Protein AF-A0A2S8HZJ4-F1 (afdb_monomer)

Secondary structure (DSSP, 8-state):
--------GGGS-HHHHGGGTS-GGGS--SSS-B--TTT--TT-EEEPPTTT-TTT-EEETTT--EE-HHHHHHHHH---HHHHHHHHHHT-------GGGGS-S----PPPPPPHHHHHHHHHHHHHT-BPP-TTSHHHHHHHHHSTT--GGGB-TTEEEEEEEEEE-TTS-EEEEEEEEEEEEE-TTS-EEEEEEEEB-TTSPBP--B-TTS-B--EEE---TT-S---EE--B-S--S------TTHHHHHHHHHHHHHHHHHHHHHHHHHHHHHHHHHHHHHHTTHHHHHHHHHHHHHHHHHHHHHHHHHHHHHHHHHHHHHHHHHHHHHHHHHHHHHHHHHHHHHHHHHHHHHHGGGGGSTTTTSGGGTT-GGGHHHHHHHHHHHHHHHHHHHHHHHHHHHHHHHHHHHHHHHHHHHHHHHHHHHHHHHHHHHHHHHHHHHHHTTHHHHHHHHHHHHHHHHHHHHHHHHHHHHHHHHHHHHHHHHHHHHHHHHHHHHHHTS-HHHHHHHHHHHHHHHHHHHHHHHHHHHHHHHHHHHHHHHHHHHHHHHHHHHHHHHHHHHHHHHHHHHHHHHHHTSIIIIIHHHHHHHHHHHHHHHHHHHHHHH-TTEEEEEEEEEE-TTS-EEEEEEEEEEETTTTEEEEGGGS-HHHHHHHHHHHHHHHHHHHHHTSSS---EEEE-STTTT--HHHHHHHHHHHHHHHHHHT-SEEEE----HHHHHT-SS---TTGGG-

Sequence (739 aa):
MGELKKLNLAAIDWPNVFPHYIDSRFLNGKGRWWTCPLCDGEETFRLYPAEKDPRGGWHCARCLKGGTGVQLIHEVTGKPYREIYYELGTGSYNGGIPVAVVRKAKPVPVRTEKSDEQKCREMQAAWDGAAPVTVDSPVWTYLSTRIPGLRLEWIGRDVRCHPGLEYVDAFGKKQGKFPVMLQRARSQTGKPRRVHRTYLTADGQKVPFLTKNGKPRAKLEMSAPAGSFGSSVRLNTTRSRTLALVEGNELRTSLDVLERDGQAEQQRLLQRATAIRNTIASHASVVGQRESILGAAADRDGAQLRLGKAEALIEPLQRAIDELDAKRLRAATVGSTLSSLQSEGTTKADLIKTLTEQSAVIGSVPCAGMDIHVTCPLLAQARSAAQQVDVQTISLNDLRTRYRGHKAELEQLAPAVEALSAKRAELQRVNAEITAARQALQRATELAARKPLLDAAETGMQQGQAELASLDVERGEASKRREIETARLTGLLREVEAEVSRLASVDVAQAIADVDLQLAARRETCTGLDARIEALIRSQATGEMTLVTLERELEGFSATQALAERISDEIAKWKLLGKGLGNDGVIALTIDDAGPALTQTVNDLLLACYGTRFTVEIQTQRTLANGDTREGFEILVHDAESDSSKAVGVMSGGQKVWINECLTRGVALYIAGNAGQPYETLFSDESDGPLDPDRKVQFMRMKREVLRQGGYAREFFISQTPDLIAEADAVIDVAALAR

Organism: Burkholderia cepacia (NCBI:txid292)

Structure (mmCIF, N/CA/C/O backbone):
data_AF-A0A2S8HZJ4-F1
#
_entry.id   AF-A0A2S8HZJ4-F1
#
loop_
_atom_site.group_PDB
_atom_site.id
_atom_site.type_symbol
_atom_site.label_atom_id
_atom_site.label_alt_id
_atom_site.label_comp_id
_atom_site.label_asym_id
_atom_site.label_entity_id
_atom_site.label_seq_id
_atom_site.pdbx_PDB_ins_code
_atom_site.Cartn_x
_atom_site.Cartn_y
_atom_site.Cartn_z
_atom_site.occupancy
_atom_site.B_iso_or_equiv
_atom_site.auth_seq_id
_atom_sit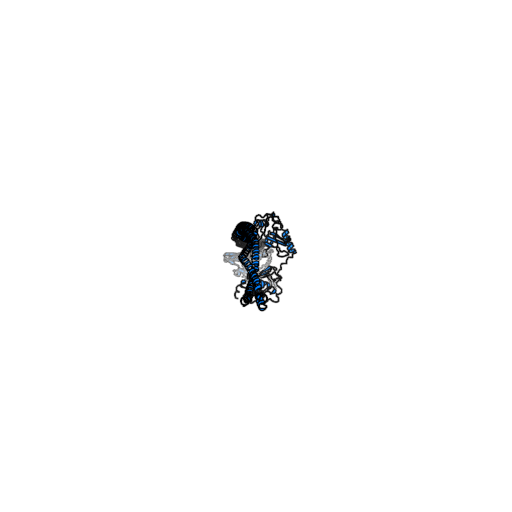e.auth_comp_id
_atom_site.auth_asym_id
_atom_site.auth_atom_id
_atom_site.pdbx_PDB_model_num
ATOM 1 N N . MET A 1 1 ? 54.418 -11.310 -9.698 1.00 37.72 1 MET A N 1
ATOM 2 C CA . MET A 1 1 ? 53.315 -10.386 -9.352 1.00 37.72 1 MET A CA 1
ATOM 3 C C . MET A 1 1 ? 52.087 -11.235 -9.083 1.00 37.72 1 MET A C 1
ATOM 5 O O . MET A 1 1 ? 51.526 -11.762 -10.030 1.00 37.72 1 MET A O 1
ATOM 9 N N . GLY A 1 2 ? 51.774 -11.484 -7.809 1.00 42.09 2 GLY A N 1
ATOM 10 C CA . GLY A 1 2 ? 50.674 -12.372 -7.426 1.00 42.09 2 GLY A CA 1
ATOM 11 C C . GLY A 1 2 ? 49.313 -11.781 -7.786 1.00 42.09 2 GLY A C 1
ATOM 12 O O . GLY A 1 2 ? 49.112 -10.573 -7.661 1.00 42.09 2 GLY A O 1
ATOM 13 N N . GLU A 1 3 ? 48.400 -12.636 -8.242 1.00 39.53 3 GLU A N 1
ATOM 14 C CA . GLU A 1 3 ? 46.991 -12.309 -8.443 1.00 39.53 3 GLU A CA 1
ATOM 15 C C . GLU A 1 3 ? 46.410 -11.700 -7.158 1.00 39.53 3 GLU A C 1
ATOM 17 O O . GLU A 1 3 ? 46.296 -12.365 -6.126 1.00 39.53 3 GLU A O 1
ATOM 22 N N . LEU A 1 4 ? 46.024 -10.423 -7.210 1.00 47.91 4 LEU A N 1
ATOM 23 C CA . LEU A 1 4 ? 45.130 -9.843 -6.213 1.00 47.91 4 LEU A CA 1
ATOM 24 C C . LEU A 1 4 ? 43.810 -10.620 -6.294 1.00 47.91 4 LEU A C 1
ATOM 26 O O . LEU A 1 4 ? 43.004 -10.386 -7.197 1.00 47.91 4 LEU A O 1
ATOM 30 N N . LYS A 1 5 ? 43.598 -11.567 -5.368 1.00 53.88 5 LYS A N 1
ATOM 31 C CA . LYS A 1 5 ? 42.291 -12.201 -5.140 1.00 53.88 5 LYS A CA 1
ATOM 32 C C . LYS A 1 5 ? 41.225 -11.101 -5.132 1.00 53.88 5 LYS A C 1
ATOM 34 O O . LYS A 1 5 ? 41.387 -10.105 -4.429 1.00 53.88 5 LYS A O 1
ATOM 39 N N . LYS A 1 6 ? 40.152 -11.266 -5.917 1.00 61.47 6 LYS A N 1
ATOM 40 C CA . LYS A 1 6 ? 39.009 -10.335 -5.950 1.00 61.47 6 LYS A CA 1
ATOM 41 C C . LYS A 1 6 ? 38.568 -10.023 -4.516 1.00 61.47 6 LYS A C 1
ATOM 43 O O . LYS A 1 6 ? 38.027 -10.891 -3.836 1.00 61.47 6 LYS A O 1
ATOM 48 N N . LEU A 1 7 ? 38.810 -8.793 -4.068 1.00 77.69 7 LEU A N 1
ATOM 49 C CA . LEU A 1 7 ? 38.416 -8.331 -2.743 1.00 77.69 7 LEU A CA 1
ATOM 50 C C . LEU A 1 7 ? 36.888 -8.382 -2.622 1.00 77.69 7 LEU A C 1
ATOM 52 O O . LEU A 1 7 ? 36.175 -7.756 -3.412 1.00 77.69 7 LEU A O 1
ATOM 56 N N . ASN A 1 8 ? 36.375 -9.121 -1.638 1.00 83.94 8 ASN A N 1
ATOM 57 C CA . ASN A 1 8 ? 34.941 -9.183 -1.389 1.00 83.94 8 ASN A CA 1
ATOM 58 C C . ASN A 1 8 ? 34.491 -7.962 -0.577 1.00 83.94 8 ASN A C 1
ATOM 60 O O . ASN A 1 8 ? 34.575 -7.955 0.648 1.00 83.94 8 ASN A O 1
ATOM 64 N N . LEU A 1 9 ? 33.960 -6.950 -1.265 1.00 83.69 9 LEU A N 1
ATOM 65 C CA . LEU A 1 9 ? 33.464 -5.717 -0.641 1.00 83.69 9 LEU A CA 1
ATOM 66 C C . LEU A 1 9 ? 32.339 -5.938 0.381 1.00 83.69 9 LEU A C 1
ATOM 68 O O . LEU A 1 9 ? 32.125 -5.071 1.221 1.00 83.69 9 LEU A O 1
ATOM 72 N N . ALA A 1 10 ? 31.624 -7.066 0.309 1.00 84.62 10 ALA A N 1
ATOM 73 C CA . ALA A 1 10 ? 30.567 -7.409 1.260 1.00 84.62 10 ALA A CA 1
ATOM 74 C C . ALA A 1 10 ? 31.098 -7.915 2.614 1.00 84.62 10 ALA A C 1
ATOM 76 O O . ALA A 1 10 ? 30.338 -7.978 3.572 1.00 84.62 10 ALA A O 1
ATOM 77 N N . ALA A 1 11 ? 32.380 -8.288 2.689 1.00 83.94 11 ALA A N 1
ATOM 78 C CA . ALA A 1 11 ? 33.031 -8.774 3.906 1.00 83.94 11 ALA A CA 1
ATOM 79 C C . ALA A 1 11 ? 33.801 -7.672 4.661 1.00 83.94 11 ALA A C 1
ATOM 81 O O . ALA A 1 11 ? 34.464 -7.957 5.654 1.00 83.94 11 ALA A O 1
ATOM 82 N N . ILE A 1 12 ? 33.752 -6.427 4.173 1.00 85.19 12 ILE A N 1
ATOM 83 C CA . ILE A 1 12 ? 34.465 -5.284 4.750 1.00 85.19 12 ILE A CA 1
ATOM 84 C C . ILE A 1 12 ? 33.598 -4.620 5.821 1.00 85.19 12 ILE A C 1
ATOM 86 O O . ILE A 1 12 ? 32.429 -4.311 5.586 1.00 85.19 12 ILE A O 1
ATOM 90 N N . ASP A 1 13 ? 34.197 -4.337 6.976 1.00 86.88 13 ASP A N 1
ATOM 91 C CA . ASP A 1 13 ? 33.568 -3.586 8.063 1.00 86.88 13 ASP A CA 1
ATOM 92 C C . ASP A 1 13 ? 33.608 -2.074 7.785 1.00 86.88 13 ASP A C 1
ATOM 94 O O . ASP A 1 13 ? 34.456 -1.325 8.274 1.00 86.88 13 ASP A O 1
ATOM 98 N N . TRP A 1 14 ? 32.691 -1.626 6.928 1.00 88.12 14 TRP A N 1
ATOM 99 C CA . TRP A 1 14 ? 32.601 -0.235 6.482 1.00 88.12 14 TRP A CA 1
ATOM 100 C C . TRP A 1 14 ? 32.504 0.805 7.614 1.00 88.12 14 TRP A C 1
ATOM 102 O O . TRP A 1 14 ? 33.182 1.828 7.501 1.00 88.12 14 TRP A O 1
ATOM 112 N N . PRO A 1 15 ? 31.732 0.587 8.701 1.00 84.44 15 PRO A N 1
ATOM 113 C CA . PRO A 1 15 ? 31.740 1.467 9.871 1.00 84.44 15 PRO A CA 1
ATOM 114 C C . PRO A 1 15 ? 33.129 1.731 10.461 1.00 84.44 15 PRO A C 1
ATOM 116 O O . PRO A 1 15 ? 33.414 2.870 10.824 1.00 84.44 15 PRO A O 1
ATOM 119 N N . ASN A 1 16 ? 33.993 0.715 10.513 1.00 84.69 16 ASN A N 1
ATOM 120 C CA . ASN A 1 16 ? 35.361 0.851 11.019 1.00 84.69 16 ASN A CA 1
ATOM 121 C C . ASN A 1 16 ? 36.344 1.363 9.957 1.00 84.69 16 ASN A C 1
ATOM 123 O O . ASN A 1 16 ? 37.337 1.999 10.292 1.00 84.69 16 ASN A O 1
ATOM 127 N N . VAL A 1 17 ? 36.056 1.149 8.672 1.00 86.94 17 VAL A N 1
ATOM 128 C CA . VAL A 1 17 ? 36.912 1.592 7.562 1.00 86.94 17 VAL A CA 1
ATOM 129 C C . VAL A 1 17 ? 36.722 3.072 7.218 1.00 86.94 17 VAL A C 1
ATOM 131 O O . VAL A 1 17 ? 37.705 3.776 6.991 1.00 86.94 17 VAL A O 1
ATOM 134 N N . PHE A 1 18 ? 35.487 3.583 7.173 1.00 87.94 18 PHE A N 1
ATOM 135 C CA . PHE A 1 18 ? 35.224 4.969 6.752 1.00 87.94 18 PHE A CA 1
ATOM 136 C C . PHE A 1 18 ? 35.962 6.051 7.561 1.00 87.94 18 PHE A C 1
ATOM 138 O O . PHE A 1 18 ? 36.444 6.991 6.924 1.00 87.94 18 PHE A O 1
ATOM 145 N N . PRO A 1 19 ? 36.126 5.943 8.895 1.00 87.19 19 PRO A N 1
ATOM 146 C CA . PRO A 1 19 ? 36.882 6.917 9.688 1.00 87.19 19 PRO A CA 1
ATOM 147 C C . PRO A 1 19 ? 38.347 7.101 9.267 1.00 87.19 19 PRO A C 1
ATOM 149 O O . PRO A 1 19 ? 38.934 8.138 9.559 1.00 87.19 19 PRO A O 1
ATOM 152 N N . HIS A 1 20 ? 38.943 6.134 8.559 1.00 84.12 20 HIS A N 1
ATOM 153 C CA . HIS A 1 20 ? 40.308 6.263 8.037 1.00 84.12 20 HIS A CA 1
ATOM 154 C C . HIS A 1 20 ? 40.399 7.150 6.785 1.00 84.12 20 HIS A C 1
ATOM 156 O O . HIS A 1 20 ? 41.473 7.658 6.471 1.00 84.12 20 HIS A O 1
ATOM 162 N N . TYR A 1 21 ? 39.282 7.362 6.083 1.00 83.00 21 TYR A N 1
ATOM 163 C CA . TYR A 1 21 ? 39.233 8.052 4.787 1.00 83.00 21 TYR A CA 1
ATOM 164 C C . TYR A 1 21 ? 38.345 9.298 4.778 1.00 83.00 21 TYR A C 1
ATOM 166 O O . TYR A 1 21 ? 38.451 10.127 3.875 1.00 83.00 21 TYR A O 1
ATOM 174 N N . ILE A 1 22 ? 37.438 9.417 5.747 1.00 84.81 22 ILE A N 1
ATOM 175 C CA . ILE A 1 22 ? 36.416 10.456 5.816 1.00 84.81 22 ILE A CA 1
ATOM 176 C C . ILE A 1 22 ? 36.475 11.084 7.205 1.00 84.81 22 ILE A C 1
ATOM 178 O O . ILE A 1 22 ? 36.452 10.383 8.213 1.00 84.81 22 ILE A O 1
ATOM 182 N N . ASP A 1 23 ? 36.521 12.415 7.245 1.00 79.88 23 ASP A N 1
ATOM 183 C CA . ASP A 1 23 ? 36.513 13.177 8.492 1.00 79.88 23 ASP A CA 1
ATOM 184 C C . ASP A 1 23 ? 35.283 12.818 9.346 1.00 79.88 23 ASP A C 1
ATOM 186 O O . ASP A 1 23 ? 34.149 12.764 8.851 1.00 79.88 23 ASP A O 1
ATOM 190 N N . SER A 1 24 ? 35.508 12.594 10.643 1.00 78.19 24 SER A N 1
ATOM 191 C CA . SER A 1 24 ? 34.481 12.179 11.601 1.00 78.19 24 SER A CA 1
ATOM 192 C C . SER A 1 24 ? 33.309 13.161 11.688 1.00 78.19 24 SER A C 1
ATOM 194 O O . SER A 1 24 ? 32.190 12.747 11.994 1.00 78.19 24 SER A O 1
ATOM 196 N N . ARG A 1 25 ? 33.506 14.437 11.322 1.00 76.75 25 ARG A N 1
ATOM 197 C CA . ARG A 1 25 ? 32.435 15.445 11.234 1.00 76.75 25 ARG A CA 1
ATOM 198 C C . ARG A 1 25 ? 31.347 15.117 10.205 1.00 76.75 25 ARG A C 1
ATOM 200 O O . ARG A 1 25 ? 30.255 15.664 10.291 1.00 76.75 25 ARG A O 1
ATOM 207 N N . PHE A 1 26 ? 31.637 14.257 9.227 1.00 79.81 26 PHE A N 1
ATOM 208 C CA . PHE A 1 26 ? 30.670 13.778 8.232 1.00 79.81 26 PHE A CA 1
ATOM 209 C C . PHE A 1 26 ? 30.086 12.403 8.589 1.00 79.81 26 PHE A C 1
ATOM 211 O O . PHE A 1 26 ? 29.179 11.922 7.910 1.00 79.81 26 PHE A O 1
ATOM 218 N N . LEU A 1 27 ? 30.589 11.781 9.660 1.00 79.56 27 LEU A N 1
ATOM 219 C CA . LEU A 1 27 ? 30.192 10.463 10.161 1.00 79.56 27 LEU A CA 1
ATOM 220 C C . LEU A 1 27 ? 29.435 10.554 11.504 1.00 79.56 27 LEU A C 1
ATOM 222 O O . LEU A 1 27 ? 29.283 9.553 12.197 1.00 79.56 27 LEU A O 1
ATOM 226 N N . ASN A 1 28 ? 28.961 11.745 11.891 1.00 69.31 28 ASN A N 1
ATOM 227 C CA . ASN A 1 28 ? 28.392 12.029 13.218 1.00 69.31 28 ASN A CA 1
ATOM 228 C C . ASN A 1 28 ? 26.869 12.299 13.228 1.00 69.31 28 ASN A C 1
ATOM 230 O O . ASN A 1 28 ? 26.339 12.848 14.197 1.00 69.31 28 ASN A O 1
ATOM 234 N N . GLY A 1 29 ? 26.143 11.937 12.167 1.00 58.56 29 GLY A N 1
ATOM 235 C CA . GLY A 1 29 ? 24.727 12.284 12.040 1.00 58.56 29 GLY A CA 1
ATOM 236 C C . GLY A 1 29 ? 23.811 11.525 13.009 1.00 58.56 29 GLY A C 1
ATOM 237 O O . GLY A 1 29 ? 23.821 10.295 13.075 1.00 58.56 29 GLY A O 1
ATOM 238 N N . LYS A 1 30 ? 22.942 12.256 13.719 1.00 49.66 30 LYS A N 1
ATOM 239 C CA . LYS A 1 30 ? 21.832 11.680 14.496 1.00 49.66 30 LYS A CA 1
ATOM 240 C C . LYS A 1 30 ? 20.703 11.262 13.543 1.00 49.66 30 LYS A C 1
ATOM 242 O O . LYS A 1 30 ? 19.847 12.067 13.200 1.00 49.66 30 LYS A O 1
ATOM 247 N N . GLY A 1 31 ? 20.684 9.999 13.110 1.00 58.16 31 GLY A N 1
ATOM 248 C CA . GLY A 1 31 ? 19.594 9.425 12.304 1.00 58.16 31 GLY A CA 1
ATOM 249 C C . GLY A 1 31 ? 20.022 8.912 10.923 1.00 58.16 31 GLY A C 1
ATOM 250 O O . GLY A 1 31 ? 21.161 8.505 10.721 1.00 58.16 31 GLY A O 1
ATOM 251 N N . ARG A 1 32 ? 19.082 8.874 9.961 1.00 60.84 32 ARG A N 1
ATOM 252 C CA . ARG A 1 32 ? 19.289 8.281 8.615 1.00 60.84 32 ARG A CA 1
ATOM 253 C C . ARG A 1 32 ? 19.969 9.214 7.599 1.00 60.84 32 ARG A C 1
ATOM 255 O O . ARG A 1 32 ? 20.226 8.755 6.485 1.00 60.84 32 ARG A O 1
ATOM 262 N N . TRP A 1 33 ? 20.186 10.484 7.942 1.00 69.62 33 TRP A N 1
ATOM 263 C CA . TRP A 1 33 ? 20.684 11.529 7.044 1.00 69.62 33 TRP A CA 1
ATOM 264 C C . TRP A 1 33 ? 21.789 12.348 7.713 1.00 69.62 33 TRP A C 1
ATOM 266 O O . TRP A 1 33 ? 21.653 12.743 8.867 1.00 69.62 33 TRP A O 1
ATOM 276 N N . TRP A 1 34 ? 22.886 12.557 6.994 1.00 79.00 34 TRP A N 1
ATOM 277 C CA . TRP A 1 34 ? 24.165 13.098 7.453 1.00 79.00 34 TRP A CA 1
ATOM 278 C C . TRP A 1 34 ? 24.604 14.260 6.550 1.00 79.00 34 TRP A C 1
ATOM 280 O O . TRP A 1 34 ? 24.055 14.462 5.459 1.00 79.00 34 TRP A O 1
ATOM 290 N N . THR A 1 35 ? 25.627 14.996 6.983 1.00 81.56 35 THR A N 1
ATOM 291 C CA . THR A 1 35 ? 26.283 16.017 6.158 1.00 81.56 35 THR A CA 1
ATOM 292 C C . THR A 1 35 ? 27.116 15.358 5.064 1.00 81.56 35 THR A C 1
ATOM 294 O O . THR A 1 35 ? 27.902 14.449 5.325 1.00 81.56 35 THR A O 1
ATOM 297 N N . CYS A 1 36 ? 26.941 15.792 3.815 1.00 83.88 36 CYS A N 1
ATOM 298 C CA . CYS A 1 36 ? 27.666 15.206 2.689 1.00 83.88 36 CYS A CA 1
ATOM 299 C C . CYS A 1 36 ? 29.143 15.639 2.663 1.00 83.88 36 CYS A C 1
ATOM 301 O O . CYS A 1 36 ? 29.378 16.837 2.521 1.00 83.88 36 CYS A O 1
ATOM 303 N N . PRO A 1 37 ? 30.123 14.712 2.642 1.00 82.31 37 PRO A N 1
ATOM 304 C CA . PRO A 1 37 ? 31.547 15.061 2.549 1.00 82.31 37 PRO A CA 1
ATOM 305 C C . PRO A 1 37 ? 31.968 15.625 1.179 1.00 82.31 37 PRO A C 1
ATOM 307 O O . PRO A 1 37 ? 33.100 16.067 1.019 1.00 82.31 37 PRO A O 1
ATOM 310 N N . LEU A 1 38 ? 31.078 15.597 0.177 1.00 82.06 38 LEU A N 1
ATOM 311 C CA . LEU A 1 38 ? 31.357 16.061 -1.189 1.00 82.06 38 LEU A CA 1
ATOM 312 C C . LEU A 1 38 ? 30.751 17.433 -1.511 1.00 82.06 38 LEU A C 1
ATOM 314 O O . LEU A 1 38 ? 31.259 18.135 -2.380 1.00 82.06 38 LEU A O 1
ATOM 318 N N . CYS A 1 39 ? 29.620 17.783 -0.892 1.00 76.12 39 CYS A N 1
ATOM 319 C CA . CYS A 1 39 ? 28.868 19.001 -1.222 1.00 76.12 39 CYS A CA 1
ATOM 320 C C . CYS A 1 39 ? 28.382 19.782 0.006 1.00 76.12 39 CYS A C 1
ATOM 322 O O . CYS A 1 39 ? 27.492 20.625 -0.137 1.00 76.12 39 CYS A O 1
ATOM 324 N N . ASP A 1 40 ? 28.867 19.427 1.201 1.00 74.94 40 ASP A N 1
ATOM 325 C CA . ASP A 1 40 ? 28.534 20.045 2.493 1.00 74.94 40 ASP A CA 1
ATOM 326 C C . ASP A 1 40 ? 27.021 20.219 2.729 1.00 74.94 40 ASP A C 1
ATOM 328 O O . ASP A 1 40 ? 26.563 21.157 3.372 1.00 74.94 40 ASP A O 1
ATOM 332 N N . GLY A 1 41 ? 26.200 19.346 2.137 1.00 71.44 41 GLY A N 1
ATOM 333 C CA . GLY A 1 41 ? 24.751 19.393 2.304 1.00 71.44 41 GLY A CA 1
ATOM 334 C C . GLY A 1 41 ? 24.350 18.745 3.618 1.00 71.44 41 GLY A C 1
ATOM 335 O O . GLY A 1 41 ? 24.502 17.529 3.748 1.00 71.44 41 GLY A O 1
ATOM 336 N N . GLU A 1 42 ? 23.816 19.530 4.548 1.00 76.38 42 GLU A N 1
ATOM 337 C CA . GLU A 1 42 ? 23.242 19.041 5.805 1.00 76.38 42 GLU A CA 1
ATOM 338 C C . GLU A 1 42 ? 22.023 18.151 5.526 1.00 76.38 42 GLU A C 1
ATOM 340 O O . GLU A 1 42 ? 21.237 18.434 4.627 1.00 76.38 42 GLU A O 1
ATOM 345 N N . GLU A 1 43 ? 21.908 17.028 6.238 1.00 75.75 43 GLU A N 1
ATOM 346 C CA . GLU A 1 43 ? 20.813 16.047 6.105 1.00 75.75 43 GLU A CA 1
ATOM 347 C C . GLU A 1 43 ? 20.535 15.527 4.675 1.00 75.75 43 GLU A C 1
ATOM 349 O O . GLU A 1 43 ? 19.448 15.036 4.365 1.00 75.75 43 GLU A O 1
ATOM 354 N N . THR A 1 44 ? 21.520 15.579 3.776 1.00 73.31 44 THR A N 1
ATOM 355 C CA . THR A 1 44 ? 21.336 15.167 2.368 1.00 73.31 44 THR A CA 1
ATOM 356 C C . THR A 1 44 ? 22.084 13.895 2.002 1.00 73.31 44 THR A C 1
ATOM 358 O O . THR A 1 44 ? 21.776 13.286 0.977 1.00 73.31 44 THR A O 1
ATOM 361 N N . PHE A 1 45 ? 23.043 13.469 2.819 1.00 83.44 45 PHE A N 1
ATOM 362 C CA . PHE A 1 45 ? 23.875 12.293 2.589 1.00 83.44 45 PHE A CA 1
ATOM 363 C C . PHE A 1 45 ? 23.420 11.122 3.450 1.00 83.44 45 PHE A C 1
ATOM 365 O O . PHE A 1 45 ? 22.970 11.297 4.574 1.00 83.44 45 PHE A O 1
ATOM 372 N N . ARG A 1 46 ? 23.501 9.909 2.918 1.00 84.38 46 ARG A N 1
ATOM 373 C CA . ARG A 1 46 ? 23.100 8.700 3.627 1.00 84.38 46 ARG A CA 1
ATOM 374 C C . ARG A 1 46 ? 24.062 7.572 3.311 1.00 84.38 46 ARG A C 1
ATOM 376 O O . ARG A 1 46 ? 24.223 7.226 2.140 1.00 84.38 46 ARG A O 1
ATOM 383 N N . LEU A 1 47 ? 24.583 6.945 4.359 1.00 84.62 47 LEU A N 1
ATOM 384 C CA . LEU A 1 47 ? 25.146 5.604 4.282 1.00 84.62 47 LEU A CA 1
ATOM 385 C C . LEU A 1 47 ? 24.031 4.566 4.442 1.00 84.62 47 LEU A C 1
ATOM 387 O O . LEU A 1 47 ? 23.098 4.725 5.239 1.00 84.62 47 LEU A O 1
ATOM 391 N N . TYR A 1 48 ? 24.076 3.522 3.626 1.00 82.44 48 TYR A N 1
ATOM 392 C CA . TYR A 1 48 ? 23.191 2.380 3.763 1.00 82.44 48 TYR A CA 1
ATOM 393 C C . TYR A 1 48 ? 23.756 1.417 4.804 1.00 82.44 48 TYR A C 1
ATOM 395 O O . TYR A 1 48 ? 24.961 1.179 4.823 1.00 82.44 48 TYR A O 1
ATOM 403 N N . PRO A 1 49 ? 22.896 0.880 5.684 1.00 78.44 49 PRO A N 1
ATOM 404 C CA . PRO A 1 49 ? 23.330 -0.129 6.631 1.00 78.44 49 PRO A CA 1
ATOM 405 C C . PRO A 1 49 ? 23.607 -1.445 5.885 1.00 78.44 49 PRO A C 1
ATOM 407 O O . PRO A 1 49 ? 23.115 -1.642 4.763 1.00 78.44 49 PRO A O 1
ATOM 410 N N . ALA A 1 50 ? 24.406 -2.326 6.487 1.00 77.88 50 ALA A N 1
ATOM 411 C CA . ALA A 1 50 ? 24.930 -3.521 5.826 1.00 77.88 50 ALA A CA 1
ATOM 412 C C . ALA A 1 50 ? 23.826 -4.468 5.320 1.00 77.88 50 ALA A C 1
ATOM 414 O O . ALA A 1 50 ? 24.003 -5.110 4.287 1.00 77.88 50 ALA A O 1
ATOM 415 N N . GLU A 1 51 ? 22.655 -4.493 5.968 1.00 78.06 51 GLU A N 1
ATOM 416 C CA . GLU A 1 51 ? 21.508 -5.310 5.542 1.00 78.06 51 GLU A CA 1
ATOM 417 C C . GLU A 1 51 ? 20.908 -4.823 4.217 1.00 78.06 51 GLU A C 1
ATOM 419 O O . GLU A 1 51 ? 20.249 -5.580 3.506 1.00 78.06 51 GLU A O 1
ATOM 424 N N . LYS A 1 52 ? 21.103 -3.541 3.885 1.00 75.81 52 LYS A N 1
ATOM 425 C CA . LYS A 1 52 ? 20.581 -2.926 2.662 1.00 75.81 52 LYS A CA 1
ATOM 426 C C . LYS A 1 52 ? 21.604 -2.930 1.529 1.00 75.81 52 LYS A C 1
ATOM 428 O O . LYS A 1 52 ? 21.218 -3.120 0.378 1.00 75.81 52 LYS A O 1
ATOM 433 N N . ASP A 1 53 ? 22.867 -2.654 1.836 1.00 80.69 53 ASP A N 1
ATOM 434 C CA . ASP A 1 53 ? 23.961 -2.753 0.872 1.00 80.69 53 ASP A CA 1
ATOM 435 C C . ASP A 1 53 ? 25.266 -3.117 1.600 1.00 80.69 53 ASP A C 1
ATOM 437 O O . ASP A 1 53 ? 25.916 -2.235 2.172 1.00 80.69 53 ASP A O 1
ATOM 441 N N . PRO A 1 54 ? 25.681 -4.397 1.571 1.00 83.81 54 PRO A N 1
ATOM 442 C CA . PRO A 1 54 ? 26.852 -4.855 2.312 1.00 83.81 54 PRO A CA 1
ATOM 443 C C . PRO A 1 54 ? 28.167 -4.307 1.736 1.00 83.81 54 PRO A C 1
ATOM 445 O O . PRO A 1 54 ? 29.214 -4.445 2.356 1.00 83.81 54 PRO A O 1
ATOM 448 N N . ARG A 1 55 ? 28.145 -3.652 0.565 1.00 85.12 55 ARG A N 1
ATOM 449 C CA . ARG A 1 55 ? 29.332 -3.078 -0.095 1.00 85.12 55 ARG A CA 1
ATOM 450 C C . ARG A 1 55 ? 29.612 -1.630 0.331 1.00 85.12 55 ARG A C 1
ATOM 452 O O . ARG A 1 55 ? 30.344 -0.923 -0.367 1.00 85.12 55 ARG A O 1
ATOM 459 N N . GLY A 1 56 ? 28.995 -1.169 1.421 1.00 84.44 56 GLY A N 1
ATOM 460 C CA . GLY A 1 56 ? 29.161 0.189 1.944 1.00 84.44 56 GLY A CA 1
ATOM 461 C C . GLY A 1 56 ? 28.423 1.231 1.106 1.00 84.44 56 GLY A C 1
ATOM 462 O O . GLY A 1 56 ? 28.968 2.292 0.807 1.00 84.44 56 GLY A O 1
ATOM 463 N N . GLY A 1 57 ? 27.213 0.896 0.654 1.00 87.38 57 GLY A N 1
ATOM 464 C CA . GLY A 1 57 ? 26.441 1.734 -0.258 1.00 87.38 57 GLY A CA 1
ATOM 465 C C . GLY A 1 57 ? 26.135 3.122 0.308 1.00 87.38 57 GLY A C 1
ATOM 466 O O . GLY A 1 57 ? 25.825 3.272 1.489 1.00 87.38 57 GLY A O 1
ATOM 467 N N . TRP A 1 58 ? 26.163 4.150 -0.537 1.00 89.75 58 TRP A N 1
ATOM 468 C CA . TRP A 1 58 ? 25.868 5.525 -0.130 1.00 89.75 58 TRP A CA 1
ATOM 469 C C . TRP A 1 58 ? 25.108 6.305 -1.198 1.00 89.75 58 TRP A C 1
ATOM 471 O O . TRP A 1 58 ? 25.109 5.963 -2.383 1.00 89.75 58 TRP A O 1
ATOM 481 N N . HIS A 1 59 ? 24.451 7.383 -0.775 1.00 86.50 59 HIS A N 1
ATOM 482 C CA . HIS A 1 59 ? 23.747 8.296 -1.667 1.00 86.50 59 HIS A CA 1
ATOM 483 C C . HIS A 1 59 ? 23.643 9.700 -1.072 1.00 86.50 59 HIS A C 1
ATOM 485 O O . HIS A 1 59 ? 23.311 9.854 0.102 1.00 86.50 59 HIS A O 1
ATOM 491 N N . CYS A 1 60 ? 23.815 10.726 -1.904 1.00 81.12 60 CYS A N 1
ATOM 492 C CA . CYS A 1 60 ? 23.501 12.109 -1.566 1.00 81.12 60 CYS A CA 1
ATOM 493 C C . CYS A 1 60 ? 22.342 12.643 -2.416 1.00 81.12 60 CYS A C 1
ATOM 495 O O . CYS A 1 60 ? 22.401 12.653 -3.643 1.00 81.12 60 CYS A O 1
ATOM 497 N N . ALA A 1 61 ? 21.290 13.142 -1.767 1.00 71.81 61 ALA A N 1
ATOM 498 C CA . ALA A 1 61 ? 20.122 13.726 -2.424 1.00 71.81 61 ALA A CA 1
ATOM 499 C C . ALA A 1 61 ? 20.389 15.112 -3.039 1.00 71.81 61 ALA A C 1
ATOM 501 O O . ALA A 1 61 ? 19.645 15.533 -3.926 1.00 71.81 61 ALA A O 1
ATOM 502 N N . ARG A 1 62 ? 21.447 15.804 -2.593 1.00 72.12 62 ARG A N 1
ATOM 503 C CA . ARG A 1 62 ? 21.815 17.151 -3.054 1.00 72.12 62 ARG A CA 1
ATOM 504 C C . ARG A 1 62 ? 22.696 17.128 -4.301 1.00 72.12 62 ARG A C 1
ATOM 506 O O . ARG A 1 62 ? 22.398 17.824 -5.269 1.00 72.12 62 ARG A O 1
ATOM 513 N N . CYS A 1 63 ? 23.750 16.311 -4.299 1.00 74.44 63 CYS A N 1
ATOM 514 C CA . CYS A 1 63 ? 24.657 16.175 -5.443 1.00 74.44 63 CYS A CA 1
ATOM 515 C C . CYS A 1 63 ? 24.329 14.985 -6.363 1.00 74.44 63 CYS A C 1
ATOM 517 O O . CYS A 1 63 ? 25.015 14.779 -7.359 1.00 74.44 63 CYS A O 1
ATOM 519 N N . LEU A 1 64 ? 23.287 14.204 -6.039 1.00 74.81 64 LEU A N 1
ATOM 520 C CA . LEU A 1 64 ? 22.781 13.049 -6.802 1.00 74.81 64 LEU A CA 1
ATOM 521 C C . LEU A 1 64 ? 23.805 11.929 -7.055 1.00 74.81 64 LEU A C 1
ATOM 523 O O . LEU A 1 64 ? 23.528 11.001 -7.817 1.00 74.81 64 LEU A O 1
ATOM 527 N N . LYS A 1 65 ? 24.965 11.979 -6.397 1.00 77.81 65 LYS A N 1
ATOM 528 C CA . LYS A 1 65 ? 25.963 10.913 -6.430 1.00 77.81 65 LYS A CA 1
ATOM 529 C C . LYS A 1 65 ? 25.602 9.799 -5.449 1.00 77.81 65 LYS A C 1
ATOM 531 O O . LYS A 1 65 ? 24.975 10.028 -4.413 1.00 77.81 65 LYS A O 1
ATOM 536 N N . GLY A 1 66 ? 26.017 8.588 -5.785 1.00 85.69 66 GLY A N 1
ATOM 537 C CA . GLY A 1 66 ? 25.899 7.408 -4.942 1.00 85.69 66 GLY A CA 1
ATOM 538 C C . GLY A 1 66 ? 26.696 6.256 -5.535 1.00 85.69 66 GLY A C 1
ATOM 539 O O . GLY A 1 66 ? 27.017 6.276 -6.724 1.00 85.69 66 GLY A O 1
ATOM 540 N N . GLY A 1 67 ? 27.025 5.272 -4.711 1.00 86.38 67 GLY A N 1
ATOM 541 C CA . GLY A 1 67 ? 27.928 4.199 -5.107 1.00 86.38 67 GLY A CA 1
ATOM 542 C C . GLY A 1 67 ? 28.283 3.269 -3.955 1.00 86.38 67 GLY A C 1
ATOM 543 O O . GLY A 1 67 ? 27.620 3.286 -2.920 1.00 86.38 67 GLY A O 1
ATOM 544 N N . THR A 1 68 ? 29.332 2.471 -4.136 1.00 89.62 68 THR A N 1
ATOM 545 C CA . THR A 1 68 ? 29.918 1.604 -3.100 1.00 89.62 68 THR A CA 1
ATOM 546 C C . THR A 1 68 ? 30.851 2.381 -2.170 1.00 89.62 68 THR A C 1
ATOM 548 O O . THR A 1 68 ? 31.240 3.516 -2.468 1.00 89.62 68 THR A O 1
ATOM 551 N N . GLY A 1 69 ? 31.277 1.758 -1.069 1.00 87.62 69 GLY A N 1
ATOM 552 C CA . GLY A 1 69 ? 32.208 2.372 -0.119 1.00 87.62 69 GLY A CA 1
ATOM 553 C C . GLY A 1 69 ? 33.548 2.748 -0.760 1.00 87.62 69 GLY A C 1
ATOM 554 O O . GLY A 1 69 ? 34.064 3.835 -0.521 1.00 87.62 69 GLY A O 1
ATOM 555 N N . VAL A 1 70 ? 34.053 1.924 -1.687 1.00 89.31 70 VAL A N 1
ATOM 556 C CA . VAL A 1 70 ? 35.259 2.231 -2.483 1.00 89.31 70 VAL A CA 1
ATOM 557 C C . VAL A 1 70 ? 35.069 3.498 -3.323 1.00 89.31 70 VAL A C 1
ATOM 559 O O . VAL A 1 70 ? 35.960 4.341 -3.390 1.00 89.31 70 VAL A O 1
ATOM 562 N N . GLN A 1 71 ? 33.903 3.650 -3.959 1.00 88.31 71 GLN A N 1
ATOM 563 C CA . GLN A 1 71 ? 33.590 4.838 -4.758 1.00 88.31 71 GLN A CA 1
ATOM 564 C C . GLN A 1 71 ? 33.470 6.088 -3.883 1.00 88.31 71 GLN A C 1
ATOM 566 O O . GLN A 1 71 ? 33.888 7.158 -4.310 1.00 88.31 71 GLN A O 1
ATOM 571 N N . LEU A 1 72 ? 32.958 5.963 -2.652 1.00 88.62 72 LEU A N 1
ATOM 572 C CA . LEU A 1 72 ? 32.944 7.075 -1.698 1.00 88.62 72 LEU A CA 1
ATOM 573 C C . LEU A 1 72 ? 34.362 7.517 -1.335 1.00 88.62 72 LEU A C 1
ATOM 575 O O . LEU A 1 72 ? 34.657 8.705 -1.391 1.00 88.62 72 LEU A O 1
ATOM 579 N N . ILE A 1 73 ? 35.236 6.563 -0.997 1.00 88.06 73 ILE A N 1
ATOM 580 C CA . ILE A 1 73 ? 36.636 6.842 -0.651 1.00 88.06 73 ILE A CA 1
ATOM 581 C C . ILE A 1 73 ? 37.332 7.534 -1.823 1.00 88.06 73 ILE A C 1
ATOM 583 O O . ILE A 1 73 ? 37.989 8.552 -1.623 1.00 88.06 73 ILE A O 1
ATOM 587 N N . HIS A 1 74 ? 37.145 7.035 -3.047 1.00 85.75 74 HIS A N 1
ATOM 588 C CA . HIS A 1 74 ? 37.689 7.658 -4.253 1.00 85.75 74 HIS A CA 1
ATOM 589 C C . HIS A 1 74 ? 37.201 9.103 -4.431 1.00 85.75 74 HIS A C 1
ATOM 591 O O . HIS A 1 74 ? 38.003 9.996 -4.683 1.00 85.75 74 HIS A O 1
ATOM 597 N N . GLU A 1 75 ? 35.902 9.348 -4.263 1.00 81.94 75 GLU A N 1
ATOM 598 C CA . GLU A 1 75 ? 35.301 10.676 -4.431 1.00 81.94 75 GLU A CA 1
ATOM 599 C C . GLU A 1 75 ? 35.734 11.674 -3.344 1.00 81.94 75 GLU A C 1
ATOM 601 O O . GLU A 1 75 ? 35.897 12.857 -3.634 1.00 81.94 75 GLU A O 1
ATOM 606 N N . VAL A 1 76 ? 35.941 11.212 -2.106 1.00 81.81 76 VAL A N 1
ATOM 607 C CA . VAL A 1 76 ? 36.360 12.059 -0.975 1.00 81.81 76 VAL A CA 1
ATOM 608 C C . VAL A 1 76 ? 37.866 12.332 -0.995 1.00 81.81 76 VAL A C 1
ATOM 610 O O . VAL A 1 76 ? 38.291 13.458 -0.751 1.00 81.81 76 VAL A O 1
ATOM 613 N N . THR A 1 77 ? 38.681 11.315 -1.281 1.00 79.12 77 THR A N 1
ATOM 614 C CA . THR A 1 77 ? 40.148 11.393 -1.146 1.00 79.12 77 THR A CA 1
ATOM 615 C C . THR A 1 77 ? 40.877 11.650 -2.464 1.00 79.12 77 THR A C 1
ATOM 617 O O . THR A 1 77 ? 42.032 12.065 -2.452 1.00 79.12 77 THR A O 1
ATOM 620 N N . GLY A 1 78 ? 40.239 11.372 -3.605 1.00 75.81 78 GLY A N 1
ATOM 621 C CA . GLY A 1 78 ? 40.871 11.388 -4.926 1.00 75.81 78 GLY A CA 1
ATOM 622 C C . GLY A 1 78 ? 41.820 10.213 -5.198 1.00 75.81 78 GLY A C 1
ATOM 623 O O . GLY A 1 78 ? 42.377 10.140 -6.294 1.00 75.81 78 GLY A O 1
ATOM 624 N N . LYS A 1 79 ? 42.008 9.284 -4.246 1.00 80.94 79 LYS A N 1
ATOM 625 C CA . LYS A 1 79 ? 42.920 8.138 -4.394 1.00 80.94 79 LYS A CA 1
ATOM 626 C C . LYS A 1 79 ? 42.517 7.237 -5.568 1.00 80.94 79 LYS A C 1
ATOM 628 O O . LYS A 1 79 ? 41.327 6.959 -5.735 1.00 80.94 79 LYS A O 1
ATOM 633 N N . PRO A 1 80 ? 43.459 6.725 -6.378 1.00 82.06 80 PRO A N 1
ATOM 634 C CA . PRO A 1 80 ? 43.136 5.799 -7.457 1.00 82.06 80 PRO A CA 1
ATOM 635 C C . PRO A 1 80 ? 42.563 4.487 -6.903 1.00 82.06 80 PRO A C 1
ATOM 637 O O . PRO A 1 80 ? 43.037 3.963 -5.897 1.00 82.06 80 PRO A O 1
ATOM 640 N N . TYR A 1 81 ? 41.582 3.901 -7.600 1.00 84.31 81 TYR A N 1
ATOM 641 C CA . TYR A 1 81 ? 40.910 2.668 -7.163 1.00 84.31 81 TYR A CA 1
ATOM 642 C C . TYR A 1 81 ? 41.882 1.545 -6.782 1.00 84.31 81 TYR A C 1
ATOM 644 O O . TYR A 1 81 ? 41.658 0.857 -5.793 1.00 84.31 81 TYR A O 1
ATOM 652 N N . ARG A 1 82 ? 42.975 1.376 -7.535 1.00 81.38 82 ARG A N 1
ATOM 653 C CA . ARG A 1 82 ? 43.996 0.349 -7.276 1.00 81.38 82 ARG A CA 1
ATOM 654 C C . ARG A 1 82 ? 44.620 0.471 -5.883 1.00 81.38 82 ARG A C 1
ATOM 656 O O . ARG A 1 82 ? 44.841 -0.550 -5.243 1.00 81.38 82 ARG A O 1
ATOM 663 N N . GLU A 1 83 ? 44.893 1.691 -5.435 1.00 84.25 83 GLU A N 1
ATOM 664 C CA . GLU A 1 83 ? 45.452 1.964 -4.108 1.00 84.25 83 GLU A CA 1
ATOM 665 C C . GLU A 1 83 ? 44.421 1.651 -3.024 1.00 84.25 83 GLU A C 1
ATOM 667 O O . GLU A 1 83 ? 44.719 0.914 -2.094 1.00 84.25 83 GLU A O 1
ATOM 672 N N . ILE A 1 84 ? 43.169 2.078 -3.217 1.00 86.25 84 ILE A N 1
ATOM 673 C CA . ILE A 1 84 ? 42.071 1.789 -2.283 1.00 86.25 84 ILE A CA 1
ATOM 674 C C . ILE A 1 84 ? 41.857 0.272 -2.144 1.00 86.25 84 ILE A C 1
ATOM 676 O O . ILE A 1 84 ? 41.767 -0.243 -1.034 1.00 86.25 84 ILE A O 1
ATOM 680 N N . TYR A 1 85 ? 41.817 -0.477 -3.252 1.00 87.12 85 TYR A N 1
ATOM 681 C CA . TYR A 1 85 ? 41.685 -1.939 -3.209 1.00 87.12 85 TYR A CA 1
ATOM 682 C C . TYR A 1 85 ? 42.878 -2.624 -2.527 1.00 87.12 85 TYR A C 1
ATOM 684 O O . TYR A 1 85 ? 42.686 -3.633 -1.850 1.00 87.12 85 TYR A O 1
ATOM 692 N N . TYR A 1 86 ? 44.091 -2.091 -2.690 1.00 83.38 86 TYR A N 1
ATOM 693 C CA . TYR A 1 86 ? 45.286 -2.605 -2.025 1.00 83.38 86 TYR A CA 1
ATOM 694 C C . TYR A 1 86 ? 45.247 -2.358 -0.509 1.00 83.38 86 TYR A C 1
ATOM 696 O O . TYR A 1 86 ? 45.474 -3.289 0.261 1.00 83.38 86 TYR A O 1
ATOM 704 N N . GLU A 1 87 ? 44.898 -1.148 -0.070 1.00 86.62 87 GLU A N 1
ATOM 705 C CA . GLU A 1 87 ? 44.786 -0.794 1.354 1.00 86.62 87 GLU A CA 1
ATOM 706 C C . GLU A 1 87 ? 43.693 -1.612 2.053 1.00 86.62 87 GLU A C 1
ATOM 708 O O . GLU A 1 87 ? 43.935 -2.204 3.104 1.00 86.62 87 GLU A O 1
ATOM 713 N N . LEU A 1 88 ? 42.520 -1.744 1.422 1.00 86.06 88 LEU A N 1
ATOM 714 C CA . LEU A 1 88 ? 41.423 -2.564 1.944 1.00 86.06 88 LEU A CA 1
ATOM 715 C C . LEU A 1 88 ? 41.770 -4.061 1.987 1.00 86.06 88 LEU A C 1
ATOM 717 O O . LEU A 1 88 ? 41.315 -4.769 2.880 1.00 86.06 88 LEU A O 1
ATOM 721 N N . GLY A 1 89 ? 42.559 -4.560 1.029 1.00 82.94 89 GLY A N 1
ATOM 722 C CA . GLY A 1 89 ? 42.973 -5.965 0.982 1.00 82.94 89 GLY A CA 1
ATOM 723 C C . GLY A 1 89 ? 44.117 -6.322 1.932 1.00 82.94 89 GLY A C 1
ATOM 724 O O . GLY A 1 89 ? 44.255 -7.485 2.302 1.00 82.94 89 GLY A O 1
ATOM 725 N N . THR A 1 90 ? 44.928 -5.342 2.329 1.00 81.44 90 THR A N 1
ATOM 726 C CA . THR A 1 90 ? 46.083 -5.532 3.224 1.00 81.44 90 THR A CA 1
ATOM 727 C C . THR A 1 90 ? 45.817 -5.079 4.659 1.00 81.44 90 THR A C 1
ATOM 729 O O . THR A 1 90 ? 46.643 -5.331 5.532 1.00 81.44 90 THR A O 1
ATOM 732 N N . GLY A 1 91 ? 44.689 -4.404 4.918 1.00 77.25 91 GLY A N 1
ATOM 733 C CA . GLY A 1 91 ? 44.382 -3.788 6.215 1.00 77.25 91 GLY A CA 1
ATOM 734 C C . GLY A 1 91 ? 45.316 -2.625 6.570 1.00 77.25 91 GLY A C 1
ATOM 735 O O . GLY A 1 91 ? 45.340 -2.168 7.710 1.00 77.25 91 GLY A O 1
ATOM 736 N N . SER A 1 92 ? 46.112 -2.158 5.605 1.00 78.88 92 SER A N 1
ATOM 737 C CA . SER A 1 92 ? 47.107 -1.109 5.782 1.00 78.88 92 SER A CA 1
ATOM 738 C C . SER A 1 92 ? 46.520 0.219 5.318 1.00 78.88 92 SER A C 1
ATOM 740 O O . SER A 1 92 ? 46.699 0.639 4.177 1.00 78.88 92 SER A O 1
ATOM 742 N N . TYR A 1 93 ? 45.794 0.888 6.213 1.00 77.62 93 TYR A N 1
ATOM 743 C CA . TYR A 1 93 ? 45.179 2.197 5.964 1.00 77.62 93 TYR A CA 1
ATOM 744 C C . TYR A 1 93 ? 46.226 3.333 6.058 1.00 77.62 93 TYR A C 1
ATOM 746 O O . TYR A 1 93 ? 46.085 4.272 6.839 1.00 77.62 93 TYR A O 1
ATOM 754 N N . ASN A 1 94 ? 47.317 3.231 5.287 1.00 59.16 94 ASN A N 1
ATOM 755 C CA . ASN A 1 94 ? 48.539 4.054 5.380 1.00 59.16 94 ASN A CA 1
ATOM 756 C C . ASN A 1 94 ? 48.415 5.492 4.834 1.00 59.16 94 ASN A C 1
ATOM 758 O O . ASN A 1 94 ? 49.409 6.122 4.477 1.00 59.16 94 ASN A O 1
ATOM 762 N N . GLY A 1 95 ? 47.214 6.056 4.792 1.00 55.28 95 GLY A N 1
ATOM 763 C CA . GLY A 1 95 ? 47.017 7.436 4.372 1.00 55.28 95 GLY A CA 1
ATOM 764 C C . GLY A 1 95 ? 45.896 8.069 5.160 1.00 55.28 95 GLY A C 1
ATOM 765 O O . GLY A 1 95 ? 44.762 8.080 4.693 1.00 55.28 95 GLY A O 1
ATOM 766 N N . GLY A 1 96 ? 46.227 8.617 6.331 1.00 56.28 96 GLY A N 1
ATOM 767 C CA . GLY A 1 96 ? 45.368 9.611 6.965 1.00 56.28 96 GLY A CA 1
ATOM 768 C C . GLY A 1 96 ? 45.077 10.763 5.998 1.00 56.28 96 GLY A C 1
ATOM 769 O O . GLY A 1 96 ? 45.819 10.985 5.038 1.00 56.28 96 GLY A O 1
ATOM 770 N N . ILE A 1 97 ? 43.980 11.479 6.248 1.00 53.34 97 ILE A N 1
ATOM 771 C CA . ILE A 1 97 ? 43.514 12.613 5.438 1.00 53.34 97 ILE A CA 1
ATOM 772 C C . ILE A 1 97 ? 44.705 13.554 5.170 1.00 53.34 97 ILE A C 1
ATOM 774 O O . ILE A 1 97 ? 45.216 14.155 6.119 1.00 53.34 97 ILE A O 1
ATOM 778 N N . PRO A 1 98 ? 45.184 13.710 3.919 1.00 53.25 98 PRO A N 1
ATOM 779 C CA . PRO A 1 98 ? 46.264 14.646 3.652 1.00 53.25 98 PRO A CA 1
ATOM 780 C C . PRO A 1 98 ? 45.788 16.049 4.038 1.00 53.25 98 PRO A C 1
ATOM 782 O O . PRO A 1 98 ? 44.700 16.461 3.636 1.00 53.25 98 PRO A O 1
ATOM 785 N N . VAL A 1 99 ? 46.595 16.800 4.792 1.00 47.34 99 VAL A N 1
ATOM 786 C CA . VAL A 1 99 ? 46.232 18.124 5.350 1.00 47.34 99 VAL A CA 1
ATOM 787 C C . VAL A 1 99 ? 45.750 19.113 4.265 1.00 47.34 99 VAL A C 1
ATOM 789 O O . VAL A 1 99 ? 44.969 20.020 4.540 1.00 47.34 99 VAL A O 1
ATOM 792 N N . ALA A 1 100 ? 46.133 18.896 3.002 1.00 48.03 100 ALA A N 1
ATOM 793 C CA . ALA A 1 100 ? 45.709 19.686 1.844 1.00 48.03 100 ALA A CA 1
ATOM 794 C C . ALA A 1 100 ? 44.317 19.330 1.258 1.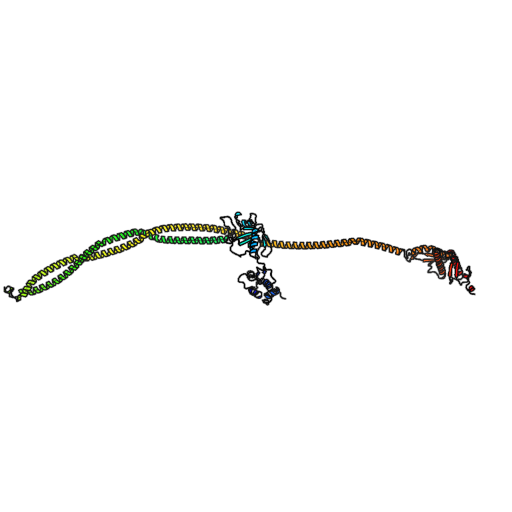00 48.03 100 ALA A C 1
ATOM 796 O O . ALA A 1 100 ? 43.796 20.089 0.441 1.00 48.03 100 ALA A O 1
ATOM 797 N N . VAL A 1 101 ? 43.685 18.215 1.652 1.00 47.94 101 VAL A N 1
ATOM 798 C CA . VAL A 1 101 ? 42.420 17.708 1.064 1.00 47.94 101 VAL A CA 1
ATOM 799 C C . VAL A 1 101 ? 41.169 18.313 1.720 1.00 47.94 101 VAL A C 1
ATOM 801 O O . VAL A 1 101 ? 40.063 18.161 1.210 1.00 47.94 101 VAL A O 1
ATOM 804 N N . VAL A 1 102 ? 41.321 19.128 2.773 1.00 47.66 102 VAL A N 1
ATOM 805 C CA . VAL A 1 102 ? 40.196 19.838 3.420 1.00 47.66 102 VAL A CA 1
ATOM 806 C C . VAL A 1 102 ? 39.456 20.778 2.453 1.00 47.66 102 VAL A C 1
ATOM 808 O O . VAL A 1 102 ? 38.302 21.129 2.694 1.00 47.66 102 VAL A O 1
ATOM 811 N N . ARG A 1 103 ? 40.059 21.164 1.320 1.00 49.38 103 ARG A N 1
ATOM 812 C CA . ARG A 1 103 ? 39.380 21.929 0.266 1.00 49.38 103 ARG A CA 1
ATOM 813 C C . ARG A 1 103 ? 39.941 21.587 -1.109 1.00 49.38 103 ARG A C 1
ATOM 815 O O . ARG A 1 103 ? 40.936 22.188 -1.498 1.00 49.38 103 ARG A O 1
ATOM 822 N N . LYS A 1 104 ? 39.282 20.677 -1.839 1.00 44.69 104 LYS A N 1
ATOM 823 C CA . LYS A 1 104 ? 39.098 20.673 -3.315 1.00 44.69 104 LYS A CA 1
ATOM 824 C C . LYS A 1 104 ? 38.639 19.288 -3.808 1.00 44.69 104 LYS A C 1
ATOM 826 O O . LYS A 1 104 ? 39.320 18.641 -4.597 1.00 44.69 104 LYS A O 1
ATOM 831 N N . ALA A 1 105 ? 37.433 18.860 -3.435 1.00 46.62 105 ALA A N 1
ATOM 832 C CA . ALA A 1 105 ? 36.651 18.098 -4.406 1.00 46.62 105 ALA A CA 1
ATOM 833 C C . ALA A 1 105 ? 36.231 19.104 -5.492 1.00 46.62 105 ALA A C 1
ATOM 835 O O . ALA A 1 105 ? 35.802 20.213 -5.162 1.00 46.62 105 ALA A O 1
ATOM 836 N N . LYS A 1 106 ? 36.421 18.782 -6.780 1.00 48.81 106 LYS A N 1
ATOM 837 C CA . LYS A 1 106 ? 35.904 19.597 -7.900 1.00 48.81 106 LYS A CA 1
ATOM 838 C C . LYS A 1 106 ? 34.465 20.035 -7.579 1.00 48.81 106 LYS A C 1
ATOM 840 O O . LYS A 1 106 ? 33.736 19.189 -7.062 1.00 48.81 106 LYS A O 1
ATOM 845 N N . PRO A 1 107 ? 34.038 21.283 -7.874 1.00 48.59 107 PRO A N 1
ATOM 846 C CA . PRO A 1 107 ? 32.676 21.721 -7.584 1.00 48.59 107 PRO A CA 1
ATOM 847 C C . PRO A 1 107 ? 31.700 20.735 -8.222 1.00 48.59 107 PRO A C 1
ATOM 849 O O . PRO A 1 107 ? 31.569 20.662 -9.444 1.00 48.59 107 PRO A O 1
ATOM 852 N N . VAL A 1 108 ? 31.082 19.903 -7.385 1.00 54.72 108 VAL A N 1
ATOM 853 C CA . VAL A 1 108 ? 30.083 18.949 -7.842 1.00 54.72 108 VAL A CA 1
ATOM 854 C C . VAL A 1 108 ? 28.858 19.786 -8.190 1.00 54.72 108 VAL A C 1
ATOM 856 O O . VAL A 1 108 ? 28.451 20.590 -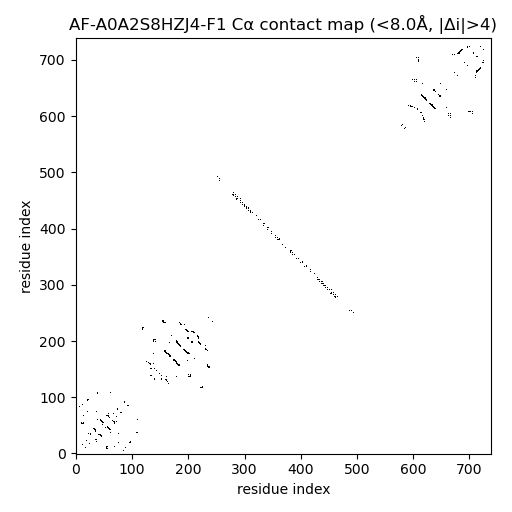7.353 1.00 54.72 108 VAL A O 1
ATOM 859 N N . PRO A 1 109 ? 28.273 19.657 -9.392 1.00 52.03 109 PRO A N 1
ATOM 860 C CA . PRO A 1 109 ? 27.068 20.398 -9.736 1.00 52.03 109 PRO A CA 1
ATOM 861 C C . PRO A 1 109 ? 25.976 20.105 -8.698 1.00 52.03 109 PRO A C 1
ATOM 863 O O . PRO A 1 109 ? 25.484 18.983 -8.576 1.00 52.03 109 PRO A O 1
ATOM 866 N N . VAL A 1 110 ? 25.645 21.120 -7.898 1.00 49.03 110 VAL A N 1
ATOM 867 C CA . VAL A 1 110 ? 24.620 21.056 -6.856 1.00 49.03 110 VAL A CA 1
ATOM 868 C C . VAL A 1 110 ? 23.285 21.427 -7.484 1.00 49.03 110 VAL A C 1
ATOM 870 O O . VAL A 1 110 ? 23.181 22.427 -8.194 1.00 49.03 110 VAL A O 1
ATOM 873 N N . ARG A 1 111 ? 22.238 20.644 -7.210 1.00 52.22 111 ARG A N 1
ATOM 874 C CA . ARG A 1 111 ? 20.879 21.019 -7.605 1.00 52.22 111 ARG A CA 1
ATOM 875 C C . ARG A 1 111 ? 20.464 22.266 -6.820 1.00 52.22 111 ARG A C 1
ATOM 877 O O . ARG A 1 111 ? 20.393 22.215 -5.595 1.00 52.22 111 ARG A O 1
ATOM 884 N N . THR A 1 112 ? 20.177 23.364 -7.512 1.00 54.34 112 THR A N 1
ATOM 885 C CA . THR A 1 112 ? 19.609 24.573 -6.905 1.00 54.34 112 THR A CA 1
ATOM 886 C C . THR A 1 112 ? 18.282 24.229 -6.232 1.00 54.34 112 THR A C 1
ATOM 888 O O . THR A 1 112 ? 17.387 23.648 -6.857 1.00 54.34 112 THR A O 1
ATOM 891 N N . GLU A 1 113 ? 18.154 24.541 -4.942 1.00 57.06 113 GLU A N 1
ATOM 892 C CA . GLU A 1 113 ? 16.887 24.386 -4.233 1.00 57.06 113 GLU A CA 1
ATOM 893 C C . GLU A 1 113 ? 15.857 25.357 -4.809 1.00 57.06 113 GLU A C 1
ATOM 895 O O . GLU A 1 113 ? 16.123 26.544 -4.991 1.00 57.06 113 GLU A O 1
ATOM 900 N N . LYS A 1 114 ? 14.671 24.836 -5.134 1.00 70.50 114 LYS A N 1
ATOM 901 C CA . LYS A 1 114 ? 13.570 25.657 -5.641 1.00 70.50 114 LYS A CA 1
ATOM 902 C C . LYS A 1 114 ? 13.040 26.525 -4.507 1.00 70.50 114 LYS A C 1
ATOM 904 O O . LYS A 1 114 ? 12.718 25.987 -3.444 1.00 70.50 114 LYS A O 1
ATOM 909 N N . SER A 1 115 ? 12.875 27.822 -4.751 1.00 78.19 115 SER A N 1
ATOM 910 C CA . SER A 1 115 ? 12.187 28.704 -3.805 1.00 78.19 115 SER A CA 1
ATOM 911 C C . SER A 1 115 ? 10.729 28.268 -3.620 1.00 78.19 115 SER A C 1
ATOM 913 O O . SER A 1 115 ? 10.140 27.605 -4.482 1.00 78.19 115 SER A O 1
ATOM 915 N N . ASP A 1 116 ? 10.114 28.641 -2.502 1.00 79.19 116 ASP A N 1
ATOM 916 C CA . ASP A 1 116 ? 8.707 28.317 -2.245 1.00 79.19 116 ASP A CA 1
ATOM 917 C C . ASP A 1 116 ? 7.765 28.933 -3.286 1.00 79.19 116 ASP A C 1
ATOM 919 O O . ASP A 1 116 ? 6.799 28.295 -3.709 1.00 79.19 116 ASP A O 1
ATOM 923 N N . GLU A 1 117 ? 8.107 30.113 -3.799 1.00 81.56 117 GLU A N 1
ATOM 924 C CA . GLU A 1 117 ? 7.416 30.732 -4.930 1.00 81.56 117 GLU A CA 1
ATOM 925 C C . GLU A 1 117 ? 7.497 29.883 -6.199 1.00 81.56 117 GLU A C 1
ATOM 927 O O . GLU A 1 117 ? 6.515 29.769 -6.934 1.00 81.56 117 GLU A O 1
ATOM 932 N N . GLN A 1 118 ? 8.657 29.279 -6.472 1.00 81.25 118 GLN A N 1
ATOM 933 C CA . GLN A 1 118 ? 8.844 28.407 -7.627 1.00 81.25 118 GLN A CA 1
ATOM 934 C C . GLN A 1 118 ? 8.043 27.106 -7.473 1.00 81.25 118 GLN A C 1
ATOM 936 O O . GLN A 1 118 ? 7.396 26.671 -8.425 1.00 81.25 118 GLN A O 1
ATOM 941 N N . LYS A 1 119 ? 8.006 26.520 -6.268 1.00 82.00 119 LYS A N 1
ATOM 942 C CA . LYS A 1 119 ? 7.169 25.343 -5.961 1.00 82.00 119 LYS A CA 1
ATOM 943 C C . LYS A 1 119 ? 5.681 25.642 -6.184 1.00 82.00 119 LYS A C 1
ATOM 945 O O . LYS A 1 119 ? 4.983 24.853 -6.819 1.00 82.00 119 LYS A O 1
ATOM 950 N N . CYS A 1 120 ? 5.202 26.789 -5.699 1.00 83.69 120 CYS A N 1
ATOM 951 C CA . CYS A 1 120 ? 3.823 27.238 -5.905 1.00 83.69 120 CYS A CA 1
ATOM 952 C C . CYS A 1 120 ? 3.504 27.447 -7.389 1.00 83.69 120 CYS A C 1
ATOM 954 O O . CYS A 1 120 ? 2.491 26.934 -7.863 1.00 83.69 120 CYS A O 1
ATOM 956 N N . ARG A 1 121 ? 4.385 28.134 -8.129 1.00 86.62 121 ARG A N 1
ATOM 957 C CA . ARG A 1 121 ? 4.224 28.365 -9.572 1.00 86.62 121 ARG A CA 1
ATOM 958 C C . ARG A 1 121 ? 4.130 27.063 -10.363 1.00 86.62 121 ARG A C 1
ATOM 960 O O . ARG A 1 121 ? 3.244 26.933 -11.198 1.00 86.62 121 ARG A O 1
ATOM 967 N N . GLU A 1 122 ? 4.983 26.081 -10.082 1.00 87.38 122 GLU A N 1
ATOM 968 C CA . GLU A 1 122 ? 4.954 24.790 -10.782 1.00 87.38 122 GLU A CA 1
ATOM 969 C C . GLU A 1 122 ? 3.684 23.983 -10.489 1.00 87.38 122 GLU A C 1
ATOM 971 O O . GLU A 1 122 ? 3.100 23.408 -11.408 1.00 87.38 122 GLU A O 1
ATOM 976 N N . MET A 1 123 ? 3.236 23.941 -9.228 1.00 90.06 123 MET A N 1
ATOM 977 C CA . MET A 1 123 ? 1.974 23.280 -8.869 1.00 90.06 123 MET A CA 1
ATOM 978 C C . MET A 1 123 ? 0.777 23.948 -9.543 1.00 90.06 123 MET A C 1
ATOM 980 O O . MET A 1 123 ? -0.103 23.249 -10.041 1.00 90.06 123 MET A O 1
ATOM 984 N N . GLN A 1 124 ? 0.760 25.282 -9.570 1.00 89.44 124 GLN A N 1
ATOM 985 C CA . GLN A 1 124 ? -0.295 26.059 -10.209 1.00 89.44 124 GLN A CA 1
ATOM 986 C C . GLN A 1 124 ? -0.304 25.826 -11.724 1.00 89.44 124 GLN A C 1
ATOM 988 O O . GLN A 1 124 ? -1.340 25.473 -12.273 1.00 89.44 124 GLN A O 1
ATOM 993 N N . ALA A 1 125 ? 0.860 25.875 -12.378 1.00 91.19 125 ALA A N 1
ATOM 994 C CA . ALA A 1 125 ? 0.989 25.608 -13.809 1.00 91.19 125 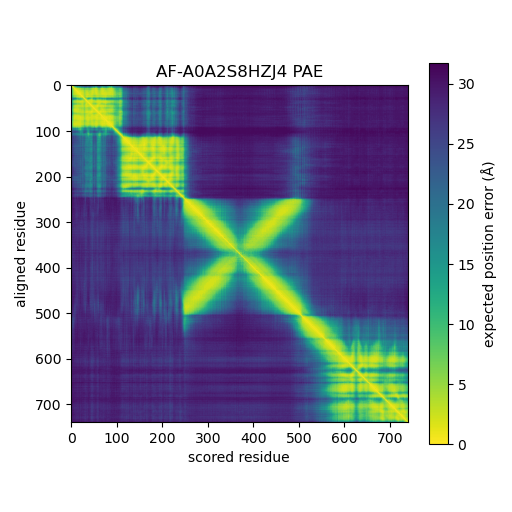ALA A CA 1
ATOM 995 C C . ALA A 1 125 ? 0.520 24.193 -14.191 1.00 91.19 125 ALA A C 1
ATOM 997 O O . ALA A 1 125 ? -0.219 24.026 -15.159 1.00 91.19 125 ALA A O 1
ATOM 998 N N . ALA A 1 126 ? 0.893 23.171 -13.411 1.00 91.81 126 ALA A N 1
ATOM 999 C CA . ALA A 1 126 ? 0.398 21.813 -13.630 1.00 91.81 126 ALA A CA 1
ATOM 1000 C C . ALA A 1 126 ? -1.123 21.720 -13.423 1.00 91.81 126 ALA A C 1
ATOM 1002 O O . ALA A 1 126 ? -1.800 20.991 -14.138 1.00 91.81 126 ALA A O 1
ATOM 1003 N N . TRP A 1 127 ? -1.676 22.446 -12.452 1.00 94.12 127 TRP A N 1
ATOM 1004 C CA . TRP A 1 127 ? -3.111 22.440 -12.176 1.00 94.12 127 TRP A CA 1
ATOM 1005 C C . TRP A 1 127 ? -3.938 23.142 -13.262 1.00 94.12 127 TRP A C 1
ATOM 1007 O O . TRP A 1 127 ? -5.022 22.667 -13.619 1.00 94.12 127 TRP A O 1
ATOM 1017 N N . ASP A 1 128 ? -3.423 24.253 -13.783 1.00 92.88 128 ASP A N 1
ATOM 1018 C CA . ASP A 1 128 ? -4.067 25.066 -14.816 1.00 92.88 128 ASP A CA 1
ATOM 1019 C C . ASP A 1 128 ? -3.995 24.400 -16.192 1.00 92.88 128 ASP A C 1
ATOM 1021 O O . ASP A 1 128 ? -4.933 24.513 -16.975 1.00 92.88 128 ASP A O 1
ATOM 1025 N N . GLY A 1 129 ? -2.945 23.614 -16.451 1.00 92.94 129 GLY A N 1
ATOM 1026 C CA . GLY A 1 129 ? -2.844 22.757 -17.636 1.00 92.94 129 GLY A CA 1
ATOM 1027 C C . GLY A 1 129 ? -3.758 21.524 -17.620 1.00 92.94 129 GLY A C 1
ATOM 1028 O O . GLY A 1 129 ? -3.744 20.745 -18.571 1.00 92.94 129 GLY A O 1
ATOM 1029 N N . ALA A 1 130 ? -4.531 21.303 -16.551 1.00 95.62 130 ALA A N 1
ATOM 1030 C CA . ALA A 1 130 ? -5.401 20.140 -16.400 1.00 95.62 130 ALA A CA 1
ATOM 1031 C C . ALA A 1 130 ? -6.889 20.486 -16.533 1.00 95.62 130 ALA A C 1
ATOM 1033 O O . ALA A 1 130 ? -7.368 21.497 -16.015 1.00 95.62 130 ALA A O 1
ATOM 1034 N N . ALA A 1 131 ? -7.639 19.576 -17.149 1.00 94.25 131 ALA A N 1
ATOM 1035 C CA . ALA A 1 131 ? -9.074 19.690 -17.375 1.00 94.25 131 ALA A CA 1
ATOM 1036 C C . ALA A 1 131 ? -9.882 18.828 -16.381 1.00 94.25 131 ALA A C 1
ATOM 1038 O O . ALA A 1 131 ? -9.327 17.923 -15.742 1.00 94.25 131 ALA A O 1
ATOM 1039 N N . PRO A 1 132 ? -11.193 19.088 -16.216 1.00 94.19 132 PRO A N 1
ATOM 1040 C CA . PRO A 1 132 ? -12.100 18.154 -15.553 1.00 94.19 132 PRO A CA 1
ATOM 1041 C C . PRO A 1 132 ? -12.015 16.748 -16.162 1.00 94.19 132 PRO A C 1
ATOM 1043 O O . PRO A 1 132 ? -11.707 16.587 -17.341 1.00 94.19 132 PRO A O 1
ATOM 1046 N N . VAL A 1 133 ? -12.278 15.727 -15.349 1.00 92.44 133 VAL A N 1
ATOM 1047 C CA . VAL A 1 133 ? -12.310 14.336 -15.817 1.00 92.44 133 VAL A CA 1
ATOM 1048 C C . VAL A 1 133 ? -13.534 14.142 -16.715 1.00 92.44 133 VAL A C 1
ATOM 1050 O O . VAL A 1 133 ? -14.644 14.496 -16.325 1.00 92.44 133 VAL A O 1
ATOM 1053 N N . THR A 1 134 ? -13.327 13.580 -17.903 1.00 92.56 134 THR A N 1
ATOM 1054 C CA . THR A 1 134 ? -14.376 13.203 -18.865 1.00 92.56 134 THR A CA 1
ATOM 1055 C C . THR A 1 134 ? -14.401 11.688 -19.044 1.00 92.56 134 THR A C 1
ATOM 1057 O O . THR A 1 134 ? -13.422 11.021 -18.707 1.00 92.56 134 THR A O 1
ATOM 1060 N N . VAL A 1 135 ? -15.495 11.142 -19.584 1.00 88.94 135 VAL A N 1
ATOM 1061 C CA . VAL A 1 135 ? -15.674 9.690 -19.796 1.00 88.94 135 VAL A CA 1
ATOM 1062 C C . VAL A 1 135 ? -14.573 9.099 -20.689 1.00 88.94 135 VAL A C 1
ATOM 1064 O O . VAL A 1 135 ? -14.127 7.984 -20.460 1.00 88.94 135 VAL A O 1
ATOM 1067 N N . ASP A 1 136 ? -14.056 9.882 -21.634 1.00 90.25 136 ASP A N 1
ATOM 1068 C CA . ASP A 1 136 ? -13.002 9.436 -22.556 1.00 90.25 136 ASP A CA 1
ATOM 1069 C C . ASP A 1 136 ? -11.584 9.660 -22.006 1.00 90.25 136 ASP A C 1
ATOM 1071 O O . ASP A 1 136 ? -10.587 9.376 -22.668 1.00 90.25 136 ASP A O 1
ATOM 1075 N N . SER A 1 137 ? -11.455 10.224 -20.800 1.00 93.00 137 SER A N 1
ATOM 1076 C CA . SER A 1 137 ? -10.142 10.521 -20.233 1.00 93.00 137 SER A CA 1
ATOM 1077 C C . SER A 1 137 ? -9.484 9.266 -19.641 1.00 93.00 137 SER A C 1
ATOM 1079 O O . SER A 1 137 ? -10.148 8.492 -18.946 1.00 93.00 137 SER A O 1
ATOM 1081 N N . PRO A 1 138 ? -8.150 9.108 -19.757 1.00 93.56 138 PRO A N 1
ATOM 1082 C CA . PRO A 1 138 ? -7.435 7.990 -19.129 1.00 93.56 138 PRO A CA 1
ATOM 1083 C C . PRO A 1 138 ? -7.637 7.917 -17.606 1.00 93.56 138 PRO A C 1
ATOM 1085 O O . PRO A 1 138 ? -7.570 6.850 -16.997 1.00 93.56 138 PRO A O 1
ATOM 1088 N N . VAL A 1 139 ? -7.912 9.062 -16.973 1.00 93.00 139 VAL A N 1
ATOM 1089 C CA . VAL A 1 139 ? -8.240 9.153 -15.544 1.00 93.00 139 VAL A CA 1
ATOM 1090 C C . VAL A 1 139 ? -9.598 8.525 -15.234 1.00 93.00 139 VAL A C 1
ATOM 1092 O O . VAL A 1 139 ? -9.721 7.850 -14.212 1.00 93.00 139 VAL A O 1
ATOM 1095 N N . TRP A 1 140 ? -10.605 8.717 -16.091 1.00 93.19 140 TRP A N 1
ATOM 1096 C CA . TRP A 1 140 ? -11.897 8.053 -15.933 1.00 93.19 140 TRP A CA 1
ATOM 1097 C C . TRP A 1 140 ? -11.761 6.546 -16.086 1.00 93.19 140 TRP A C 1
ATOM 1099 O O . TRP A 1 140 ? -12.220 5.820 -15.207 1.00 93.19 140 TRP A O 1
ATOM 1109 N N . THR A 1 141 ? -11.067 6.073 -17.123 1.00 92.00 141 THR A N 1
ATOM 1110 C CA . THR A 1 141 ? -10.792 4.641 -17.316 1.00 92.00 141 THR A CA 1
ATOM 1111 C C . THR A 1 141 ? -10.093 4.045 -16.091 1.00 92.00 141 THR A C 1
ATOM 1113 O O . THR A 1 141 ? -10.516 3.014 -15.567 1.00 92.00 141 THR A O 1
ATOM 1116 N N . TYR A 1 142 ? -9.094 4.745 -15.540 1.00 91.69 142 TYR A N 1
ATOM 1117 C CA . TYR A 1 142 ? -8.401 4.330 -14.318 1.00 91.69 142 TYR A CA 1
ATOM 1118 C C . TYR A 1 142 ? -9.324 4.235 -13.089 1.00 91.69 142 TYR A C 1
ATOM 1120 O O . TYR A 1 142 ? -9.231 3.280 -12.314 1.00 91.69 142 TYR A O 1
ATOM 1128 N N . LEU A 1 143 ? -10.182 5.237 -12.869 1.00 88.00 143 LEU A N 1
ATOM 1129 C CA . LEU A 1 143 ? -11.035 5.316 -11.680 1.00 88.00 143 LEU A CA 1
ATOM 1130 C C . LEU A 1 143 ? -12.251 4.390 -11.766 1.00 88.00 143 LEU A C 1
ATOM 1132 O O . LEU A 1 143 ? -12.540 3.695 -10.797 1.00 88.00 143 LEU A O 1
ATOM 1136 N N . SER A 1 144 ? -12.933 4.351 -12.910 1.00 85.81 144 SER A N 1
ATOM 1137 C CA . SER A 1 144 ? -14.123 3.518 -13.134 1.00 85.81 144 SER A CA 1
ATOM 1138 C C . SER A 1 144 ? -13.807 2.022 -13.071 1.00 85.81 144 SER A C 1
ATOM 1140 O O . SER A 1 144 ? -14.589 1.264 -12.507 1.00 85.81 144 SER A O 1
ATOM 1142 N N . THR A 1 145 ? -12.618 1.608 -13.526 1.00 81.19 145 THR A N 1
ATOM 1143 C CA . THR A 1 145 ? -12.140 0.220 -13.375 1.00 81.19 145 THR A CA 1
ATOM 1144 C C . THR A 1 145 ? -11.928 -0.165 -11.906 1.00 81.19 145 THR A C 1
ATOM 1146 O O . THR A 1 145 ? -12.055 -1.328 -11.537 1.00 81.19 145 THR A O 1
ATOM 1149 N N . ARG A 1 146 ? -11.581 0.799 -11.043 1.00 79.38 146 ARG A N 1
ATOM 1150 C CA . ARG A 1 146 ? -11.245 0.544 -9.631 1.00 79.38 146 ARG A CA 1
ATOM 1151 C C . ARG A 1 146 ? -12.393 0.770 -8.662 1.00 79.38 146 ARG A C 1
ATOM 1153 O O . ARG A 1 146 ? -12.326 0.278 -7.542 1.00 79.38 146 ARG A O 1
ATOM 1160 N N . ILE A 1 147 ? -13.391 1.551 -9.055 1.00 75.62 147 ILE A N 1
ATOM 1161 C CA . ILE A 1 147 ? -14.510 1.934 -8.201 1.00 75.62 147 ILE A CA 1
ATOM 1162 C C . ILE A 1 147 ? -15.794 1.496 -8.914 1.00 75.62 147 ILE A C 1
ATOM 1164 O O . ILE A 1 147 ? -16.332 2.252 -9.729 1.00 75.62 147 ILE A O 1
ATOM 1168 N N . PRO A 1 148 ? -16.294 0.279 -8.631 1.00 72.94 148 PRO A N 1
ATOM 1169 C CA . PRO A 1 148 ? -17.540 -0.206 -9.208 1.00 72.94 148 PRO A CA 1
ATOM 1170 C C . PRO A 1 148 ? -18.698 0.757 -8.926 1.00 72.94 148 PRO A C 1
ATOM 1172 O O . PRO A 1 148 ? -18.885 1.216 -7.799 1.00 72.94 148 PRO A O 1
ATOM 1175 N N . GLY A 1 149 ? -19.477 1.081 -9.960 1.00 75.88 149 GLY A N 1
ATOM 1176 C CA . GLY A 1 149 ? -20.610 2.005 -9.846 1.00 75.88 149 GLY A CA 1
ATOM 1177 C C . GLY A 1 149 ? -20.229 3.481 -9.684 1.00 75.88 149 GLY A C 1
ATOM 1178 O O . GLY A 1 149 ? -21.105 4.294 -9.379 1.00 75.88 149 GLY A O 1
ATOM 1179 N N . LEU A 1 150 ? -18.955 3.847 -9.890 1.00 80.50 150 LEU A N 1
ATOM 1180 C CA . LEU A 1 150 ? -18.530 5.244 -9.939 1.00 80.50 150 LEU A CA 1
ATOM 1181 C C . LEU A 1 150 ? -19.311 5.994 -11.017 1.00 80.50 150 LEU A C 1
ATOM 1183 O O . LEU A 1 150 ? -19.371 5.568 -12.169 1.00 80.50 150 LEU A O 1
ATOM 1187 N N . ARG A 1 151 ? -19.867 7.145 -10.642 1.00 83.00 151 ARG A N 1
ATOM 1188 C CA . ARG A 1 151 ? -20.538 8.054 -11.571 1.00 83.00 151 ARG A CA 1
ATOM 1189 C C . ARG A 1 151 ? -19.687 9.288 -11.823 1.00 83.00 151 ARG A C 1
ATOM 1191 O O . ARG A 1 151 ? -18.997 9.758 -10.915 1.00 83.00 151 ARG A O 1
ATOM 1198 N N . LEU A 1 152 ? -19.730 9.819 -13.041 1.00 84.44 152 LEU A N 1
ATOM 1199 C CA . LEU A 1 152 ? -18.884 10.945 -13.438 1.00 84.44 152 LEU A CA 1
ATOM 1200 C C . LEU A 1 152 ? -19.176 12.190 -12.591 1.00 84.44 152 LEU A C 1
ATOM 1202 O O . LEU A 1 152 ? -18.253 12.872 -12.154 1.00 84.44 152 LEU A O 1
ATOM 1206 N N . GLU A 1 153 ? -20.446 12.428 -12.261 1.00 83.44 153 GLU A N 1
ATOM 1207 C CA . GLU A 1 153 ? -20.904 13.525 -11.404 1.00 83.44 153 GLU A CA 1
ATOM 1208 C C . GLU A 1 153 ? -20.430 13.422 -9.944 1.00 83.44 153 GLU A C 1
ATOM 1210 O O . GLU A 1 153 ? -20.610 14.355 -9.156 1.00 83.44 153 GLU A O 1
ATOM 1215 N N . TRP A 1 154 ? -19.831 12.294 -9.551 1.00 81.75 154 TRP A N 1
ATOM 1216 C CA . TRP A 1 154 ? -19.174 12.167 -8.255 1.00 81.75 154 TRP A CA 1
ATOM 1217 C C . TRP A 1 154 ? -17.748 12.693 -8.292 1.00 81.75 154 TRP A C 1
ATOM 1219 O O . TRP A 1 154 ? -17.203 12.943 -7.230 1.00 81.75 154 TRP A O 1
ATOM 1229 N N . ILE A 1 155 ? -17.119 12.881 -9.453 1.00 84.88 155 ILE A N 1
ATOM 1230 C CA . ILE A 1 155 ? -15.735 13.351 -9.507 1.00 84.88 155 ILE A CA 1
ATOM 1231 C C . ILE A 1 155 ? -15.687 14.852 -9.231 1.00 84.88 155 ILE A C 1
ATOM 1233 O O . ILE A 1 155 ? -16.119 15.693 -10.016 1.00 84.88 155 ILE A O 1
ATOM 1237 N N . GLY A 1 156 ? -15.135 15.188 -8.072 1.00 81.12 156 GLY A N 1
ATOM 1238 C CA . GLY A 1 156 ? -15.022 16.549 -7.595 1.00 81.12 156 GLY A CA 1
ATOM 1239 C C . GLY A 1 156 ? -13.915 17.355 -8.258 1.00 81.12 156 GLY A C 1
ATOM 1240 O O . GLY A 1 156 ? -12.934 16.833 -8.778 1.00 81.12 156 GLY A O 1
ATOM 1241 N N . ARG A 1 157 ? -14.016 18.681 -8.117 1.00 86.31 157 ARG A N 1
ATOM 1242 C CA . ARG A 1 157 ? -13.062 19.672 -8.654 1.00 86.31 157 ARG A CA 1
ATOM 1243 C C . ARG A 1 157 ? -11.602 19.503 -8.223 1.00 86.31 157 ARG A C 1
ATOM 1245 O O . ARG A 1 157 ? -10.751 20.233 -8.721 1.00 86.31 157 ARG A O 1
ATOM 1252 N N . ASP A 1 158 ? -11.330 18.671 -7.221 1.00 88.50 158 ASP A N 1
ATOM 1253 C CA . ASP A 1 158 ? -9.986 18.400 -6.705 1.00 88.50 158 ASP A CA 1
ATOM 1254 C C . ASP A 1 158 ? -9.338 17.177 -7.370 1.00 88.50 158 ASP A C 1
ATOM 1256 O O . ASP A 1 158 ? -8.208 16.836 -7.025 1.00 88.50 158 ASP A O 1
ATOM 1260 N N . VAL A 1 159 ? -10.006 16.576 -8.358 1.00 91.00 159 VAL A N 1
ATOM 1261 C CA . VAL A 1 159 ? -9.454 15.566 -9.262 1.00 91.00 159 VAL A CA 1
ATOM 1262 C C . VAL A 1 159 ? -9.546 16.095 -10.694 1.00 91.00 159 VAL A C 1
ATOM 1264 O O . VAL A 1 159 ? -10.608 16.526 -11.138 1.00 91.00 159 VAL A O 1
ATOM 1267 N N . ARG A 1 160 ? -8.423 16.103 -11.413 1.00 94.19 160 ARG A N 1
ATOM 1268 C CA . ARG A 1 160 ? -8.333 16.579 -12.800 1.00 94.19 160 ARG A CA 1
ATOM 1269 C C . ARG A 1 160 ? -7.492 15.644 -13.658 1.00 94.19 160 ARG A C 1
ATOM 1271 O O . ARG A 1 160 ? -6.632 14.927 -13.146 1.00 94.19 160 ARG A O 1
ATOM 1278 N N . CYS A 1 161 ? -7.719 15.696 -14.965 1.00 95.75 161 CYS A N 1
ATOM 1279 C CA . CYS A 1 161 ? -6.916 15.011 -15.965 1.00 95.75 161 CYS A CA 1
ATOM 1280 C C . CYS A 1 161 ? -5.998 16.014 -16.666 1.00 95.75 161 CYS A C 1
ATOM 1282 O O . CYS A 1 161 ? -6.462 16.935 -17.336 1.00 95.75 161 CYS A O 1
ATOM 1284 N N . HIS A 1 162 ? -4.688 15.839 -16.512 1.00 96.88 162 HIS A N 1
ATOM 1285 C CA . HIS A 1 162 ? -3.695 16.574 -17.286 1.00 96.88 162 HIS A CA 1
ATOM 1286 C C . HIS A 1 162 ? -3.328 15.770 -18.545 1.00 96.88 162 HIS A C 1
ATOM 1288 O O . HIS A 1 162 ? -2.997 14.589 -18.407 1.00 96.88 162 HIS A O 1
ATOM 1294 N N . PRO A 1 163 ? -3.325 16.374 -19.749 1.00 93.12 163 PRO A N 1
ATOM 1295 C CA . PRO A 1 163 ? -3.133 15.650 -21.011 1.00 93.12 163 PRO A CA 1
ATOM 1296 C C . PRO A 1 163 ? -1.725 15.055 -21.164 1.00 93.12 163 PRO A C 1
ATOM 1298 O O . PRO A 1 163 ? -1.565 13.987 -21.742 1.00 93.12 163 PRO A O 1
ATOM 1301 N N . GLY A 1 164 ? -0.696 15.710 -20.614 1.00 92.88 164 GLY A N 1
ATOM 1302 C CA . GLY A 1 164 ? 0.668 15.179 -20.664 1.00 92.88 164 GLY A CA 1
ATOM 1303 C C . GLY A 1 164 ? 1.677 15.927 -19.795 1.00 92.88 164 GLY A C 1
ATOM 1304 O O . GLY A 1 164 ? 2.059 17.041 -20.146 1.00 92.88 164 GLY A O 1
ATOM 1305 N N . LEU A 1 165 ? 2.148 15.332 -18.693 1.00 94.25 165 LEU A N 1
ATOM 1306 C CA . LEU A 1 165 ? 3.306 15.848 -17.941 1.00 94.25 165 LEU A CA 1
ATOM 1307 C C . LEU A 1 165 ? 4.551 15.015 -18.227 1.00 94.25 165 LEU A C 1
ATOM 1309 O O . LEU A 1 165 ? 4.465 13.796 -18.359 1.00 94.25 165 LEU A O 1
ATOM 1313 N N . GLU A 1 166 ? 5.714 15.670 -18.261 1.00 93.12 166 GLU A N 1
ATOM 1314 C CA . GLU A 1 166 ? 7.002 14.986 -18.394 1.00 93.12 166 GLU A CA 1
ATOM 1315 C C . GLU A 1 166 ? 7.229 14.053 -17.189 1.00 93.12 166 GLU A C 1
ATOM 1317 O O . GLU A 1 166 ? 7.058 14.446 -16.026 1.00 93.12 166 GLU A O 1
ATOM 1322 N N . TYR A 1 167 ? 7.582 12.798 -17.469 1.00 91.31 167 TYR A N 1
ATOM 1323 C CA . TYR A 1 167 ? 7.991 11.815 -16.474 1.00 91.31 167 TYR A CA 1
ATOM 1324 C C . TYR A 1 167 ? 9.508 11.642 -16.519 1.00 91.31 167 TYR A C 1
ATOM 1326 O O . TYR A 1 167 ? 10.093 11.342 -17.561 1.00 91.31 167 TYR A O 1
ATOM 1334 N N . VAL A 1 168 ? 10.141 11.808 -15.361 1.00 83.69 168 VAL A N 1
ATOM 1335 C CA . VAL A 1 168 ? 11.562 11.525 -15.149 1.00 83.69 168 VAL A CA 1
ATOM 1336 C C . VAL A 1 168 ? 11.648 10.322 -14.227 1.00 83.69 168 VAL A C 1
ATOM 1338 O O . VAL A 1 168 ? 11.084 10.346 -13.127 1.00 83.69 168 VAL A O 1
ATOM 1341 N N . ASP A 1 169 ? 12.319 9.266 -14.674 1.00 79.06 169 ASP A N 1
ATOM 1342 C CA . ASP A 1 169 ? 12.413 8.010 -13.939 1.00 79.06 169 ASP A CA 1
ATOM 1343 C C . ASP A 1 169 ? 13.332 8.092 -12.707 1.00 79.06 169 ASP A C 1
ATOM 1345 O O . ASP A 1 169 ? 13.840 9.150 -12.324 1.00 79.06 169 ASP A O 1
ATOM 1349 N N . ALA A 1 170 ? 13.511 6.957 -12.029 1.00 71.50 170 ALA A N 1
ATOM 1350 C CA . ALA A 1 170 ? 14.359 6.872 -10.845 1.00 71.50 170 ALA A CA 1
ATOM 1351 C C . ALA A 1 170 ? 15.866 7.014 -11.147 1.00 71.50 170 ALA A C 1
ATOM 1353 O O . ALA A 1 170 ? 16.651 7.181 -10.212 1.00 71.50 170 ALA A O 1
ATOM 1354 N N . PHE A 1 171 ? 16.266 6.963 -12.419 1.00 66.06 171 PHE A N 1
ATOM 1355 C CA . PHE A 1 171 ? 17.638 7.108 -12.907 1.00 66.06 171 PHE A CA 1
ATOM 1356 C C . PHE A 1 171 ? 17.923 8.522 -13.437 1.00 66.06 171 PHE A C 1
ATOM 1358 O O . PHE A 1 171 ? 19.046 8.809 -13.835 1.00 66.06 171 PHE A O 1
ATOM 1365 N N . GLY A 1 172 ? 16.930 9.419 -13.405 1.00 68.00 172 GLY A N 1
ATOM 1366 C CA . GLY A 1 172 ? 17.058 10.784 -13.914 1.00 68.00 172 GLY A CA 1
ATOM 1367 C C . GLY A 1 172 ? 16.848 10.899 -15.425 1.00 68.00 172 GLY A C 1
ATOM 1368 O O . GLY A 1 172 ? 17.035 11.982 -15.977 1.00 68.00 172 GLY A O 1
ATOM 1369 N N . LYS A 1 173 ? 16.429 9.821 -16.098 1.00 72.19 173 LYS A N 1
ATOM 1370 C CA . LYS A 1 173 ? 16.158 9.814 -17.535 1.00 72.19 173 LYS A CA 1
ATOM 1371 C C . LYS A 1 173 ? 14.718 10.252 -17.804 1.00 72.19 173 LYS A C 1
ATOM 1373 O O . LYS A 1 173 ? 13.774 9.811 -17.145 1.00 72.19 173 LYS A O 1
ATOM 1378 N N . LYS A 1 174 ? 14.548 11.137 -18.786 1.00 86.81 174 LYS A N 1
ATOM 1379 C CA . LYS A 1 174 ? 13.234 11.553 -19.292 1.00 86.81 174 LYS A CA 1
ATOM 1380 C C . LYS A 1 174 ? 12.620 10.408 -20.097 1.00 86.81 174 LYS A C 1
ATOM 1382 O O . LYS A 1 174 ? 13.241 9.933 -21.041 1.00 86.81 174 LYS A O 1
ATOM 1387 N N . GLN A 1 175 ? 11.412 9.990 -19.731 1.00 88.00 175 GLN A N 1
ATOM 1388 C CA . GLN A 1 175 ? 10.685 8.895 -20.392 1.00 88.00 175 GLN A CA 1
ATOM 1389 C C . GLN A 1 175 ? 9.559 9.392 -21.312 1.00 88.00 175 GLN A C 1
ATOM 1391 O O . GLN A 1 175 ? 8.830 8.590 -21.883 1.00 88.00 175 GLN A O 1
ATOM 1396 N N . GLY A 1 176 ? 9.398 10.711 -21.447 1.00 90.50 176 GLY A N 1
ATOM 1397 C CA . GLY A 1 176 ? 8.350 11.333 -22.260 1.00 90.50 176 GLY A CA 1
ATOM 1398 C C . GLY A 1 176 ? 7.220 11.943 -21.433 1.00 90.50 176 GLY A C 1
ATOM 1399 O O . GLY A 1 176 ? 7.324 12.080 -20.210 1.00 90.50 176 GLY A O 1
ATOM 1400 N N . LYS A 1 177 ? 6.154 12.369 -22.120 1.00 95.19 177 LYS A N 1
ATOM 1401 C CA . LYS A 1 177 ? 4.955 12.958 -21.511 1.00 95.19 177 LYS A CA 1
ATOM 1402 C C . LYS A 1 177 ? 3.844 11.918 -21.424 1.00 95.19 177 LYS A C 1
ATOM 1404 O O . LYS A 1 177 ? 3.584 11.230 -22.402 1.00 95.19 177 LYS A O 1
ATOM 1409 N N . PHE A 1 178 ? 3.166 11.862 -20.283 1.00 96.12 178 PHE A N 1
ATOM 1410 C CA . PHE A 1 178 ? 2.071 10.918 -20.046 1.00 96.12 178 PHE A CA 1
ATOM 1411 C C . PHE A 1 178 ? 0.850 11.626 -19.460 1.00 96.12 178 PHE A C 1
ATOM 1413 O O . PHE A 1 178 ? 1.036 12.596 -18.711 1.00 96.12 178 PHE A O 1
ATOM 1420 N N . PRO A 1 179 ? -0.374 11.141 -19.737 1.00 96.62 179 PRO A N 1
ATOM 1421 C CA . PRO A 1 179 ? -1.571 11.557 -19.020 1.00 96.62 179 PRO A CA 1
ATOM 1422 C C . PRO A 1 179 ? -1.380 11.440 -17.506 1.00 96.62 179 PRO A C 1
ATOM 1424 O O . PRO A 1 179 ? -0.800 10.471 -17.010 1.00 96.62 179 PRO A O 1
ATOM 1427 N N . VAL A 1 180 ? -1.852 12.430 -16.749 1.00 96.38 180 VAL A N 1
ATOM 1428 C CA . VAL A 1 180 ? -1.696 12.434 -15.289 1.00 96.38 180 VAL A CA 1
ATOM 1429 C C . VAL A 1 180 ? -3.016 12.742 -14.607 1.00 96.38 180 VAL A C 1
ATOM 1431 O O . VAL A 1 180 ? -3.619 13.788 -14.838 1.00 96.38 180 VAL A O 1
ATOM 1434 N N . MET A 1 181 ? -3.417 11.870 -13.683 1.00 95.44 181 MET A N 1
ATOM 1435 C CA . MET A 1 181 ? -4.425 12.218 -12.689 1.00 95.44 181 MET A CA 1
ATOM 1436 C C . MET A 1 181 ? -3.795 13.156 -11.661 1.00 95.44 181 MET A C 1
ATOM 1438 O O . MET A 1 181 ? -2.924 12.746 -10.883 1.00 95.44 181 MET A O 1
ATOM 1442 N N . LEU A 1 182 ? -4.250 14.406 -11.651 1.00 94.44 182 LEU A N 1
ATOM 1443 C CA . LEU A 1 182 ? -3.896 15.383 -10.633 1.00 94.44 182 LEU A CA 1
ATOM 1444 C C . LEU A 1 182 ? -4.920 15.356 -9.513 1.00 94.44 182 LEU A C 1
ATOM 1446 O O . LEU A 1 182 ? -6.123 15.436 -9.750 1.00 94.44 182 LEU A O 1
ATOM 1450 N N . GLN A 1 183 ? -4.426 15.283 -8.285 1.00 91.75 183 GLN A N 1
ATOM 1451 C CA . GLN A 1 183 ? -5.255 15.309 -7.091 1.00 91.75 183 GLN A CA 1
ATOM 1452 C C . GLN A 1 183 ? -4.780 16.422 -6.164 1.00 91.75 183 GLN A C 1
ATOM 1454 O O . GLN A 1 183 ? -3.635 16.414 -5.709 1.00 91.75 183 GLN A O 1
ATOM 1459 N N . ARG A 1 184 ? -5.653 17.388 -5.878 1.00 89.50 184 ARG A N 1
ATOM 1460 C CA . ARG A 1 184 ? -5.336 18.519 -5.003 1.00 89.50 184 ARG A CA 1
ATOM 1461 C C . ARG A 1 184 ? -5.626 18.161 -3.557 1.00 89.50 184 ARG A C 1
ATOM 1463 O O . ARG A 1 184 ? -6.781 18.100 -3.140 1.00 89.50 184 ARG A O 1
ATOM 1470 N N . ALA A 1 185 ? -4.561 17.957 -2.795 1.00 86.12 185 ALA A N 1
ATOM 1471 C CA . ALA A 1 185 ? -4.646 17.703 -1.369 1.00 86.12 185 ALA A CA 1
ATOM 1472 C C . ALA A 1 185 ? -4.848 19.023 -0.612 1.00 86.12 185 ALA A C 1
ATOM 1474 O O . ALA A 1 185 ? -4.150 20.017 -0.859 1.00 86.12 185 ALA A O 1
ATOM 1475 N N . ARG A 1 186 ? -5.807 19.039 0.314 1.00 82.94 186 ARG A N 1
ATOM 1476 C CA . ARG A 1 186 ? -6.161 20.208 1.128 1.00 82.94 186 ARG A CA 1
ATOM 1477 C C . ARG A 1 186 ? -5.820 19.981 2.599 1.00 82.94 186 ARG A C 1
ATOM 1479 O O . ARG A 1 186 ? -5.807 18.848 3.073 1.00 82.94 186 ARG A O 1
ATOM 1486 N N . SER A 1 187 ? -5.539 21.068 3.317 1.00 79.62 187 SER A N 1
ATOM 1487 C CA . SER A 1 187 ? -5.454 21.058 4.782 1.00 79.62 187 SER A CA 1
ATOM 1488 C C . SER A 1 187 ? -6.834 20.880 5.422 1.00 79.62 187 SER A C 1
ATOM 1490 O O . SER A 1 187 ? -7.857 21.047 4.759 1.00 79.62 187 SER A O 1
ATOM 1492 N N . GLN A 1 188 ? -6.863 20.654 6.740 1.00 74.12 188 GLN A N 1
ATOM 1493 C CA . GLN A 1 188 ? -8.093 20.668 7.548 1.00 74.12 188 GLN A CA 1
ATOM 1494 C C . GLN A 1 188 ? -8.897 21.972 7.377 1.00 74.12 188 GLN A C 1
ATOM 1496 O O . GLN A 1 188 ? -10.120 21.958 7.346 1.00 74.12 188 GLN A O 1
ATOM 1501 N N . THR A 1 189 ? -8.204 23.096 7.171 1.00 76.31 189 THR A N 1
ATOM 1502 C CA . THR A 1 189 ? -8.794 24.416 6.879 1.00 76.31 189 THR A CA 1
ATOM 1503 C C . THR A 1 189 ? -9.202 24.613 5.410 1.00 76.31 189 THR A C 1
ATOM 1505 O O . THR A 1 189 ? -9.531 25.722 4.999 1.00 76.31 189 THR A O 1
ATOM 1508 N N . GLY A 1 190 ? -9.136 23.569 4.578 1.00 72.31 190 GLY A N 1
ATOM 1509 C CA . GLY A 1 190 ? -9.557 23.591 3.175 1.00 72.31 190 GLY A CA 1
ATOM 1510 C C . GLY A 1 190 ? -8.579 24.252 2.196 1.00 72.31 190 GLY A C 1
ATOM 1511 O O . GLY A 1 190 ? -8.849 24.266 0.989 1.00 72.31 190 GLY A O 1
ATOM 1512 N N . LYS A 1 191 ? -7.432 24.769 2.658 1.00 79.12 191 LYS A N 1
ATOM 1513 C CA . LYS A 1 191 ? -6.429 25.403 1.787 1.00 79.12 191 LYS A CA 1
ATOM 1514 C C . LYS A 1 191 ? -5.679 24.345 0.966 1.00 79.12 191 LYS A C 1
ATOM 1516 O O . LYS A 1 191 ? -5.272 23.330 1.535 1.00 79.12 191 LYS A O 1
ATOM 1521 N N . PRO A 1 192 ? -5.478 24.547 -0.350 1.00 78.06 192 PRO A N 1
ATOM 1522 C CA . PRO A 1 192 ? -4.690 23.627 -1.158 1.00 78.06 192 PRO A CA 1
ATOM 1523 C C . PRO A 1 192 ? -3.242 23.637 -0.671 1.00 78.06 192 PRO A C 1
ATOM 1525 O O . PRO A 1 192 ? -2.642 24.695 -0.491 1.00 78.06 192 PRO A O 1
ATOM 1528 N N . ARG A 1 193 ? -2.701 22.451 -0.407 1.00 80.25 193 ARG A N 1
ATOM 1529 C CA . ARG A 1 193 ? -1.337 22.285 0.105 1.00 80.25 193 ARG A CA 1
ATOM 1530 C C . ARG A 1 193 ? -0.429 21.620 -0.912 1.00 80.25 193 ARG A C 1
ATOM 1532 O O . ARG A 1 193 ? 0.741 21.980 -0.968 1.00 80.25 193 ARG A O 1
ATOM 1539 N N . ARG A 1 194 ? -0.949 20.649 -1.673 1.00 84.38 194 ARG A N 1
ATOM 1540 C CA . ARG A 1 194 ? -0.168 19.857 -2.635 1.00 84.38 194 ARG A CA 1
ATOM 1541 C C . ARG A 1 194 ? -0.988 19.388 -3.815 1.00 84.38 194 ARG A C 1
ATOM 1543 O O . ARG A 1 194 ? -2.216 19.328 -3.759 1.00 84.38 194 ARG A O 1
ATOM 1550 N N . VAL A 1 195 ? -0.257 18.957 -4.833 1.00 88.88 195 VAL A N 1
ATOM 1551 C CA . VAL A 1 195 ? -0.785 18.219 -5.971 1.00 88.88 195 VAL A CA 1
ATOM 1552 C C . VAL A 1 195 ? -0.096 16.858 -6.024 1.00 88.88 195 VAL A C 1
ATOM 1554 O O . VAL A 1 195 ? 1.129 16.766 -6.146 1.00 88.88 195 VAL A O 1
ATOM 1557 N N . HIS A 1 196 ? -0.883 15.792 -5.905 1.00 89.44 196 HIS A N 1
ATOM 1558 C CA . HIS A 1 196 ? -0.428 14.434 -6.184 1.00 89.44 196 HIS A CA 1
ATOM 1559 C C . HIS A 1 196 ? -0.596 14.160 -7.675 1.00 89.44 196 HIS A C 1
ATOM 1561 O O . HIS A 1 196 ? -1.572 14.590 -8.289 1.00 89.44 196 HIS A O 1
ATOM 1567 N N . ARG A 1 197 ? 0.359 13.429 -8.242 1.00 92.50 197 ARG A N 1
ATOM 1568 C CA . ARG A 1 197 ? 0.413 13.043 -9.649 1.00 92.50 197 ARG A CA 1
ATOM 1569 C C . ARG A 1 197 ? 0.393 11.530 -9.742 1.00 92.50 197 ARG A C 1
ATOM 1571 O O . ARG A 1 197 ? 1.306 10.876 -9.243 1.00 92.50 197 ARG A O 1
ATOM 1578 N N . THR A 1 198 ? -0.617 10.974 -10.394 1.00 93.56 198 THR A N 1
ATOM 1579 C CA . THR A 1 198 ? -0.587 9.569 -10.816 1.00 93.56 198 THR A CA 1
ATOM 1580 C C . THR A 1 198 ? -0.448 9.538 -12.326 1.00 93.56 198 THR A C 1
ATOM 1582 O O . THR A 1 198 ? -1.361 9.957 -13.030 1.00 93.56 198 THR A O 1
ATOM 1585 N N . TYR A 1 199 ? 0.711 9.099 -12.803 1.00 95.56 199 TYR A N 1
ATOM 1586 C CA . TYR A 1 199 ? 1.023 8.975 -14.220 1.00 95.56 199 TYR A CA 1
ATOM 1587 C C . TYR A 1 199 ? 0.348 7.725 -14.787 1.00 95.56 199 TYR A C 1
ATOM 1589 O O . TYR A 1 199 ? 0.486 6.631 -14.226 1.00 95.56 199 TYR A O 1
ATOM 1597 N N . LEU A 1 200 ? -0.382 7.903 -15.884 1.00 95.31 200 LEU A N 1
ATOM 1598 C CA . LEU A 1 200 ? -1.188 6.876 -16.530 1.00 95.31 200 LEU A CA 1
ATOM 1599 C C . LEU A 1 200 ? -0.759 6.675 -17.990 1.00 95.31 200 LEU A C 1
ATOM 1601 O O . LEU A 1 200 ? -0.209 7.580 -18.612 1.00 95.31 200 LEU A O 1
ATOM 1605 N N . THR A 1 201 ? -1.012 5.491 -18.538 1.00 94.00 201 THR A N 1
ATOM 1606 C CA . THR A 1 201 ? -0.997 5.236 -19.982 1.00 94.00 201 THR A CA 1
ATOM 1607 C C . THR A 1 201 ? -2.253 5.827 -20.629 1.00 94.00 201 THR A C 1
ATOM 1609 O O . THR A 1 201 ? -3.179 6.241 -19.926 1.00 94.00 201 THR A O 1
ATOM 1612 N N . ALA A 1 202 ? -2.305 5.868 -21.964 1.00 90.00 202 ALA A N 1
ATOM 1613 C CA . ALA A 1 202 ? -3.515 6.273 -22.686 1.00 90.00 202 ALA A CA 1
ATOM 1614 C C . ALA A 1 202 ? -4.722 5.380 -22.330 1.00 90.00 202 ALA A C 1
ATOM 1616 O O . ALA A 1 202 ? -5.831 5.882 -22.184 1.00 90.00 202 ALA A O 1
ATOM 1617 N N . ASP A 1 203 ? -4.478 4.098 -22.052 1.00 90.25 203 ASP A N 1
ATOM 1618 C CA . ASP A 1 203 ? -5.504 3.116 -21.674 1.00 90.25 203 ASP A CA 1
ATOM 1619 C C . ASP A 1 203 ? -5.926 3.196 -20.193 1.00 90.25 203 ASP A C 1
ATOM 1621 O O . ASP A 1 203 ? -6.637 2.330 -19.689 1.00 90.25 203 ASP A O 1
ATOM 1625 N N . GLY A 1 204 ? -5.455 4.200 -19.445 1.00 88.06 204 GLY A N 1
ATOM 1626 C CA . GLY A 1 204 ? -5.817 4.382 -18.036 1.00 88.06 204 GLY A CA 1
ATOM 1627 C C . GLY A 1 204 ? -5.149 3.400 -17.069 1.00 88.06 204 GLY A C 1
ATOM 1628 O O . GLY A 1 204 ? -5.580 3.266 -15.923 1.00 88.06 204 GLY A O 1
ATOM 1629 N N . GLN A 1 205 ? -4.069 2.729 -17.475 1.00 91.75 205 GLN A N 1
ATOM 1630 C CA . GLN A 1 205 ? -3.240 1.939 -16.562 1.00 91.75 205 GLN A CA 1
ATOM 1631 C C . GLN A 1 205 ? -2.154 2.807 -15.928 1.00 91.75 205 GLN A C 1
ATOM 1633 O O . GLN A 1 205 ? -1.784 3.846 -16.459 1.00 91.75 205 GLN A O 1
ATOM 1638 N N . LYS A 1 206 ? -1.604 2.402 -14.779 1.00 91.94 206 LYS A N 1
ATOM 1639 C CA . LYS A 1 206 ? -0.430 3.085 -14.212 1.00 91.94 206 LYS A CA 1
ATOM 1640 C C . LYS A 1 206 ? 0.774 2.859 -15.119 1.00 91.94 206 LYS A C 1
ATOM 1642 O O . LYS A 1 206 ? 1.005 1.732 -15.540 1.00 91.94 206 LYS A O 1
ATOM 1647 N N . VAL A 1 207 ? 1.573 3.901 -15.350 1.00 90.00 207 VAL A N 1
ATOM 1648 C CA . VAL A 1 207 ? 2.831 3.740 -16.093 1.00 90.00 207 VAL A CA 1
ATOM 1649 C C . VAL A 1 207 ? 3.723 2.671 -15.429 1.00 90.00 207 VAL A C 1
ATOM 1651 O O . VAL A 1 207 ? 3.847 2.671 -14.198 1.00 90.00 207 VAL A O 1
ATOM 1654 N N . PRO A 1 208 ? 4.374 1.783 -16.200 1.00 89.06 208 PRO A N 1
ATOM 1655 C CA . PRO A 1 208 ? 5.075 0.607 -15.675 1.00 89.06 208 PRO A CA 1
ATOM 1656 C C . PRO A 1 208 ? 6.486 0.924 -15.146 1.00 89.06 208 PRO A C 1
ATOM 1658 O O . PRO A 1 208 ? 7.342 0.051 -15.045 1.00 89.06 208 PRO A O 1
ATOM 1661 N N . PHE A 1 209 ? 6.772 2.185 -14.812 1.00 85.62 209 PHE A N 1
ATOM 1662 C CA . PHE A 1 209 ? 8.101 2.589 -14.365 1.00 85.62 209 PHE A CA 1
ATOM 1663 C C . PHE A 1 209 ? 8.336 2.232 -12.901 1.00 85.62 209 PHE A C 1
ATOM 1665 O O . PHE A 1 209 ? 7.508 2.514 -12.028 1.00 85.62 209 PHE A O 1
ATOM 1672 N N . LEU A 1 210 ? 9.515 1.682 -12.624 1.00 78.44 210 LEU A N 1
ATOM 1673 C CA . LEU A 1 210 ? 9.910 1.238 -11.295 1.00 78.44 210 LEU A CA 1
ATOM 1674 C C . LEU A 1 210 ? 10.895 2.212 -10.632 1.00 78.44 210 LEU A C 1
ATOM 1676 O O . LEU A 1 210 ? 11.579 3.022 -11.260 1.00 78.44 210 LEU A O 1
ATOM 1680 N N . THR A 1 211 ? 10.942 2.149 -9.307 1.00 71.88 211 THR A N 1
ATOM 1681 C CA . THR A 1 211 ? 12.029 2.698 -8.494 1.00 71.88 211 THR A CA 1
ATOM 1682 C C . THR A 1 211 ? 13.292 1.849 -8.668 1.00 71.88 211 THR A C 1
ATOM 1684 O O . THR A 1 211 ? 13.218 0.710 -9.121 1.00 71.88 211 THR A O 1
ATOM 1687 N N . LYS A 1 212 ? 14.446 2.350 -8.202 1.00 63.16 212 LYS A N 1
ATOM 1688 C CA . LYS A 1 212 ? 15.707 1.578 -8.161 1.00 63.16 212 LYS A CA 1
ATOM 1689 C C . LYS A 1 212 ? 15.601 0.244 -7.396 1.00 63.16 212 LYS A C 1
ATOM 1691 O O . LYS A 1 212 ? 16.443 -0.620 -7.577 1.00 63.16 212 LYS A O 1
ATOM 1696 N N . ASN A 1 213 ? 14.563 0.076 -6.572 1.00 57.44 213 ASN A N 1
ATOM 1697 C CA . ASN A 1 213 ? 14.316 -1.118 -5.762 1.00 57.44 213 ASN A CA 1
ATOM 1698 C C . ASN A 1 213 ? 13.143 -1.960 -6.307 1.00 57.44 213 ASN A C 1
ATOM 1700 O O . ASN A 1 213 ? 12.478 -2.641 -5.531 1.00 57.44 213 ASN A O 1
ATOM 1704 N N . GLY A 1 214 ? 12.783 -1.818 -7.588 1.00 63.06 214 GLY A N 1
ATOM 1705 C CA . GLY A 1 214 ? 11.726 -2.612 -8.230 1.00 63.06 214 GLY A CA 1
ATOM 1706 C C . GLY A 1 214 ? 10.283 -2.247 -7.850 1.00 63.06 214 GLY A C 1
ATOM 1707 O O . GLY A 1 214 ? 9.346 -2.852 -8.352 1.00 63.06 214 GLY A O 1
ATOM 1708 N N . LYS A 1 215 ? 10.052 -1.245 -6.988 1.00 66.50 215 LYS A N 1
ATOM 1709 C CA . LYS A 1 215 ? 8.684 -0.820 -6.615 1.00 66.50 215 LYS A CA 1
ATOM 1710 C C . LYS A 1 215 ? 8.041 0.073 -7.684 1.00 66.50 215 LYS A C 1
ATOM 1712 O O . LYS A 1 215 ? 8.749 0.954 -8.175 1.00 66.50 215 LYS A O 1
ATOM 1717 N N . PRO A 1 216 ? 6.728 -0.035 -7.967 1.00 78.00 216 PRO A N 1
ATOM 1718 C CA . PRO A 1 216 ? 6.030 0.853 -8.900 1.00 78.00 216 PRO A CA 1
ATOM 1719 C C . PRO A 1 216 ? 6.150 2.338 -8.527 1.00 78.00 216 PRO A C 1
ATOM 1721 O O . PRO A 1 216 ? 5.944 2.716 -7.373 1.00 78.00 216 PRO A O 1
ATOM 1724 N N . ARG A 1 217 ? 6.444 3.197 -9.511 1.00 85.88 217 ARG A N 1
ATOM 1725 C CA . ARG A 1 217 ? 6.694 4.643 -9.337 1.00 85.88 217 ARG A CA 1
ATOM 1726 C C . ARG A 1 217 ? 5.732 5.528 -10.144 1.00 85.88 217 ARG A C 1
ATOM 1728 O O . ARG A 1 217 ? 6.033 6.669 -10.471 1.00 85.88 217 ARG A O 1
ATOM 1735 N N . ALA A 1 218 ? 4.535 5.029 -10.430 1.00 87.38 218 ALA A N 1
ATOM 1736 C CA . ALA A 1 218 ? 3.514 5.803 -11.139 1.00 87.38 218 ALA A CA 1
ATOM 1737 C C . ALA A 1 218 ? 2.922 6.955 -10.303 1.00 87.38 218 ALA A C 1
ATOM 1739 O O . ALA A 1 218 ? 2.424 7.928 -10.863 1.00 87.38 218 ALA A O 1
ATOM 1740 N N . LYS A 1 219 ? 2.960 6.860 -8.965 1.00 86.19 219 LYS A N 1
ATOM 1741 C CA . LYS A 1 219 ? 2.440 7.888 -8.051 1.00 86.19 219 LYS A CA 1
ATOM 1742 C C . LYS A 1 219 ? 3.588 8.730 -7.505 1.00 86.19 219 LYS A C 1
ATOM 1744 O O . LYS A 1 219 ? 4.494 8.204 -6.865 1.00 86.19 219 LYS A O 1
ATOM 1749 N N . LEU A 1 220 ? 3.528 10.033 -7.746 1.00 86.62 220 LEU A N 1
ATOM 1750 C CA . LEU A 1 220 ? 4.525 11.010 -7.331 1.00 86.62 220 LEU A CA 1
ATOM 1751 C C . LEU A 1 220 ? 3.847 12.226 -6.707 1.00 86.62 220 LEU A C 1
ATOM 1753 O O . LEU A 1 220 ? 2.731 12.594 -7.063 1.00 86.62 220 LEU A O 1
ATOM 1757 N N . GLU A 1 221 ? 4.558 12.899 -5.815 1.00 84.31 221 GLU A N 1
ATOM 1758 C CA . GLU A 1 221 ? 4.120 14.170 -5.241 1.00 84.31 221 GLU A CA 1
ATOM 1759 C C . GLU A 1 221 ? 4.909 15.323 -5.867 1.00 84.31 221 GLU A C 1
ATOM 1761 O O . GLU A 1 221 ? 6.068 15.165 -6.270 1.00 84.31 221 GLU A O 1
ATOM 1766 N N . MET A 1 222 ? 4.264 16.480 -6.021 1.00 85.25 222 MET A N 1
ATOM 1767 C CA . MET A 1 222 ? 4.963 17.720 -6.361 1.00 85.25 222 MET A CA 1
ATOM 1768 C C . MET A 1 222 ? 5.575 18.337 -5.103 1.00 85.25 222 MET A C 1
ATOM 1770 O O . MET A 1 222 ? 5.007 18.244 -4.014 1.00 85.25 222 MET A O 1
ATOM 1774 N N . SER A 1 223 ? 6.734 18.979 -5.255 1.00 80.19 223 SER A N 1
ATOM 1775 C CA . SER A 1 223 ? 7.373 19.722 -4.170 1.00 80.19 223 SER A CA 1
ATOM 1776 C C . SER A 1 223 ? 6.467 20.863 -3.707 1.00 80.19 223 SER A C 1
ATOM 1778 O O . SER A 1 223 ? 5.975 21.628 -4.531 1.00 80.19 223 SER A O 1
ATOM 1780 N N . ALA A 1 224 ? 6.280 20.992 -2.395 1.00 77.88 224 ALA A N 1
ATOM 1781 C CA . ALA A 1 224 ? 5.443 22.021 -1.787 1.00 77.88 224 ALA A CA 1
ATOM 1782 C C . ALA A 1 224 ? 6.214 22.786 -0.693 1.00 77.88 224 ALA A C 1
ATOM 1784 O O . ALA A 1 224 ? 7.113 22.201 -0.085 1.00 77.88 224 ALA A O 1
ATOM 1785 N N . PRO A 1 225 ? 5.866 24.057 -0.416 1.00 72.88 225 PRO A N 1
ATOM 1786 C CA . PRO A 1 225 ? 6.566 24.908 0.557 1.00 72.88 225 PRO A CA 1
ATOM 1787 C C . PRO A 1 225 ? 6.684 24.334 1.977 1.00 72.88 225 PRO A C 1
ATOM 1789 O O . PRO A 1 225 ? 7.695 24.508 2.638 1.00 72.88 225 PRO A O 1
ATOM 1792 N N . ALA A 1 226 ? 5.668 23.606 2.450 1.00 63.44 226 ALA A N 1
ATOM 1793 C CA . ALA A 1 226 ? 5.521 23.273 3.870 1.00 63.44 226 ALA A CA 1
ATOM 1794 C C . ALA A 1 226 ? 5.787 21.796 4.245 1.00 63.44 226 ALA A C 1
ATOM 1796 O O . ALA A 1 226 ? 5.294 21.355 5.271 1.00 63.44 226 ALA A O 1
ATOM 1797 N N . GLY A 1 227 ? 6.510 20.994 3.450 1.00 56.56 227 GLY A N 1
ATOM 1798 C CA . GLY A 1 227 ? 6.850 19.603 3.832 1.00 56.56 227 GLY A CA 1
ATOM 1799 C C . GLY A 1 227 ? 5.640 18.660 4.014 1.00 56.56 227 GLY A C 1
ATOM 1800 O O . GLY A 1 227 ? 4.553 18.979 3.533 1.00 56.56 227 GLY A O 1
ATOM 1801 N N . SER A 1 228 ? 5.816 17.484 4.656 1.00 50.19 228 SER A N 1
ATOM 1802 C CA . SER A 1 228 ? 4.789 16.424 4.830 1.00 50.19 228 SER A CA 1
ATOM 1803 C C . SER A 1 228 ? 3.862 16.640 6.044 1.00 50.19 228 SER A C 1
ATOM 1805 O O . SER A 1 228 ? 4.332 16.612 7.171 1.00 50.19 228 SER A O 1
ATOM 1807 N N . PHE A 1 229 ? 2.552 16.820 5.833 1.00 54.19 229 PHE A N 1
ATOM 1808 C CA . PHE A 1 229 ? 1.511 17.011 6.855 1.00 54.19 229 PHE A CA 1
ATOM 1809 C C . PHE A 1 229 ? 0.213 16.324 6.408 1.00 54.19 229 PHE A C 1
ATOM 1811 O O . PHE A 1 229 ? -0.044 16.221 5.204 1.00 54.19 229 PHE A O 1
ATOM 1818 N N . GLY A 1 230 ? -0.615 15.903 7.372 1.00 55.75 230 GLY A N 1
ATOM 1819 C CA . GLY A 1 230 ? -1.917 15.278 7.123 1.00 55.75 230 GLY A CA 1
ATOM 1820 C C . GLY A 1 230 ? -2.777 16.120 6.179 1.00 55.75 230 GLY A C 1
ATOM 1821 O O . GLY A 1 230 ? -3.103 17.273 6.464 1.00 55.75 230 GLY A O 1
ATOM 1822 N N . SER A 1 231 ? -3.101 15.558 5.019 1.00 67.94 231 SER A N 1
ATOM 1823 C CA . SER A 1 231 ? -3.909 16.209 3.993 1.00 67.94 231 SER A CA 1
ATOM 1824 C C . SER A 1 231 ? -4.807 15.181 3.325 1.00 67.94 231 SER A C 1
ATOM 1826 O O . SER A 1 231 ? -4.472 14.000 3.269 1.00 67.94 231 SER A O 1
ATOM 1828 N N . SER A 1 232 ? -5.959 15.628 2.839 1.00 75.38 232 SER A N 1
ATOM 1829 C CA . SER A 1 232 ? -6.935 14.767 2.178 1.00 75.38 232 SER A CA 1
ATOM 1830 C C . SER A 1 232 ? -7.286 15.312 0.801 1.00 75.38 232 SER A C 1
ATOM 1832 O O . SER A 1 232 ? -7.223 16.518 0.540 1.00 75.38 232 SER A O 1
ATOM 1834 N N . VAL A 1 233 ? -7.630 14.402 -0.105 1.00 76.44 233 VAL A N 1
ATOM 1835 C CA . VAL A 1 233 ? -8.144 14.730 -1.435 1.00 76.44 233 VAL A CA 1
ATOM 1836 C C . VAL A 1 233 ? -9.635 14.459 -1.412 1.00 76.44 233 VAL A C 1
ATOM 1838 O O . VAL A 1 233 ? -10.070 13.347 -1.121 1.00 76.44 233 VAL A O 1
ATOM 1841 N N . ARG A 1 234 ? -10.432 15.474 -1.737 1.00 75.25 234 ARG A N 1
ATOM 1842 C CA . ARG A 1 234 ? -11.878 15.314 -1.833 1.00 75.25 234 ARG A CA 1
ATOM 1843 C C . ARG A 1 234 ? -12.236 14.739 -3.201 1.00 75.25 234 ARG A C 1
ATOM 1845 O O . ARG A 1 234 ? -12.285 15.476 -4.181 1.00 75.25 234 ARG A O 1
ATOM 1852 N N . LEU A 1 235 ? -12.491 13.431 -3.247 1.00 74.06 235 LEU A N 1
ATOM 1853 C CA . LEU A 1 235 ? -12.918 12.760 -4.474 1.00 74.06 235 LEU A CA 1
ATOM 1854 C C . LEU A 1 235 ? -14.358 13.134 -4.850 1.00 74.06 235 LEU A C 1
ATOM 1856 O O . LEU A 1 235 ? -14.596 13.384 -6.020 1.00 74.06 235 LEU A O 1
ATOM 1860 N N . ASN A 1 236 ? -15.276 13.241 -3.874 1.00 70.94 236 ASN A N 1
ATOM 1861 C CA . ASN A 1 236 ? -16.698 13.522 -4.117 1.00 70.94 236 ASN A CA 1
ATOM 1862 C C . ASN A 1 236 ? -17.149 14.931 -3.696 1.00 70.94 236 ASN A C 1
ATOM 1864 O O . ASN A 1 236 ? -16.939 15.358 -2.554 1.00 70.94 236 ASN A O 1
ATOM 1868 N N . THR A 1 237 ? -17.789 15.665 -4.611 1.00 65.06 237 THR A N 1
ATOM 1869 C CA . THR A 1 237 ? -18.386 16.990 -4.343 1.00 65.06 237 THR A CA 1
ATOM 1870 C C . THR A 1 237 ? -19.908 16.994 -4.277 1.00 65.06 237 THR A C 1
ATOM 1872 O O . THR A 1 237 ? -20.467 17.959 -3.758 1.00 65.06 237 THR A O 1
ATOM 1875 N N . THR A 1 238 ? -20.571 15.934 -4.728 1.00 60.59 238 THR A N 1
ATOM 1876 C CA . THR A 1 238 ? -22.032 15.812 -4.703 1.00 60.59 238 THR A CA 1
ATOM 1877 C C . THR A 1 238 ? -22.475 15.259 -3.346 1.00 60.59 238 THR A C 1
ATOM 1879 O O . THR A 1 238 ? -21.781 14.425 -2.759 1.00 60.59 238 THR A O 1
ATOM 1882 N N . ARG A 1 239 ? -23.609 15.732 -2.797 1.00 59.00 239 ARG A N 1
ATOM 1883 C CA . ARG A 1 239 ? -24.208 15.128 -1.592 1.00 59.00 239 ARG A CA 1
ATOM 1884 C C . ARG A 1 239 ? -24.579 13.684 -1.929 1.00 59.00 239 ARG A C 1
ATOM 1886 O O . ARG A 1 239 ? -25.587 13.439 -2.579 1.00 59.00 239 ARG A O 1
ATOM 1893 N N . SER A 1 240 ? -23.744 12.748 -1.504 1.00 56.56 240 SER A N 1
ATOM 1894 C CA . SER A 1 240 ? -23.962 11.315 -1.657 1.00 56.56 240 SER A CA 1
ATOM 1895 C C . SER A 1 240 ? -24.133 10.686 -0.282 1.00 56.56 240 SER A C 1
ATOM 1897 O O . SER A 1 240 ? -23.492 11.110 0.679 1.00 56.56 240 SER A O 1
ATOM 1899 N N . ARG A 1 241 ? -24.982 9.657 -0.192 1.00 57.72 241 ARG A N 1
ATOM 1900 C CA . ARG A 1 241 ? -25.046 8.770 0.982 1.00 57.72 241 ARG A CA 1
ATOM 1901 C C . ARG A 1 241 ? -23.830 7.828 1.050 1.00 57.72 241 ARG A C 1
ATOM 1903 O O . ARG A 1 241 ? -23.651 7.144 2.047 1.00 57.72 241 ARG A O 1
ATOM 1910 N N . THR A 1 242 ? -22.999 7.812 0.005 1.00 52.38 242 THR A N 1
ATOM 1911 C CA . THR A 1 242 ? -21.828 6.944 -0.153 1.00 52.38 242 THR A CA 1
ATOM 1912 C C . THR A 1 242 ? -20.542 7.773 -0.094 1.00 52.38 242 THR A C 1
ATOM 1914 O O . THR A 1 242 ? -20.294 8.617 -0.963 1.00 52.38 242 THR A O 1
ATOM 1917 N N . LEU A 1 243 ? -19.714 7.529 0.927 1.00 51.66 243 LEU A N 1
ATOM 1918 C CA . LEU A 1 243 ? -18.372 8.096 1.068 1.00 51.66 243 LEU A CA 1
ATOM 1919 C C . LEU A 1 243 ? -17.349 7.127 0.458 1.00 51.66 243 LEU A C 1
ATOM 1921 O O . LEU A 1 243 ? -17.181 6.021 0.955 1.00 51.66 243 LEU A O 1
ATOM 1925 N N . ALA A 1 244 ? -16.652 7.544 -0.601 1.00 50.88 244 ALA A N 1
ATOM 1926 C CA . ALA A 1 244 ? -15.536 6.780 -1.157 1.00 50.88 244 ALA A CA 1
ATOM 1927 C C . ALA A 1 244 ? -14.262 7.068 -0.342 1.00 50.88 244 ALA A C 1
ATOM 1929 O O . ALA A 1 244 ? -13.595 8.083 -0.565 1.00 50.88 244 ALA A O 1
ATOM 1930 N N . LEU A 1 245 ? -13.962 6.204 0.630 1.00 47.81 245 LEU A N 1
ATOM 1931 C CA . LEU A 1 245 ? -12.688 6.172 1.351 1.00 47.81 245 LEU A CA 1
ATOM 1932 C C . LEU A 1 245 ? -11.760 5.204 0.605 1.00 47.81 245 LEU A C 1
ATOM 1934 O O . LEU A 1 245 ? -12.194 4.109 0.278 1.00 47.81 245 LEU A O 1
ATOM 1938 N N . VAL A 1 246 ? -10.525 5.604 0.295 1.00 48.06 246 VAL A N 1
ATOM 1939 C CA . VAL A 1 246 ? -9.567 4.735 -0.411 1.00 48.06 246 VAL A CA 1
ATOM 1940 C C . VAL A 1 246 ? -8.296 4.647 0.422 1.00 48.06 246 VAL A C 1
ATOM 1942 O O . VAL A 1 246 ? -7.499 5.589 0.432 1.00 48.06 246 VAL A O 1
ATOM 1945 N N . GLU A 1 247 ? -8.101 3.523 1.106 1.00 48.50 247 GLU A N 1
ATOM 1946 C CA . GLU A 1 247 ? -6.872 3.207 1.841 1.00 48.50 247 GLU A CA 1
ATOM 1947 C C . GLU A 1 247 ? -6.477 1.755 1.559 1.00 48.50 247 GLU A C 1
ATOM 1949 O O . GLU A 1 247 ? -7.225 0.831 1.834 1.00 48.50 247 GLU A O 1
ATOM 1954 N N . GLY A 1 248 ? -5.298 1.523 0.975 1.00 44.09 248 GLY A N 1
ATOM 1955 C CA . GLY A 1 248 ? -4.885 0.191 0.523 1.00 44.09 248 GLY A CA 1
ATOM 1956 C C . GLY A 1 248 ? -4.595 -0.791 1.662 1.00 44.09 248 GLY A C 1
ATOM 1957 O O . GLY A 1 248 ? -3.436 -0.918 2.039 1.00 44.09 248 GLY A O 1
ATOM 1958 N N . ASN A 1 249 ? -5.632 -1.469 2.171 1.00 45.91 249 ASN A N 1
ATOM 1959 C CA . ASN A 1 249 ? -5.647 -2.829 2.755 1.00 45.91 249 ASN A CA 1
ATOM 1960 C C . ASN A 1 249 ? -7.088 -3.275 3.139 1.00 45.91 249 ASN A C 1
ATOM 1962 O O . ASN A 1 249 ? -7.305 -4.003 4.108 1.00 45.91 249 ASN A O 1
ATOM 1966 N N . GLU A 1 250 ? -8.085 -2.803 2.383 1.00 61.97 250 GLU A N 1
ATOM 1967 C CA . GLU A 1 250 ? -9.475 -2.600 2.830 1.00 61.97 250 GLU A CA 1
ATOM 1968 C C . GLU A 1 250 ? -10.167 -3.856 3.372 1.00 61.97 250 GLU A C 1
ATOM 1970 O O . GLU A 1 250 ? -10.830 -3.779 4.403 1.00 61.97 250 GLU A O 1
ATOM 1975 N N . LEU A 1 251 ? -9.986 -5.021 2.745 1.00 58.53 251 LEU A N 1
ATOM 1976 C CA . LEU A 1 251 ? -10.685 -6.244 3.157 1.00 58.53 251 LEU A CA 1
ATOM 1977 C C . LEU A 1 251 ? -10.158 -6.819 4.476 1.00 58.53 251 LEU A C 1
ATOM 1979 O O . LEU A 1 251 ? -10.951 -7.181 5.342 1.00 58.53 251 LEU A O 1
ATOM 1983 N N . ARG A 1 252 ? -8.832 -6.851 4.668 1.00 61.25 252 ARG A N 1
ATOM 1984 C CA . ARG A 1 252 ? -8.241 -7.367 5.912 1.00 61.25 252 ARG A CA 1
ATOM 1985 C C . ARG A 1 252 ? -8.500 -6.422 7.079 1.00 61.25 252 ARG A C 1
ATOM 1987 O O . ARG A 1 252 ? -8.875 -6.864 8.154 1.00 61.25 252 ARG A O 1
ATOM 1994 N N . THR A 1 253 ? -8.392 -5.116 6.842 1.00 64.94 253 THR A N 1
ATOM 1995 C CA . THR A 1 253 ? -8.729 -4.110 7.854 1.00 64.94 253 THR A CA 1
ATOM 1996 C C . THR A 1 253 ? -10.220 -4.121 8.200 1.00 64.94 253 THR A C 1
ATOM 1998 O O . THR A 1 253 ? -10.560 -3.961 9.367 1.00 64.94 253 THR A O 1
ATOM 2001 N N . SER A 1 254 ? -11.112 -4.362 7.233 1.00 71.62 254 SER A N 1
ATOM 2002 C CA . SER A 1 254 ? -12.551 -4.508 7.510 1.00 71.62 254 SER A CA 1
ATOM 2003 C C . SER A 1 254 ? -12.848 -5.742 8.362 1.00 71.62 254 SER A C 1
ATOM 2005 O O . SER A 1 254 ? -13.685 -5.664 9.257 1.00 71.62 254 SER A O 1
ATOM 2007 N N . LEU A 1 255 ? -12.133 -6.850 8.136 1.00 71.88 255 LEU A N 1
ATOM 2008 C CA . LEU A 1 255 ? -12.236 -8.053 8.964 1.00 71.88 255 LEU A CA 1
ATOM 2009 C C . LEU A 1 255 ? -11.785 -7.775 10.410 1.00 71.88 255 LEU A C 1
ATOM 2011 O O . LEU A 1 255 ? -12.518 -8.087 11.345 1.00 71.88 255 LEU A O 1
ATOM 2015 N N . ASP A 1 256 ? -10.639 -7.105 10.584 1.00 70.44 256 ASP A N 1
ATOM 2016 C CA . ASP A 1 256 ? -10.092 -6.745 11.902 1.00 70.44 256 ASP A CA 1
ATOM 2017 C C . ASP A 1 256 ? -11.025 -5.796 12.682 1.00 70.44 256 ASP A C 1
ATOM 2019 O O . ASP A 1 256 ? -11.167 -5.902 13.902 1.00 70.44 256 ASP A O 1
ATOM 2023 N N . VAL A 1 257 ? -11.653 -4.837 11.990 1.00 77.31 257 VAL A N 1
ATOM 2024 C CA . VAL A 1 257 ? -12.626 -3.908 12.590 1.00 77.31 257 VAL A CA 1
ATOM 2025 C C . VAL A 1 257 ? -13.891 -4.653 13.003 1.00 77.31 257 VAL A C 1
ATOM 2027 O O . VAL A 1 257 ? -14.345 -4.492 14.132 1.00 77.31 257 VAL A O 1
ATOM 2030 N N . LEU A 1 258 ? -14.420 -5.517 12.135 1.00 82.00 258 LEU A N 1
ATOM 2031 C CA . LEU A 1 258 ? -15.623 -6.300 12.411 1.00 82.00 258 LEU A CA 1
ATOM 2032 C C . LEU A 1 258 ? -15.427 -7.279 13.581 1.00 82.00 258 LEU A C 1
ATOM 2034 O O . LEU A 1 258 ? -16.339 -7.476 14.386 1.00 82.00 258 LEU A O 1
ATOM 2038 N N . GLU A 1 259 ? -14.231 -7.856 13.718 1.00 76.62 259 GLU A N 1
ATOM 2039 C CA . GLU A 1 259 ? -13.878 -8.702 14.860 1.00 76.62 259 GLU A CA 1
ATOM 2040 C C . GLU A 1 259 ? -13.805 -7.895 16.166 1.00 76.62 259 GLU A C 1
ATOM 2042 O O . GLU A 1 259 ? -14.404 -8.287 17.171 1.00 76.62 259 GLU A O 1
ATOM 2047 N N . ARG A 1 260 ? -13.142 -6.731 16.150 1.00 80.44 260 ARG A N 1
ATOM 2048 C CA . ARG A 1 260 ? -13.042 -5.835 17.317 1.00 80.44 260 ARG A CA 1
ATOM 2049 C C . ARG A 1 260 ? -14.394 -5.299 17.771 1.00 80.44 260 ARG A C 1
ATOM 2051 O O . ARG A 1 260 ? -14.700 -5.353 18.964 1.00 80.44 260 ARG A O 1
ATOM 2058 N N . ASP A 1 261 ? -15.205 -4.809 16.840 1.00 84.06 261 ASP A N 1
ATOM 2059 C CA . ASP A 1 261 ? -16.537 -4.283 17.139 1.00 84.06 261 ASP A CA 1
ATOM 2060 C C . ASP A 1 261 ? -17.441 -5.395 17.683 1.00 84.06 261 ASP A C 1
ATOM 2062 O O . ASP A 1 261 ? -18.125 -5.202 18.691 1.00 84.06 261 ASP A O 1
ATOM 2066 N N . GLY A 1 262 ? -17.353 -6.595 17.097 1.00 84.44 262 GLY A N 1
ATOM 2067 C CA . GLY A 1 262 ? -18.062 -7.778 17.572 1.00 84.44 262 GLY A CA 1
ATOM 2068 C C . GLY A 1 262 ? -17.670 -8.191 18.994 1.00 84.44 262 GLY A C 1
ATOM 2069 O O . GLY A 1 262 ? -18.544 -8.544 19.787 1.00 84.44 262 GLY A O 1
ATOM 2070 N N . GLN A 1 263 ? -16.383 -8.131 19.350 1.00 83.38 263 GLN A N 1
ATOM 2071 C CA . GLN A 1 263 ? -15.922 -8.397 20.719 1.00 83.38 263 GLN A CA 1
ATOM 2072 C C . GLN A 1 263 ? -16.449 -7.344 21.707 1.00 83.38 263 GLN A C 1
ATOM 2074 O O . GLN A 1 263 ? -16.943 -7.694 22.782 1.00 83.38 263 GLN A O 1
ATOM 2079 N N . ALA A 1 264 ? -16.404 -6.063 21.334 1.00 86.81 264 ALA A N 1
ATOM 2080 C CA . ALA A 1 264 ? -16.868 -4.965 22.180 1.00 86.81 264 ALA A CA 1
ATOM 2081 C C . ALA A 1 264 ? -18.393 -4.977 22.401 1.00 86.81 264 ALA A C 1
ATOM 2083 O O . ALA A 1 264 ? -18.867 -4.629 23.486 1.00 86.81 264 ALA A O 1
ATOM 2084 N N . GLU A 1 265 ? -19.179 -5.345 21.389 1.00 88.31 265 GLU A N 1
ATOM 2085 C CA . GLU A 1 265 ? -20.632 -5.524 21.503 1.00 88.31 265 GLU A CA 1
ATOM 2086 C C . GLU A 1 265 ? -20.971 -6.732 22.390 1.00 88.31 265 GLU A C 1
ATOM 2088 O O . GLU A 1 265 ? -21.759 -6.614 23.331 1.00 88.31 265 GLU A O 1
ATOM 2093 N N . GLN A 1 266 ? -20.294 -7.866 22.184 1.00 87.88 266 GLN A N 1
ATOM 2094 C CA . GLN A 1 266 ? -20.492 -9.074 22.987 1.00 87.88 266 GLN A CA 1
ATOM 2095 C C . GLN A 1 266 ? -20.148 -8.854 24.468 1.00 87.88 266 GLN A C 1
ATOM 2097 O O . GLN A 1 266 ? -20.876 -9.316 25.350 1.00 87.88 266 GLN A O 1
ATOM 2102 N N . GLN A 1 267 ? -19.086 -8.100 24.760 1.00 88.88 267 GLN A N 1
ATOM 2103 C CA . GLN A 1 267 ? -18.715 -7.745 26.129 1.00 88.88 267 GLN A CA 1
ATOM 2104 C C . GLN A 1 267 ? -19.768 -6.849 26.799 1.00 88.88 267 GLN A C 1
ATOM 2106 O O . GLN A 1 267 ? -20.118 -7.086 27.957 1.00 88.88 267 GLN A O 1
ATOM 2111 N N . ARG A 1 268 ? -20.326 -5.869 26.074 1.00 90.88 268 ARG A N 1
ATOM 2112 C CA . ARG A 1 268 ? -21.410 -5.003 26.572 1.00 90.88 268 ARG A CA 1
ATOM 2113 C C . ARG A 1 268 ? -22.678 -5.797 26.894 1.00 90.88 268 ARG A C 1
ATOM 2115 O O . ARG A 1 268 ? -23.241 -5.630 27.977 1.00 90.88 268 ARG A O 1
ATOM 2122 N N . LEU A 1 269 ? -23.091 -6.700 26.003 1.00 90.50 269 LEU A N 1
ATOM 2123 C CA . LEU A 1 269 ? -24.256 -7.565 26.225 1.00 90.50 269 LEU A CA 1
ATOM 2124 C C . LEU A 1 269 ? -24.047 -8.507 27.424 1.00 90.50 269 LEU A C 1
ATOM 2126 O O . LEU A 1 269 ? -24.945 -8.662 28.252 1.00 90.50 269 LEU A O 1
ATOM 2130 N N . LEU A 1 270 ? -22.847 -9.081 27.584 1.00 90.50 270 LEU A N 1
ATOM 2131 C CA . LEU A 1 270 ? -22.504 -9.930 28.735 1.00 90.50 270 LEU A CA 1
ATOM 2132 C C . LEU A 1 270 ? -22.529 -9.171 30.068 1.00 90.50 270 LEU A C 1
ATOM 2134 O O . LEU A 1 270 ? -23.028 -9.700 31.067 1.00 90.50 270 LEU A O 1
ATOM 2138 N N . GLN A 1 271 ? -22.014 -7.939 30.095 1.00 91.81 271 GLN A N 1
ATOM 2139 C CA . GLN A 1 271 ? -22.062 -7.080 31.281 1.00 91.81 271 GLN A CA 1
ATOM 2140 C C . GLN A 1 271 ? -23.508 -6.769 31.676 1.00 91.81 271 GLN A C 1
ATOM 2142 O O . GLN A 1 271 ? -23.873 -6.943 32.840 1.00 91.81 271 GLN A O 1
ATOM 2147 N N . ARG A 1 272 ? -24.352 -6.401 30.704 1.00 93.19 272 ARG A N 1
ATOM 2148 C CA . ARG A 1 272 ? -25.773 -6.117 30.939 1.00 93.19 272 ARG A CA 1
ATOM 2149 C C . ARG A 1 272 ? -26.531 -7.349 31.442 1.00 93.19 272 ARG A C 1
ATOM 2151 O O . ARG A 1 272 ? -27.225 -7.263 32.451 1.00 93.19 272 ARG A O 1
ATOM 2158 N N . ALA A 1 273 ? -26.321 -8.513 30.825 1.00 92.06 273 ALA A N 1
ATOM 2159 C CA . ALA A 1 273 ? -26.929 -9.767 31.273 1.00 92.06 273 ALA A CA 1
ATOM 2160 C C . ALA A 1 273 ? -26.492 -10.162 32.697 1.00 92.06 273 ALA A C 1
ATOM 2162 O O . ALA A 1 273 ? -27.277 -10.717 33.465 1.00 92.06 273 ALA A O 1
ATOM 2163 N N . THR A 1 274 ? -25.246 -9.865 33.075 1.00 92.69 274 THR A N 1
ATOM 2164 C CA . THR A 1 274 ? -24.737 -10.125 34.431 1.00 92.69 274 THR A CA 1
ATOM 2165 C C . THR A 1 274 ? -25.361 -9.190 35.460 1.00 92.69 274 THR A C 1
ATOM 2167 O O . THR A 1 274 ? -25.773 -9.654 36.520 1.00 92.69 274 THR A O 1
ATOM 2170 N N . ALA A 1 275 ? -25.507 -7.903 35.134 1.00 92.69 275 ALA A N 1
ATOM 2171 C CA . ALA A 1 275 ? -26.210 -6.951 35.988 1.00 92.69 275 ALA A CA 1
ATOM 2172 C C . ALA A 1 275 ? -27.664 -7.388 36.242 1.00 92.69 275 ALA A C 1
ATOM 2174 O O . ALA A 1 275 ? -28.089 -7.451 37.393 1.00 92.69 275 ALA A O 1
ATOM 2175 N N . ILE A 1 276 ? -28.388 -7.791 35.192 1.00 92.75 276 ILE A N 1
ATOM 2176 C CA . ILE A 1 276 ? -29.771 -8.279 35.309 1.00 92.75 276 ILE A CA 1
ATOM 2177 C C . ILE A 1 276 ? -29.839 -9.562 36.146 1.00 92.75 276 ILE A C 1
ATOM 2179 O O . ILE A 1 276 ? -30.682 -9.661 37.034 1.00 92.75 276 ILE A O 1
ATOM 2183 N N . ARG A 1 277 ? -28.928 -10.526 35.939 1.00 93.06 277 ARG A N 1
ATOM 2184 C CA . ARG A 1 277 ? -28.865 -11.747 36.767 1.00 93.06 277 ARG A CA 1
ATOM 2185 C C . ARG A 1 277 ? -28.659 -11.443 38.249 1.00 93.06 277 ARG A C 1
ATOM 2187 O O . ARG A 1 277 ? -29.303 -12.077 39.081 1.00 93.06 277 ARG A O 1
ATOM 2194 N N . ASN A 1 278 ? -27.814 -10.470 38.582 1.00 92.56 278 ASN A N 1
ATOM 2195 C CA . ASN A 1 278 ? -27.606 -10.056 39.970 1.00 92.56 278 ASN A CA 1
ATOM 2196 C C . ASN A 1 278 ? -28.880 -9.439 40.571 1.00 92.56 278 ASN A C 1
ATOM 2198 O O . ASN A 1 278 ? -29.236 -9.750 41.707 1.00 92.56 278 ASN A O 1
ATOM 2202 N N . THR A 1 279 ? -29.604 -8.624 39.798 1.00 91.81 279 THR A N 1
ATOM 2203 C CA . THR A 1 279 ? -30.902 -8.065 40.206 1.00 91.81 279 THR A CA 1
ATOM 2204 C C . THR A 1 279 ? -31.944 -9.163 40.432 1.00 91.81 279 THR A C 1
ATOM 2206 O O . THR A 1 279 ? -32.597 -9.182 41.475 1.00 91.81 279 THR A O 1
ATOM 2209 N N . ILE A 1 280 ? -32.048 -10.134 39.516 1.00 92.75 280 ILE A N 1
ATOM 2210 C CA . ILE A 1 280 ? -32.933 -11.303 39.661 1.00 92.75 280 ILE A CA 1
ATOM 2211 C C . ILE A 1 280 ? -32.580 -12.095 40.923 1.00 92.75 280 ILE A C 1
ATOM 2213 O O . ILE A 1 280 ? -33.479 -12.462 41.671 1.00 92.75 280 ILE A O 1
ATOM 2217 N N . ALA A 1 281 ? -31.294 -12.341 41.188 1.00 91.38 281 ALA A N 1
ATOM 2218 C CA . ALA A 1 281 ? -30.857 -13.070 42.379 1.00 91.38 281 ALA A CA 1
ATOM 2219 C C . ALA A 1 281 ? -31.241 -12.342 43.681 1.00 91.38 281 ALA A C 1
ATOM 2221 O O . ALA A 1 281 ? -31.696 -12.977 44.634 1.00 91.38 281 ALA A O 1
ATOM 2222 N N . SER A 1 282 ? -31.120 -11.009 43.707 1.00 90.62 282 SER A N 1
ATOM 2223 C CA . SER A 1 282 ? -31.571 -10.180 44.833 1.00 90.62 282 SER A CA 1
ATOM 2224 C C . SER A 1 282 ? -33.083 -10.306 45.059 1.00 90.62 282 SER A C 1
ATOM 2226 O O . SER A 1 282 ? -33.526 -10.582 46.175 1.00 90.62 282 SER A O 1
ATOM 2228 N N . HIS A 1 283 ? -33.882 -10.198 43.993 1.00 91.44 283 HIS A N 1
ATOM 2229 C CA . HIS A 1 283 ? -35.332 -10.383 44.070 1.00 91.44 283 HIS A CA 1
ATOM 2230 C C . HIS A 1 283 ? -35.723 -11.807 44.488 1.00 91.44 283 HIS A C 1
ATOM 2232 O O . HIS A 1 283 ? -36.598 -11.970 45.337 1.00 91.44 283 HIS A O 1
ATOM 2238 N N . ALA A 1 284 ? -35.034 -12.832 43.981 1.00 90.81 284 ALA A N 1
ATOM 2239 C CA . ALA A 1 284 ? -35.279 -14.230 44.331 1.00 90.81 284 ALA A CA 1
ATOM 2240 C C . ALA A 1 284 ? -35.090 -14.503 45.834 1.00 90.81 284 ALA A C 1
ATOM 2242 O O . ALA A 1 284 ? -35.852 -15.274 46.412 1.00 90.81 284 ALA A O 1
ATOM 2243 N N . SER A 1 285 ? -34.134 -13.833 46.487 1.00 90.12 285 SER A N 1
ATOM 2244 C CA . SER A 1 285 ? -33.942 -13.920 47.943 1.00 90.12 285 SER A CA 1
ATOM 2245 C C . SER A 1 285 ? -35.168 -13.427 48.727 1.00 90.12 285 SER A C 1
ATOM 2247 O O . SER A 1 285 ? -35.596 -14.064 49.690 1.00 90.12 285 SER A O 1
ATOM 2249 N N . VAL A 1 286 ? -35.787 -12.326 48.282 1.00 88.88 286 VAL A N 1
ATOM 2250 C CA . VAL A 1 286 ? -37.011 -11.776 48.894 1.00 88.88 286 VAL A CA 1
ATOM 2251 C C . VAL A 1 286 ? -38.211 -12.685 48.626 1.00 88.88 286 VAL A C 1
ATOM 2253 O O . VAL A 1 286 ? -38.979 -12.975 49.542 1.00 88.88 286 VAL A O 1
ATOM 2256 N N . VAL A 1 287 ? -38.342 -13.191 47.396 1.00 90.50 287 VAL A N 1
ATOM 2257 C CA . VAL A 1 287 ? -39.399 -14.144 47.017 1.00 90.50 287 VAL A CA 1
ATOM 2258 C C . VAL A 1 287 ? -39.279 -15.457 47.801 1.00 90.50 287 VAL A C 1
ATOM 2260 O O . VAL A 1 287 ? -40.293 -16.040 48.169 1.00 90.50 287 VAL A O 1
ATOM 2263 N N . GLY A 1 288 ? -38.068 -15.892 48.162 1.00 89.19 288 GLY A N 1
ATOM 2264 C CA . GLY A 1 288 ? -37.857 -17.050 49.038 1.00 89.19 288 GLY A CA 1
ATOM 2265 C C . GLY A 1 288 ? -38.479 -16.906 50.437 1.00 89.19 288 GLY A C 1
ATOM 2266 O O . GLY A 1 288 ? -38.769 -17.908 51.080 1.00 89.19 288 GLY A O 1
ATOM 2267 N N . GLN A 1 289 ? -38.746 -15.677 50.897 1.00 89.56 289 GLN A N 1
ATOM 2268 C CA . GLN A 1 289 ? -39.414 -15.387 52.176 1.00 89.56 289 GLN A CA 1
ATOM 2269 C C . GLN A 1 289 ? -40.938 -15.212 52.031 1.00 89.56 289 GLN A C 1
ATOM 2271 O O . GLN A 1 289 ? -41.602 -14.774 52.974 1.00 89.56 289 GLN A O 1
ATOM 2276 N N . ARG A 1 290 ? -41.509 -15.535 50.861 1.00 89.00 290 ARG A N 1
ATOM 2277 C CA . ARG A 1 290 ? -42.919 -15.290 50.515 1.00 89.00 290 ARG A CA 1
ATOM 2278 C C . ARG A 1 290 ? -43.900 -15.832 51.546 1.00 89.00 290 ARG A C 1
ATOM 2280 O O . ARG A 1 290 ? -44.771 -15.088 51.988 1.00 89.00 290 ARG A O 1
ATOM 2287 N N . GLU A 1 291 ? -43.767 -17.098 51.931 1.00 88.00 291 GLU A N 1
ATOM 2288 C CA . GLU A 1 291 ? -44.695 -17.726 52.880 1.00 88.00 291 GLU A CA 1
ATOM 2289 C C . GLU A 1 291 ? -44.671 -17.021 54.240 1.00 88.00 291 GLU A C 1
ATOM 2291 O O . GLU A 1 291 ? -45.723 -16.705 54.792 1.00 88.00 291 GLU A O 1
ATOM 2296 N N . SER A 1 292 ? -43.479 -16.679 54.737 1.00 88.00 292 SER A N 1
ATOM 2297 C CA . SER A 1 292 ? -43.318 -15.977 56.012 1.00 88.00 292 SER A CA 1
ATOM 2298 C C . SER A 1 292 ? -43.886 -14.553 55.972 1.00 88.00 292 SER A C 1
ATOM 2300 O O . SER A 1 292 ? -44.533 -14.131 56.924 1.00 88.00 292 SER A O 1
ATOM 2302 N N . ILE A 1 293 ? -43.689 -13.810 54.876 1.00 88.56 293 ILE A N 1
ATOM 2303 C CA . ILE A 1 293 ? -44.208 -12.437 54.725 1.00 88.56 293 ILE A CA 1
ATOM 2304 C C . ILE A 1 293 ? -45.737 -12.430 54.601 1.00 88.56 293 ILE A C 1
ATOM 2306 O O . ILE A 1 293 ? -46.395 -11.582 55.201 1.00 88.56 293 ILE A O 1
ATOM 2310 N N . LEU A 1 294 ? -46.313 -13.368 53.843 1.00 88.25 294 LEU A N 1
ATOM 2311 C CA . LEU A 1 294 ? -47.767 -13.478 53.687 1.00 88.25 294 LEU A CA 1
ATOM 2312 C C . LEU A 1 294 ? -48.449 -13.941 54.984 1.00 88.25 294 LEU A C 1
ATOM 2314 O O . LEU A 1 294 ? -49.505 -13.415 55.332 1.00 88.25 294 LEU A O 1
ATOM 2318 N N . GLY A 1 295 ? -47.832 -14.874 55.719 1.00 87.50 295 GLY A N 1
ATOM 2319 C CA . GLY A 1 295 ? -48.325 -15.349 57.017 1.00 87.50 295 GLY A CA 1
ATOM 2320 C C . GLY A 1 295 ? -48.215 -14.316 58.145 1.00 87.50 295 GLY A C 1
ATOM 2321 O O . GLY A 1 295 ? -49.034 -14.317 59.063 1.00 87.50 295 GLY A O 1
ATOM 2322 N N . ALA A 1 296 ? -47.277 -13.367 58.043 1.00 90.44 296 ALA A N 1
ATOM 2323 C CA . ALA A 1 296 ? -46.995 -12.388 59.093 1.00 90.44 296 ALA A CA 1
ATOM 2324 C C . ALA A 1 296 ? -48.195 -11.507 59.483 1.00 90.44 296 ALA A C 1
ATOM 2326 O O . ALA A 1 296 ? -48.293 -11.086 60.634 1.00 90.44 296 ALA A O 1
ATOM 2327 N N . ALA A 1 297 ? -49.119 -11.226 58.556 1.00 85.44 297 ALA A N 1
ATOM 2328 C CA . ALA A 1 297 ? -50.331 -10.468 58.869 1.00 85.44 297 ALA A CA 1
ATOM 2329 C C . ALA A 1 297 ? -51.251 -11.241 59.831 1.00 85.44 297 ALA A C 1
ATOM 2331 O O . ALA A 1 297 ? -51.711 -10.682 60.825 1.00 85.44 297 ALA A O 1
ATOM 2332 N N . ALA A 1 298 ? -51.447 -12.540 59.585 1.00 87.81 298 ALA A N 1
ATOM 2333 C CA . ALA A 1 298 ? -52.222 -13.409 60.467 1.00 87.81 298 ALA A CA 1
ATOM 2334 C C . ALA A 1 298 ? -51.517 -13.612 61.820 1.00 87.81 298 ALA A C 1
ATOM 2336 O O . ALA A 1 298 ? -52.163 -13.564 62.869 1.00 87.81 298 ALA A O 1
ATOM 2337 N N . ASP A 1 299 ? -50.189 -13.760 61.816 1.00 88.81 299 ASP A N 1
ATOM 2338 C CA . ASP A 1 299 ? -49.391 -13.877 63.043 1.00 88.81 299 ASP A CA 1
ATOM 2339 C C . ASP A 1 299 ? -49.446 -12.605 63.898 1.00 88.81 299 ASP A C 1
ATOM 2341 O O . ASP A 1 299 ? -49.533 -12.684 65.128 1.00 88.81 299 ASP A O 1
ATOM 2345 N N . ARG A 1 300 ? -49.428 -11.428 63.257 1.00 90.75 300 ARG A N 1
ATOM 2346 C CA . ARG A 1 300 ? -49.588 -10.124 63.911 1.00 90.75 300 ARG A CA 1
ATOM 2347 C C . ARG A 1 300 ? -50.947 -10.041 64.591 1.00 90.75 300 ARG A C 1
ATOM 2349 O O . ARG A 1 300 ? -51.005 -9.754 65.785 1.00 90.75 300 ARG A O 1
ATOM 2356 N N . ASP A 1 301 ? -52.015 -10.343 63.861 1.00 88.69 301 ASP A N 1
ATOM 2357 C CA . ASP A 1 301 ? -53.381 -10.277 64.382 1.00 88.69 301 ASP A CA 1
ATOM 2358 C C . ASP A 1 301 ? -53.574 -11.281 65.539 1.00 88.69 301 ASP A C 1
ATOM 2360 O O . ASP A 1 301 ? -54.136 -10.948 66.587 1.00 88.69 301 ASP A O 1
ATOM 2364 N N . GLY A 1 302 ? -53.004 -12.487 65.422 1.00 89.44 302 GLY A N 1
ATOM 2365 C CA . GLY A 1 302 ? -52.993 -13.494 66.486 1.00 89.44 302 GLY A CA 1
ATOM 2366 C C . GLY A 1 302 ? -52.160 -13.100 67.716 1.00 89.44 302 GLY A C 1
ATOM 2367 O O . GLY A 1 302 ? -52.530 -13.421 68.850 1.00 89.44 302 GLY A O 1
ATOM 2368 N N . ALA A 1 303 ? -51.034 -12.403 67.539 1.00 89.44 303 ALA A N 1
ATOM 2369 C CA . ALA A 1 303 ? -50.236 -11.862 68.642 1.00 89.44 303 ALA A CA 1
ATOM 2370 C C . ALA A 1 303 ? -50.941 -10.688 69.340 1.00 89.44 303 ALA A C 1
ATOM 2372 O O . ALA A 1 303 ? -50.947 -10.636 70.570 1.00 89.44 303 ALA A O 1
ATOM 2373 N N . GLN A 1 304 ? -51.598 -9.807 68.582 1.00 91.62 304 GLN A N 1
ATOM 2374 C CA . GLN A 1 304 ? -52.387 -8.694 69.112 1.00 91.62 304 GLN A CA 1
ATOM 2375 C C . GLN A 1 304 ? -53.585 -9.190 69.931 1.00 91.62 304 GLN A C 1
ATOM 2377 O O . GLN A 1 304 ? -53.833 -8.691 71.028 1.00 91.62 304 GLN A O 1
ATOM 2382 N N . LEU A 1 305 ? -54.282 -10.226 69.453 1.00 90.50 305 LEU A N 1
ATOM 2383 C CA . LEU A 1 305 ? -55.375 -10.851 70.197 1.00 90.50 305 LEU A CA 1
ATOM 2384 C C . LEU A 1 305 ? -54.892 -11.484 71.512 1.00 90.50 305 LEU A C 1
ATOM 2386 O O . LEU A 1 305 ? -55.548 -11.336 72.543 1.00 90.50 305 LEU A O 1
ATOM 2390 N N . ARG A 1 306 ? -53.751 -12.188 71.496 1.00 89.75 306 ARG A N 1
ATOM 2391 C CA . ARG A 1 306 ? -53.146 -12.762 72.713 1.00 89.75 306 ARG A CA 1
ATOM 2392 C C . ARG A 1 306 ? -52.734 -11.681 73.708 1.00 89.75 306 ARG A C 1
ATOM 2394 O O . ARG A 1 306 ? -52.999 -11.841 74.895 1.00 89.75 306 ARG A O 1
ATOM 2401 N N . LEU A 1 307 ? -52.144 -10.589 73.221 1.00 91.50 307 LEU A N 1
ATOM 2402 C CA . LEU A 1 307 ? -51.767 -9.445 74.044 1.00 91.50 307 LEU A CA 1
ATOM 2403 C C . LEU A 1 307 ? -52.992 -8.836 74.738 1.00 91.50 307 LEU A C 1
ATOM 2405 O O . LEU A 1 307 ? -53.000 -8.743 75.960 1.00 91.50 307 LEU A O 1
ATOM 2409 N N . GLY A 1 308 ? -54.052 -8.530 73.982 1.00 88.69 308 GLY A N 1
ATOM 2410 C CA . GLY A 1 308 ? -55.280 -7.963 74.546 1.00 88.69 308 GLY A CA 1
ATOM 2411 C C . GLY A 1 308 ? -55.956 -8.882 75.571 1.00 88.69 308 GLY A C 1
ATOM 2412 O O . GLY A 1 308 ? -56.427 -8.412 76.603 1.00 88.69 308 GLY A O 1
ATOM 2413 N N . LYS A 1 309 ? -55.956 -10.204 75.337 1.00 90.50 309 LYS A N 1
ATOM 2414 C CA . LYS A 1 309 ? -56.471 -11.187 76.309 1.00 90.50 309 LYS A CA 1
ATOM 2415 C C . LYS A 1 309 ? -55.659 -11.210 77.605 1.00 90.50 309 LYS A C 1
ATOM 2417 O O . LYS A 1 309 ? -56.252 -11.266 78.675 1.00 90.50 309 LYS A O 1
ATOM 2422 N N . ALA A 1 310 ? -54.331 -11.185 77.514 1.00 89.56 310 ALA A N 1
ATOM 2423 C CA . ALA A 1 310 ? -53.462 -11.215 78.687 1.00 89.56 310 ALA A CA 1
ATOM 2424 C C . ALA A 1 310 ? -53.511 -9.889 79.472 1.00 89.56 310 ALA A C 1
ATOM 2426 O O . ALA A 1 310 ? -53.597 -9.907 80.697 1.00 89.56 310 ALA A O 1
ATOM 2427 N N . GLU A 1 311 ? -53.544 -8.741 78.785 1.00 90.62 311 GLU A N 1
ATOM 2428 C CA . GLU A 1 311 ? -53.685 -7.418 79.413 1.00 90.62 311 GLU A CA 1
ATOM 2429 C C . GLU A 1 311 ? -55.019 -7.279 80.167 1.00 90.62 311 GLU A C 1
ATOM 2431 O O . GLU A 1 311 ? -55.039 -6.748 81.276 1.00 90.62 311 GLU A O 1
ATOM 2436 N N . ALA A 1 312 ? -56.110 -7.846 79.639 1.00 90.50 312 ALA A N 1
ATOM 2437 C CA . ALA A 1 312 ? -57.414 -7.856 80.309 1.00 90.50 312 ALA A CA 1
ATOM 2438 C C . ALA A 1 312 ? -57.433 -8.636 81.642 1.00 90.50 312 ALA A C 1
ATOM 2440 O O . ALA A 1 312 ? -58.316 -8.412 82.468 1.00 90.50 312 ALA A O 1
ATOM 2441 N N . LEU A 1 313 ? -56.472 -9.541 81.876 1.00 91.06 313 LEU A N 1
ATOM 2442 C CA . LEU A 1 313 ? -56.356 -10.300 83.128 1.00 91.06 313 LEU A CA 1
ATOM 2443 C C . LEU A 1 313 ? -55.583 -9.547 84.221 1.00 91.06 313 LEU A C 1
ATOM 2445 O O . LEU A 1 313 ? -55.711 -9.902 85.393 1.00 91.06 313 LEU A O 1
ATOM 2449 N N . ILE A 1 314 ? -54.810 -8.510 83.872 1.00 89.62 314 ILE A N 1
ATOM 2450 C CA . ILE A 1 314 ? -53.970 -7.765 84.824 1.00 89.62 314 ILE A CA 1
ATOM 2451 C C . ILE A 1 314 ? -54.824 -7.065 85.879 1.00 89.62 314 ILE A C 1
ATOM 2453 O O . ILE A 1 314 ? -54.589 -7.243 87.070 1.00 89.62 314 ILE A O 1
ATOM 2457 N N . GLU A 1 315 ? -55.819 -6.282 85.459 1.00 88.56 315 GLU A N 1
ATOM 2458 C CA . GLU A 1 315 ? -56.624 -5.476 86.380 1.00 88.56 315 GLU A CA 1
ATOM 2459 C C . GLU A 1 315 ? -57.420 -6.336 87.389 1.00 88.56 315 GLU A C 1
ATOM 2461 O O . GLU A 1 315 ? -57.329 -6.062 88.589 1.00 88.56 315 GLU A O 1
ATOM 2466 N N . PRO A 1 316 ? -58.127 -7.415 86.984 1.00 89.81 316 PRO A N 1
ATOM 2467 C CA . PRO A 1 316 ? -58.770 -8.328 87.930 1.00 89.81 316 PRO A CA 1
ATOM 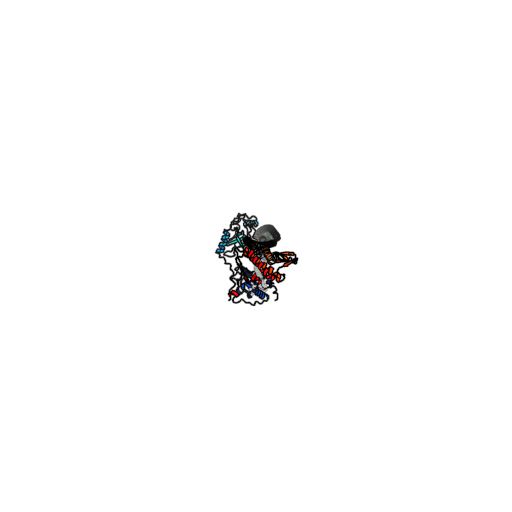2468 C C . PRO A 1 316 ? -57.789 -9.025 88.884 1.00 89.81 316 PRO A C 1
ATOM 2470 O O . PRO A 1 316 ? -58.086 -9.158 90.072 1.00 89.81 316 PRO A O 1
ATOM 2473 N N . LEU A 1 317 ? -56.622 -9.465 88.392 1.00 89.50 317 LEU A N 1
ATOM 2474 C CA . LEU A 1 317 ? -55.606 -10.115 89.227 1.00 89.50 317 LEU A CA 1
ATOM 2475 C C . LEU A 1 317 ? -54.989 -9.142 90.231 1.00 89.50 317 LEU A C 1
ATOM 2477 O O . LEU A 1 317 ? -54.789 -9.521 91.382 1.00 89.50 317 LEU A O 1
ATOM 2481 N N . GLN A 1 318 ? -54.731 -7.898 89.822 1.00 88.19 318 GLN A N 1
ATOM 2482 C CA . GLN A 1 318 ? -54.190 -6.867 90.700 1.00 88.19 318 GLN A CA 1
ATOM 2483 C C . GLN A 1 318 ? -55.180 -6.527 91.817 1.00 88.19 318 GLN A C 1
ATOM 2485 O O . GLN A 1 318 ? -54.799 -6.564 92.982 1.00 88.19 318 GLN A O 1
ATOM 2490 N N . ARG A 1 319 ? -56.466 -6.328 91.490 1.00 89.31 319 ARG A N 1
ATOM 2491 C CA . ARG A 1 319 ? -57.517 -6.118 92.503 1.00 89.31 319 ARG A CA 1
ATOM 2492 C C . ARG A 1 319 ? -57.599 -7.283 93.495 1.00 89.31 319 ARG A C 1
ATOM 2494 O O . ARG A 1 319 ? -57.651 -7.059 94.699 1.00 89.31 319 ARG A O 1
ATOM 2501 N N . ALA A 1 320 ? -57.553 -8.526 93.008 1.00 88.12 320 ALA A N 1
ATOM 2502 C CA . ALA A 1 320 ? -57.572 -9.709 93.870 1.00 88.12 320 ALA A CA 1
ATOM 2503 C C . ALA A 1 320 ? -56.324 -9.812 94.769 1.00 88.12 320 ALA A C 1
ATOM 2505 O O . ALA A 1 320 ? -56.428 -10.231 95.921 1.00 88.12 320 ALA A O 1
ATOM 2506 N N . ILE A 1 321 ? -55.145 -9.434 94.263 1.00 89.50 321 ILE A N 1
ATOM 2507 C CA . ILE A 1 321 ? -53.907 -9.366 95.051 1.00 89.50 321 ILE A CA 1
ATOM 2508 C C . ILE A 1 321 ? -54.022 -8.288 96.126 1.00 89.50 321 ILE A C 1
ATOM 2510 O O . ILE A 1 321 ? -53.716 -8.584 97.275 1.00 89.50 321 ILE A O 1
ATOM 2514 N N . ASP A 1 322 ? -54.507 -7.093 95.786 1.00 88.44 322 ASP A N 1
ATOM 2515 C CA . ASP A 1 322 ? -54.656 -5.978 96.726 1.00 88.44 322 ASP A CA 1
ATOM 2516 C C . ASP A 1 322 ? -55.629 -6.341 97.871 1.00 88.44 322 ASP A C 1
ATOM 2518 O O . ASP A 1 322 ? -55.332 -6.115 99.047 1.00 88.44 322 ASP A O 1
ATOM 2522 N N . GLU A 1 323 ? -56.757 -6.994 97.557 1.00 88.00 323 GLU A N 1
ATOM 2523 C CA . GLU A 1 323 ? -57.712 -7.510 98.552 1.00 88.00 323 GLU A CA 1
ATOM 2524 C C . GLU A 1 323 ? -57.097 -8.577 99.476 1.00 88.00 323 GLU A C 1
ATOM 2526 O O . GLU A 1 323 ? -57.339 -8.588 100.689 1.00 88.00 323 GLU A O 1
ATOM 2531 N N . LEU A 1 324 ? -56.306 -9.498 98.920 1.00 88.56 324 LEU A N 1
ATOM 2532 C CA . LEU A 1 324 ? -55.645 -10.557 99.684 1.00 88.56 324 LEU A CA 1
ATOM 2533 C C . LEU A 1 324 ? -54.454 -10.026 100.501 1.00 88.56 324 LEU A C 1
ATOM 2535 O O . LEU A 1 324 ? -54.228 -10.493 101.620 1.00 88.56 324 LEU A O 1
ATOM 2539 N N . ASP A 1 325 ? -53.730 -9.021 100.005 1.00 87.00 325 ASP A N 1
ATOM 2540 C CA . ASP A 1 325 ? -52.672 -8.327 100.745 1.00 87.00 325 ASP A CA 1
ATOM 2541 C C . ASP A 1 325 ? -53.249 -7.548 101.933 1.00 87.00 325 ASP A C 1
ATOM 2543 O O . ASP A 1 325 ? -52.677 -7.598 103.024 1.00 87.00 325 ASP A O 1
ATOM 2547 N N . ALA A 1 326 ? -54.417 -6.914 101.781 1.00 86.88 326 ALA A N 1
ATOM 2548 C CA . ALA A 1 326 ? -55.122 -6.286 102.898 1.00 86.88 326 ALA A CA 1
ATOM 2549 C C . ALA A 1 326 ? -55.479 -7.310 103.997 1.00 86.88 326 ALA A C 1
ATOM 2551 O O . ALA A 1 326 ? -55.272 -7.051 105.187 1.00 86.88 326 ALA A O 1
ATOM 2552 N N . LYS A 1 327 ? -55.939 -8.512 103.613 1.00 86.19 327 LYS A N 1
ATOM 2553 C CA . LYS A 1 327 ? -56.205 -9.624 104.548 1.00 86.19 327 LYS A CA 1
ATOM 2554 C C . LYS A 1 327 ? -54.930 -10.156 105.207 1.00 86.19 327 LYS A C 1
ATOM 2556 O O . LYS A 1 327 ? -54.943 -10.432 106.405 1.00 86.19 327 LYS A O 1
ATOM 2561 N N . ARG A 1 328 ? -53.818 -10.254 104.471 1.00 86.94 328 ARG A N 1
ATOM 2562 C CA . ARG A 1 328 ? -52.503 -10.627 105.022 1.00 86.94 328 ARG A CA 1
ATOM 2563 C C . ARG A 1 328 ? -52.008 -9.598 106.037 1.00 86.94 328 ARG A C 1
ATOM 2565 O O . ARG A 1 328 ? -51.513 -9.984 107.095 1.00 86.94 328 ARG A O 1
ATOM 2572 N N . LEU A 1 329 ? -52.136 -8.307 105.732 1.00 86.31 329 LEU A N 1
ATOM 2573 C CA . LEU A 1 329 ? -51.765 -7.233 106.651 1.00 86.31 329 LEU A CA 1
ATOM 2574 C C . LEU A 1 329 ? -52.609 -7.313 107.929 1.00 86.31 329 LEU A C 1
ATOM 2576 O O . LEU A 1 329 ? -52.059 -7.272 109.027 1.00 86.31 329 LEU A O 1
ATOM 2580 N N . ARG A 1 330 ? -53.922 -7.542 107.789 1.00 86.69 330 ARG A N 1
ATOM 2581 C CA . ARG A 1 330 ? -54.829 -7.772 108.920 1.00 86.69 330 ARG A CA 1
ATOM 2582 C C . ARG A 1 330 ? -54.419 -8.989 109.752 1.00 86.69 330 ARG A C 1
ATOM 2584 O O . ARG A 1 330 ? -54.373 -8.879 110.974 1.00 86.69 330 ARG A O 1
ATOM 2591 N N . ALA A 1 331 ? -54.062 -10.107 109.119 1.00 84.75 331 ALA A N 1
ATOM 2592 C CA . ALA A 1 331 ? -53.569 -11.300 109.807 1.00 84.75 331 ALA A CA 1
ATOM 2593 C C . ALA A 1 331 ? -52.270 -11.027 110.586 1.00 84.75 331 ALA A C 1
ATOM 2595 O O . ALA A 1 331 ? -52.137 -11.464 111.726 1.00 84.75 331 ALA A O 1
ATOM 2596 N N . ALA A 1 332 ? -51.336 -10.254 110.018 1.00 84.50 332 ALA A N 1
ATOM 2597 C CA . ALA A 1 332 ? -50.108 -9.853 110.706 1.00 84.50 332 ALA A CA 1
ATOM 2598 C C . ALA A 1 332 ? -50.397 -8.970 111.936 1.00 84.50 332 ALA A C 1
ATOM 2600 O O . ALA A 1 332 ? -49.831 -9.201 113.006 1.00 84.50 332 ALA A O 1
ATOM 2601 N N . THR A 1 333 ? -51.320 -8.006 111.818 1.00 87.00 333 THR A N 1
ATOM 2602 C CA . THR A 1 333 ? -51.758 -7.174 112.949 1.00 87.00 333 THR A CA 1
ATOM 2603 C C . THR A 1 333 ? -52.413 -8.019 114.041 1.00 87.00 333 THR A C 1
ATOM 2605 O O . THR A 1 333 ? -51.981 -7.956 115.190 1.00 87.00 333 THR A O 1
ATOM 2608 N N . VAL A 1 334 ? -53.389 -8.864 113.696 1.00 85.75 334 VAL A N 1
ATOM 2609 C CA . VAL A 1 334 ? -54.084 -9.746 114.651 1.00 85.75 334 VAL A CA 1
ATOM 2610 C C . VAL A 1 334 ? -53.108 -10.723 115.317 1.00 85.75 334 VAL A C 1
ATOM 2612 O O . VAL A 1 334 ? -53.182 -10.930 116.527 1.00 85.75 334 VAL A O 1
ATOM 2615 N N . GLY A 1 335 ? -52.139 -11.259 114.569 1.00 85.25 335 GLY A N 1
ATOM 2616 C CA . GLY A 1 335 ? -51.063 -12.094 115.106 1.00 85.25 335 GLY A CA 1
ATOM 2617 C C . GLY A 1 335 ? -50.206 -11.366 116.149 1.00 85.25 335 GLY A C 1
ATOM 2618 O O . GLY A 1 335 ? -49.933 -11.919 117.215 1.00 85.25 335 GLY A O 1
ATOM 2619 N N . SER A 1 336 ? -49.845 -10.103 115.898 1.00 84.00 336 SER A N 1
ATOM 2620 C CA . SER A 1 336 ? -49.115 -9.285 116.881 1.00 84.00 336 SER A CA 1
ATOM 2621 C C . SER A 1 336 ? -49.947 -9.001 118.141 1.00 84.00 336 SER A C 1
ATOM 2623 O O . SER A 1 336 ? -49.441 -9.112 119.259 1.00 84.00 336 SER A O 1
ATOM 2625 N N . THR A 1 337 ? -51.249 -8.733 117.985 1.00 85.38 337 THR A N 1
ATOM 2626 C CA . THR A 1 337 ? -52.182 -8.513 119.100 1.00 85.38 337 THR A CA 1
ATOM 2627 C C . THR A 1 337 ? -52.374 -9.779 119.936 1.00 85.38 337 THR A C 1
ATOM 2629 O O . THR A 1 337 ? -52.366 -9.702 121.162 1.00 85.38 337 THR A O 1
ATOM 2632 N N . LEU A 1 338 ? -52.476 -10.953 119.306 1.00 85.25 338 LEU A N 1
ATOM 2633 C CA . LEU A 1 338 ? -52.527 -12.244 119.999 1.00 85.25 338 LEU A CA 1
ATOM 2634 C C . LEU A 1 338 ? -51.276 -12.494 120.838 1.00 85.25 338 LEU A C 1
ATOM 2636 O O . LEU A 1 338 ? -51.399 -12.960 121.967 1.00 85.25 338 LEU A O 1
ATOM 2640 N N . SER A 1 339 ? -50.093 -12.151 120.320 1.00 84.56 339 SER A N 1
ATOM 2641 C CA . SER A 1 339 ? -48.841 -12.271 121.072 1.00 84.56 339 SER A CA 1
ATOM 2642 C C . SER A 1 339 ? -48.821 -11.357 122.306 1.00 84.56 339 SER A C 1
ATOM 2644 O O . SER A 1 339 ? -48.382 -11.794 123.370 1.00 84.56 339 SER A O 1
ATOM 2646 N N . SER A 1 340 ? -49.332 -10.121 122.197 1.00 85.75 340 SER A N 1
ATOM 2647 C CA . SER A 1 340 ? -49.466 -9.202 123.345 1.00 85.75 340 SER A CA 1
ATOM 2648 C C . SER A 1 340 ? -50.457 -9.740 124.376 1.00 85.75 340 SER A C 1
ATOM 2650 O O . SER A 1 340 ? -50.122 -9.875 125.550 1.00 85.75 340 SER A O 1
ATOM 2652 N N . LEU A 1 341 ? -51.650 -10.150 123.929 1.00 85.19 341 LEU A N 1
ATOM 2653 C CA . LEU A 1 341 ? -52.684 -10.724 124.795 1.00 85.19 341 LEU A CA 1
ATOM 2654 C C . LEU A 1 341 ? -52.216 -12.017 125.473 1.00 85.19 341 LEU A C 1
ATOM 2656 O O . LEU A 1 341 ? -52.573 -12.277 126.618 1.00 85.19 341 LEU A O 1
ATOM 2660 N N . GLN A 1 342 ? -51.403 -12.832 124.800 1.00 84.69 342 GLN A N 1
ATOM 2661 C CA . GLN A 1 342 ? -50.815 -14.026 125.400 1.00 84.69 342 GLN A CA 1
ATOM 2662 C C . GLN A 1 342 ? -49.866 -13.663 126.546 1.00 84.69 342 GLN A C 1
ATOM 2664 O O . GLN A 1 342 ? -49.985 -14.244 127.620 1.00 84.69 342 GLN A O 1
ATOM 2669 N N . SER A 1 343 ? -48.981 -12.682 126.340 1.00 82.94 343 SER A N 1
ATOM 2670 C CA . SER A 1 343 ? -48.047 -12.198 127.365 1.00 82.94 343 SER A CA 1
ATOM 2671 C C . SER A 1 343 ? -48.764 -11.534 128.551 1.00 82.94 343 SER A C 1
ATOM 2673 O O . SER A 1 343 ? -48.466 -11.822 129.714 1.00 82.94 343 SER A O 1
ATOM 2675 N N . GLU A 1 344 ? -49.767 -10.694 128.285 1.00 82.94 344 GLU A N 1
ATOM 2676 C CA . GLU A 1 344 ? -50.605 -10.071 129.318 1.00 82.94 344 GLU A CA 1
ATOM 2677 C C . GLU A 1 344 ? -51.415 -11.117 130.097 1.00 82.94 344 GLU A C 1
ATOM 2679 O O . GLU A 1 344 ? -51.540 -11.037 131.322 1.00 82.94 344 GLU A O 1
ATOM 2684 N N . GLY A 1 345 ? -51.931 -12.130 129.398 1.00 82.56 345 GLY A N 1
ATOM 2685 C CA . GLY A 1 345 ? -52.688 -13.235 129.976 1.00 82.56 345 GLY A CA 1
ATOM 2686 C C . GLY A 1 345 ? -51.847 -14.128 130.882 1.00 82.56 345 GLY A C 1
ATOM 2687 O O . GLY A 1 345 ? -52.313 -14.477 131.967 1.00 82.56 345 GLY A O 1
ATOM 2688 N N . THR A 1 346 ? -50.612 -14.462 130.492 1.00 81.25 346 THR A N 1
ATOM 2689 C CA . THR A 1 346 ? -49.681 -15.217 131.350 1.00 81.25 346 THR A CA 1
ATOM 2690 C C . THR A 1 346 ? -49.310 -14.417 132.593 1.00 81.25 346 THR A C 1
ATOM 2692 O O . THR A 1 346 ? -49.434 -14.925 133.702 1.00 81.25 346 THR A O 1
ATOM 2695 N N . THR A 1 347 ? -48.996 -13.129 132.431 1.00 82.31 347 THR A N 1
ATOM 2696 C CA . THR A 1 347 ? -48.629 -12.246 133.551 1.00 82.31 347 THR A CA 1
ATOM 2697 C C . THR A 1 347 ? -49.777 -12.099 134.558 1.00 82.31 347 THR A C 1
ATOM 2699 O O . THR A 1 347 ? -49.569 -12.167 135.769 1.00 82.31 347 THR A O 1
ATOM 2702 N N . LYS A 1 348 ? -51.020 -11.944 134.077 1.00 80.88 348 LYS A N 1
ATOM 2703 C CA . LYS A 1 348 ? -52.208 -11.878 134.945 1.00 80.88 348 LYS A CA 1
ATOM 2704 C C . LYS A 1 348 ? -52.532 -13.213 135.609 1.00 80.88 348 LYS A C 1
ATOM 2706 O O . LYS A 1 348 ? -52.963 -13.208 136.758 1.00 80.88 348 LYS A O 1
ATOM 2711 N N . ALA A 1 349 ? -52.332 -14.339 134.926 1.00 79.50 349 ALA A N 1
ATOM 2712 C CA . ALA A 1 349 ? -52.520 -15.659 135.524 1.00 79.50 349 ALA A CA 1
ATOM 2713 C C . ALA A 1 349 ? -51.536 -15.901 136.684 1.00 79.50 349 ALA A C 1
ATOM 2715 O O . ALA A 1 349 ? -51.954 -16.366 137.745 1.00 79.50 349 ALA A O 1
ATOM 2716 N N . ASP A 1 350 ? -50.271 -15.508 136.519 1.00 80.19 350 ASP A N 1
ATOM 2717 C CA . ASP A 1 350 ? -49.248 -15.600 137.568 1.00 80.19 350 ASP A CA 1
ATOM 2718 C C . ASP A 1 350 ? -49.542 -14.654 138.748 1.00 80.19 350 ASP A C 1
ATOM 2720 O O . ASP A 1 350 ? -49.400 -15.034 139.916 1.00 80.19 350 ASP A O 1
ATOM 2724 N N . LEU A 1 351 ? -50.039 -13.442 138.469 1.00 80.12 351 LEU A N 1
ATOM 2725 C CA . LEU A 1 351 ? -50.481 -12.495 139.498 1.00 80.12 351 LEU A CA 1
ATOM 2726 C C . LEU A 1 351 ? -51.680 -13.032 140.297 1.00 80.12 351 LEU A C 1
ATOM 2728 O O . LEU A 1 351 ? -51.674 -12.955 141.523 1.00 80.12 351 LEU A O 1
ATOM 2732 N N . ILE A 1 352 ? -52.685 -13.615 139.631 1.00 79.06 352 ILE A N 1
ATOM 2733 C CA . ILE A 1 352 ? -53.835 -14.250 140.299 1.00 79.06 352 ILE A CA 1
ATOM 2734 C C . ILE A 1 352 ? -53.369 -15.399 141.185 1.00 79.06 352 ILE A C 1
ATOM 2736 O O . ILE A 1 352 ? -53.828 -15.499 142.320 1.00 79.06 352 ILE A O 1
ATOM 2740 N N . LYS A 1 353 ? -52.446 -16.243 140.710 1.00 80.38 353 LYS A N 1
ATOM 2741 C CA . LYS A 1 353 ? -51.884 -17.338 141.511 1.00 80.38 353 LYS A CA 1
ATOM 2742 C C . LYS A 1 353 ? -51.252 -16.808 142.803 1.00 80.38 353 LYS A C 1
ATOM 2744 O O . LYS A 1 353 ? -51.600 -17.270 143.886 1.00 80.38 353 LYS A O 1
ATOM 2749 N N . THR A 1 354 ? -50.430 -15.766 142.687 1.00 79.25 354 THR A N 1
ATOM 2750 C CA . THR A 1 354 ? -49.764 -15.110 143.825 1.00 79.25 354 THR A CA 1
ATOM 2751 C C . THR A 1 354 ? -50.772 -14.486 144.803 1.00 79.25 354 THR A C 1
ATOM 2753 O O . THR A 1 354 ? -50.673 -14.676 146.014 1.00 79.25 354 THR A O 1
ATOM 2756 N N . LEU A 1 355 ? -51.781 -13.769 144.296 1.00 75.81 355 LEU A N 1
ATOM 2757 C CA . LEU A 1 355 ? -52.827 -13.147 145.121 1.00 75.81 355 LEU A CA 1
ATOM 2758 C C . LEU A 1 355 ? -53.742 -14.191 145.786 1.00 75.81 355 LEU A C 1
ATOM 2760 O O . LEU A 1 355 ? -54.188 -13.991 146.915 1.00 75.81 355 LEU A O 1
ATOM 2764 N N . THR A 1 356 ? -53.981 -15.327 145.126 1.00 73.25 356 THR A N 1
ATOM 2765 C CA . THR A 1 356 ? -54.761 -16.445 145.679 1.00 73.25 356 THR A CA 1
ATOM 2766 C C . THR A 1 356 ? -54.022 -17.075 146.857 1.00 73.25 356 THR A C 1
ATOM 2768 O O . THR A 1 356 ? -54.616 -17.253 147.920 1.00 73.25 356 THR A O 1
ATOM 2771 N N . GLU A 1 357 ? -52.715 -17.318 146.716 1.00 75.19 357 GLU A N 1
ATOM 2772 C CA . GLU A 1 357 ? -51.844 -17.804 147.797 1.00 75.19 357 GLU A CA 1
ATOM 2773 C C . GLU A 1 357 ? -51.817 -16.831 148.993 1.00 75.19 357 GLU A C 1
ATOM 2775 O O . GLU A 1 357 ? -51.938 -17.260 150.140 1.00 75.19 357 GLU A O 1
ATOM 2780 N N . GLN A 1 358 ? -51.758 -15.515 148.746 1.00 71.25 358 GLN A N 1
ATOM 2781 C CA . GLN A 1 358 ? -51.825 -14.486 149.797 1.00 71.25 358 GLN A CA 1
ATOM 2782 C C . GLN A 1 358 ? -53.198 -14.407 150.486 1.00 71.25 358 GLN A C 1
ATOM 2784 O O . GLN A 1 358 ? -53.275 -14.162 151.690 1.00 71.25 358 GLN A O 1
ATOM 2789 N N . SER A 1 359 ? -54.287 -14.626 149.744 1.00 68.62 359 SER A N 1
ATOM 2790 C CA . SER A 1 359 ? -55.649 -14.622 150.290 1.00 68.62 359 SER A CA 1
ATOM 2791 C C . SER A 1 359 ? -55.968 -15.868 151.128 1.00 68.62 359 SER A C 1
ATOM 2793 O O . SER A 1 359 ? -56.738 -15.778 152.082 1.00 68.62 359 SER A O 1
ATOM 2795 N N . ALA A 1 360 ? -55.334 -17.013 150.839 1.00 69.88 360 ALA A N 1
ATOM 2796 C CA . ALA A 1 360 ? -55.581 -18.286 151.523 1.00 69.88 360 ALA A CA 1
ATOM 2797 C C . ALA A 1 360 ? -55.279 -18.235 153.034 1.00 69.88 360 ALA A C 1
ATOM 2799 O O . ALA A 1 360 ? -55.882 -18.976 153.813 1.00 69.88 360 ALA A O 1
ATOM 2800 N N . VAL A 1 361 ? -54.422 -17.298 153.461 1.00 65.81 361 VAL A N 1
ATOM 2801 C CA . VAL A 1 361 ? -54.098 -17.031 154.872 1.00 65.81 361 VAL A CA 1
ATOM 2802 C C . VAL A 1 361 ? -55.351 -16.686 155.701 1.00 65.81 361 VAL A C 1
ATOM 2804 O O . VAL A 1 361 ? -55.403 -17.007 156.889 1.00 65.81 361 VAL A O 1
ATOM 2807 N N . ILE A 1 362 ? -56.399 -16.121 155.076 1.00 64.44 362 ILE A N 1
ATOM 2808 C CA . ILE A 1 362 ? -57.701 -15.829 155.709 1.00 64.44 362 ILE A CA 1
ATOM 2809 C C . ILE A 1 362 ? -58.374 -17.093 156.262 1.00 64.44 362 ILE A C 1
ATOM 2811 O O . ILE A 1 362 ? -58.949 -17.059 157.345 1.00 64.44 362 ILE A O 1
ATOM 2815 N N . GLY A 1 363 ? -58.304 -18.213 155.539 1.00 64.19 363 GLY A N 1
ATOM 2816 C CA . GLY A 1 363 ? -58.964 -19.463 155.935 1.00 64.19 363 GLY A CA 1
ATOM 2817 C C . GLY A 1 363 ? -58.186 -20.285 156.965 1.00 64.19 363 GLY A C 1
ATOM 2818 O O . GLY A 1 363 ? -58.727 -21.238 157.516 1.00 64.19 363 GLY A O 1
ATOM 2819 N N . SER A 1 364 ? -56.922 -19.935 157.226 1.00 67.31 364 SER A N 1
ATOM 2820 C CA . SER A 1 364 ? -56.011 -20.714 158.079 1.00 67.31 364 SER A CA 1
ATOM 2821 C C . SER A 1 364 ? -55.865 -20.198 159.516 1.00 67.31 364 SER A C 1
ATOM 2823 O O . SER A 1 364 ? -55.152 -20.808 160.310 1.00 67.31 364 SER A O 1
ATOM 2825 N N . VAL A 1 365 ? -56.509 -19.080 159.871 1.00 61.81 365 VAL A N 1
ATOM 2826 C CA . VAL A 1 365 ? -56.412 -18.480 161.213 1.00 61.81 365 VAL A CA 1
ATOM 2827 C C . VAL A 1 365 ? -57.547 -18.952 162.142 1.00 61.81 365 VAL A C 1
ATOM 2829 O O . VAL A 1 365 ? -58.701 -18.971 161.719 1.00 61.81 365 VAL A O 1
ATOM 2832 N N . PRO A 1 366 ? -57.280 -19.278 163.428 1.00 60.22 366 PRO A N 1
ATOM 2833 C CA . PRO A 1 366 ? -58.277 -19.870 164.339 1.00 60.22 366 PRO A CA 1
ATOM 2834 C C . PRO A 1 366 ? -59.499 -18.986 164.639 1.00 60.22 366 PRO A C 1
ATOM 2836 O O . PRO A 1 366 ? -60.504 -19.473 165.145 1.00 60.22 366 PRO A O 1
ATOM 2839 N N . CYS A 1 367 ? -59.408 -17.683 164.357 1.00 63.41 367 CYS A N 1
ATOM 2840 C CA . CYS A 1 367 ? -60.477 -16.697 164.533 1.00 63.41 367 CYS A CA 1
ATOM 2841 C C . CYS A 1 367 ? -61.385 -16.534 163.296 1.00 63.41 367 CYS A C 1
ATOM 2843 O O . CYS A 1 367 ? -62.191 -15.599 163.246 1.00 63.41 367 CYS A O 1
ATOM 2845 N N . ALA A 1 368 ? -61.254 -17.410 162.293 1.00 63.47 368 ALA A N 1
ATOM 2846 C CA . ALA A 1 368 ? -62.086 -17.406 161.095 1.00 63.47 368 ALA A CA 1
ATOM 2847 C C . ALA A 1 368 ? -63.587 -17.477 161.452 1.00 63.47 368 ALA A C 1
ATOM 2849 O O . ALA A 1 368 ? -64.030 -18.386 162.150 1.00 63.47 368 ALA A O 1
ATOM 2850 N N . GLY A 1 369 ? -64.368 -16.500 160.972 1.00 64.19 369 GLY A N 1
ATOM 2851 C CA . GLY A 1 369 ? -65.823 -16.415 161.181 1.00 64.19 369 GLY A CA 1
ATOM 2852 C C . GLY A 1 369 ? -66.295 -15.558 162.366 1.00 64.19 369 GLY A C 1
ATOM 2853 O O . GLY A 1 369 ? -67.500 -15.444 162.565 1.00 64.19 369 GLY A O 1
ATOM 2854 N N . MET A 1 370 ? -65.393 -14.934 163.134 1.00 62.16 370 MET A N 1
ATOM 2855 C CA . MET A 1 370 ? -65.756 -13.995 164.212 1.00 62.16 370 MET A CA 1
ATOM 2856 C C . MET A 1 370 ? -65.810 -12.537 163.720 1.00 62.16 370 MET A C 1
ATOM 2858 O O . MET A 1 370 ? -65.050 -12.158 162.833 1.00 62.16 370 MET A O 1
ATOM 2862 N N . ASP A 1 371 ? -66.620 -11.678 164.349 1.00 62.28 371 ASP A N 1
ATOM 2863 C CA . ASP A 1 371 ? -66.806 -10.269 163.932 1.00 62.28 371 ASP A CA 1
ATOM 2864 C C . ASP A 1 371 ? -65.507 -9.437 163.893 1.00 62.28 371 ASP A C 1
ATOM 2866 O O . ASP A 1 371 ? -65.367 -8.520 163.081 1.00 62.28 371 ASP A O 1
ATOM 2870 N N . ILE A 1 372 ? -64.498 -9.793 164.699 1.00 60.06 372 ILE A N 1
ATOM 2871 C CA . ILE A 1 372 ? -63.179 -9.128 164.703 1.00 60.06 372 ILE A CA 1
ATOM 2872 C C . ILE A 1 372 ? -62.390 -9.327 163.391 1.00 60.06 372 ILE A C 1
ATOM 2874 O O . ILE A 1 372 ? -61.410 -8.630 163.113 1.00 60.06 372 ILE A O 1
ATOM 2878 N N . HIS A 1 373 ? -62.822 -10.267 162.550 1.00 64.81 373 HIS A N 1
ATOM 2879 C CA . HIS A 1 373 ? -62.161 -10.641 161.306 1.00 64.81 373 HIS A CA 1
ATOM 2880 C C . HIS A 1 373 ? -62.224 -9.541 160.229 1.00 64.81 373 HIS A C 1
ATOM 2882 O O . HIS A 1 373 ? -61.311 -9.420 159.407 1.00 64.81 373 HIS A O 1
ATOM 2888 N N . VAL A 1 374 ? -63.261 -8.696 160.238 1.00 64.00 374 VAL A N 1
ATOM 2889 C CA . VAL A 1 374 ? -63.467 -7.642 159.223 1.00 64.00 374 VAL A CA 1
ATOM 2890 C C . VAL A 1 374 ? -62.563 -6.423 159.469 1.00 64.00 374 VAL A C 1
ATOM 2892 O O . VAL A 1 374 ? -62.161 -5.748 158.523 1.00 64.00 374 VAL A O 1
ATOM 2895 N N . THR A 1 375 ? -62.153 -6.184 160.718 1.00 66.06 375 THR A N 1
ATOM 2896 C CA . THR A 1 375 ? -61.362 -5.011 161.140 1.00 66.06 375 THR A CA 1
ATOM 2897 C C . THR A 1 375 ? -59.926 -5.335 161.570 1.00 66.06 375 THR A C 1
ATOM 2899 O O . THR A 1 375 ? -59.148 -4.417 161.817 1.00 66.06 375 THR A O 1
ATOM 2902 N N . CYS A 1 376 ? -59.521 -6.612 161.601 1.00 63.72 376 CYS A N 1
ATOM 2903 C CA . CYS A 1 376 ? -58.166 -7.018 161.995 1.00 63.72 376 CYS A CA 1
ATOM 2904 C C . CYS A 1 376 ? -57.082 -6.429 161.055 1.00 63.72 376 CYS A C 1
ATOM 2906 O O . CYS A 1 376 ? -57.124 -6.715 159.849 1.00 63.72 376 CYS A O 1
ATOM 2908 N N . PRO A 1 377 ? -56.095 -5.658 161.566 1.00 67.88 377 PRO A N 1
ATOM 2909 C CA . PRO A 1 377 ? -55.019 -5.070 160.757 1.00 67.88 377 PRO A CA 1
ATOM 2910 C C . PRO A 1 377 ? -54.069 -6.111 160.148 1.00 67.88 377 PRO A C 1
ATOM 2912 O O . PRO A 1 377 ? -53.592 -5.928 159.032 1.00 67.88 377 PRO A O 1
ATOM 2915 N N . LEU A 1 378 ? -53.843 -7.234 160.842 1.00 66.56 378 LEU A N 1
ATOM 2916 C CA . LEU A 1 378 ? -52.938 -8.305 160.397 1.00 66.56 378 LEU A CA 1
ATOM 2917 C C . LEU A 1 378 ? -53.485 -9.107 159.202 1.00 66.56 378 LEU A C 1
ATOM 2919 O O . LEU A 1 378 ? -52.724 -9.782 158.519 1.00 66.56 378 LEU A O 1
ATOM 2923 N N . LEU A 1 379 ? -54.787 -8.999 158.914 1.00 67.75 379 LEU A N 1
ATOM 2924 C CA . LEU A 1 379 ? -55.449 -9.642 157.770 1.00 67.75 379 LEU A CA 1
ATOM 2925 C C . LEU A 1 379 ? -55.765 -8.655 156.630 1.00 67.75 379 LEU A C 1
ATOM 2927 O O . LEU A 1 379 ? -56.397 -9.030 155.643 1.00 67.75 379 LEU A O 1
ATOM 2931 N N . ALA A 1 380 ? -55.325 -7.393 156.727 1.00 67.69 380 ALA A N 1
ATOM 2932 C CA . ALA A 1 380 ? -55.621 -6.362 155.730 1.00 67.69 380 ALA A CA 1
ATOM 2933 C C . ALA A 1 380 ? -55.046 -6.686 154.338 1.00 67.69 380 ALA A C 1
ATOM 2935 O O . ALA A 1 380 ? -55.742 -6.514 153.336 1.00 67.69 380 ALA A O 1
ATOM 2936 N N . GLN A 1 381 ? -53.816 -7.212 154.269 1.00 70.31 381 GLN A N 1
ATOM 2937 C CA . GLN A 1 381 ? -53.214 -7.649 153.003 1.00 70.31 381 GLN A CA 1
ATOM 2938 C C . GLN A 1 381 ? -53.969 -8.830 152.388 1.00 70.31 381 GLN A C 1
ATOM 2940 O O . GLN A 1 381 ? -54.270 -8.799 151.200 1.00 70.31 381 GLN A O 1
ATOM 2945 N N . ALA A 1 382 ? -54.349 -9.824 153.192 1.00 67.81 382 ALA A N 1
ATOM 2946 C CA . ALA A 1 382 ? -55.058 -10.998 152.697 1.00 67.81 382 ALA A CA 1
ATOM 2947 C C . ALA A 1 382 ? -56.490 -10.663 152.224 1.00 67.81 382 ALA A C 1
ATOM 2949 O O . ALA A 1 382 ? -56.939 -11.196 151.210 1.00 67.81 382 ALA A O 1
ATOM 2950 N N . ARG A 1 383 ? -57.194 -9.721 152.884 1.00 69.38 383 ARG A N 1
ATOM 2951 C CA . ARG A 1 383 ? -58.522 -9.234 152.440 1.00 69.38 383 ARG A CA 1
ATOM 2952 C C . ARG A 1 383 ? -58.444 -8.425 151.143 1.00 69.38 383 ARG A C 1
ATOM 2954 O O . ARG A 1 383 ? -59.281 -8.607 150.263 1.00 69.38 383 ARG A O 1
ATOM 2961 N N . SER A 1 384 ? -57.432 -7.565 151.012 1.00 72.00 384 SER A N 1
ATOM 2962 C CA . SER A 1 384 ? -57.168 -6.822 149.771 1.00 72.00 384 SER A CA 1
ATOM 2963 C C . SER A 1 384 ? -56.813 -7.770 148.620 1.00 72.00 384 SER A C 1
ATOM 2965 O O . SER A 1 384 ? -57.351 -7.636 147.522 1.00 72.00 384 SER A O 1
ATOM 2967 N N . ALA A 1 385 ? -55.987 -8.790 148.886 1.00 71.75 385 ALA A N 1
ATOM 2968 C CA . ALA A 1 385 ? -55.650 -9.821 147.911 1.00 71.75 385 ALA A CA 1
ATOM 2969 C C . ALA A 1 385 ? -56.895 -10.594 147.443 1.00 71.75 385 ALA A C 1
ATOM 2971 O O . ALA A 1 385 ? -57.076 -10.740 146.240 1.00 71.75 385 ALA A O 1
ATOM 2972 N N . ALA A 1 386 ? -57.801 -10.990 148.347 1.00 69.25 386 ALA A N 1
ATOM 2973 C CA . ALA A 1 386 ? -59.054 -11.666 147.988 1.00 69.25 386 ALA A CA 1
ATOM 2974 C C . ALA A 1 386 ? -59.951 -10.820 147.058 1.00 69.25 386 ALA A C 1
ATOM 2976 O O . ALA A 1 386 ? -60.411 -11.315 146.033 1.00 69.25 386 ALA A O 1
ATOM 2977 N N . GLN A 1 387 ? -60.136 -9.525 147.350 1.00 75.00 387 GLN A N 1
ATOM 2978 C CA . GLN A 1 387 ? -60.881 -8.622 146.457 1.00 75.00 387 GLN A CA 1
ATOM 2979 C C . GLN A 1 387 ? -60.190 -8.441 145.097 1.00 75.00 387 GLN A C 1
ATOM 2981 O O . GLN A 1 387 ? -60.855 -8.357 144.064 1.00 75.00 387 GLN A O 1
ATOM 2986 N N . GLN A 1 388 ? -58.856 -8.385 145.071 1.00 76.25 388 GLN A N 1
ATOM 2987 C CA . GLN A 1 388 ? -58.106 -8.268 143.821 1.00 76.25 388 GLN A CA 1
ATOM 2988 C C . GLN A 1 388 ? -58.116 -9.564 142.998 1.00 76.25 388 GLN A C 1
ATOM 2990 O O . GLN A 1 388 ? -58.103 -9.471 141.772 1.00 76.25 388 GLN A O 1
ATOM 2995 N N . VAL A 1 389 ? -58.194 -10.750 143.617 1.00 75.06 389 VAL A N 1
ATOM 2996 C CA . VAL A 1 389 ? -58.339 -12.036 142.906 1.00 75.06 389 VAL A CA 1
ATOM 2997 C C . VAL A 1 389 ? -59.601 -12.040 142.048 1.00 75.06 389 VAL A C 1
ATOM 2999 O O . VAL A 1 389 ? -59.515 -12.378 140.867 1.00 75.06 389 VAL A O 1
ATOM 3002 N N . ASP A 1 390 ? -60.743 -11.601 142.579 1.00 74.06 390 ASP A N 1
ATOM 3003 C CA . ASP A 1 390 ? -62.003 -11.568 141.824 1.00 74.06 390 ASP A CA 1
ATOM 3004 C C . ASP A 1 390 ? -61.926 -10.597 140.635 1.00 74.06 390 ASP A C 1
ATOM 3006 O O . ASP A 1 390 ? -62.262 -10.951 139.499 1.00 74.06 390 ASP A O 1
ATOM 3010 N N . VAL A 1 391 ? -61.384 -9.394 140.859 1.00 78.50 391 VAL A N 1
ATOM 3011 C CA . VAL A 1 391 ? -61.199 -8.377 139.808 1.00 78.50 391 VAL A CA 1
ATOM 3012 C C . VAL A 1 391 ? -60.243 -8.866 138.715 1.00 78.50 391 VAL A C 1
ATOM 3014 O O . VAL A 1 391 ? -60.528 -8.724 137.521 1.00 78.50 391 VAL A O 1
ATOM 3017 N N . GLN A 1 392 ? -59.112 -9.469 139.091 1.00 78.62 392 GLN A N 1
ATOM 3018 C CA . GLN A 1 392 ? -58.150 -9.984 138.118 1.00 78.62 392 GLN A CA 1
ATOM 3019 C C . GLN A 1 392 ? -58.676 -11.235 137.398 1.00 78.62 392 GLN A C 1
ATOM 3021 O O . GLN A 1 392 ? -58.403 -11.389 136.209 1.00 78.62 392 GLN A O 1
ATOM 3026 N N . THR A 1 393 ? -59.490 -12.077 138.043 1.00 76.19 393 THR A N 1
ATOM 3027 C CA . THR A 1 393 ? -60.115 -13.261 137.421 1.00 76.19 393 THR A CA 1
ATOM 3028 C C . THR A 1 393 ? -61.126 -12.872 136.344 1.00 76.19 393 THR A C 1
ATOM 3030 O O . THR A 1 393 ? -61.102 -13.436 135.246 1.00 76.19 393 THR A O 1
ATOM 3033 N N . ILE A 1 394 ? -61.962 -11.860 136.602 1.00 78.31 394 ILE A N 1
ATOM 3034 C CA . ILE A 1 394 ? -62.861 -11.285 135.588 1.00 78.31 394 ILE A CA 1
ATOM 3035 C C . ILE A 1 394 ? -62.040 -10.714 134.423 1.00 78.31 394 ILE A C 1
ATOM 3037 O O . ILE A 1 394 ? -62.321 -11.010 133.261 1.00 78.31 394 ILE A O 1
ATOM 3041 N N . SER A 1 395 ? -60.968 -9.973 134.726 1.00 80.75 395 SER A N 1
ATOM 3042 C CA . SER A 1 395 ? -60.068 -9.416 133.711 1.00 80.75 395 SER A CA 1
ATOM 3043 C C . SER A 1 395 ? -59.368 -10.496 132.871 1.00 80.75 395 SER A C 1
ATOM 3045 O O . SER A 1 395 ? -59.257 -10.327 131.660 1.00 80.75 395 SER A O 1
ATOM 3047 N N . LEU A 1 396 ? -58.934 -11.616 133.465 1.00 81.62 396 LEU A N 1
ATOM 3048 C CA . LEU A 1 396 ? -58.309 -12.736 132.749 1.00 81.62 396 LEU A CA 1
ATOM 3049 C C . LEU A 1 396 ? -59.314 -13.477 131.855 1.00 81.62 396 LEU A C 1
ATOM 3051 O O . LEU A 1 396 ? -58.961 -13.882 130.747 1.00 81.62 396 LEU A O 1
ATOM 3055 N N . ASN A 1 397 ? -60.559 -13.653 132.303 1.00 80.69 397 ASN A N 1
ATOM 3056 C CA . ASN A 1 397 ? -61.611 -14.268 131.489 1.00 80.69 397 ASN A CA 1
ATOM 3057 C C . ASN A 1 397 ? -62.003 -13.392 130.292 1.00 80.69 397 ASN A C 1
ATOM 3059 O O . ASN A 1 397 ? -62.187 -13.914 129.189 1.00 80.69 397 ASN A O 1
ATOM 3063 N N . ASP A 1 398 ? -62.054 -12.073 130.470 1.00 82.00 398 ASP A N 1
ATOM 3064 C CA . ASP A 1 398 ? -62.234 -11.133 129.364 1.00 82.00 398 ASP A CA 1
ATOM 3065 C C . ASP A 1 398 ? -61.055 -11.202 128.371 1.00 82.00 398 ASP A C 1
ATOM 3067 O O . ASP A 1 398 ? -61.251 -11.314 127.159 1.00 82.00 398 ASP A O 1
ATOM 3071 N N . LEU A 1 399 ? -59.820 -11.284 128.878 1.00 82.38 399 LEU A N 1
ATOM 3072 C CA . LEU A 1 399 ? -58.619 -11.439 128.050 1.00 82.38 399 LEU A CA 1
ATOM 3073 C C . LEU A 1 399 ? -58.607 -12.764 127.267 1.00 82.38 399 LEU A C 1
ATOM 3075 O O . LEU A 1 399 ? -58.279 -12.784 126.082 1.00 82.38 399 LEU A O 1
ATOM 3079 N N . ARG A 1 400 ? -59.032 -13.871 127.892 1.00 83.44 400 ARG A N 1
ATOM 3080 C CA . ARG A 1 400 ? -59.204 -15.182 127.236 1.00 83.44 400 ARG A CA 1
ATOM 3081 C C . ARG A 1 400 ? -60.292 -15.152 126.165 1.00 83.44 400 ARG A C 1
ATOM 3083 O O . ARG A 1 400 ? -60.137 -15.805 125.134 1.00 83.44 400 ARG A O 1
ATOM 3090 N N . THR A 1 401 ? -61.369 -14.404 126.389 1.00 84.12 401 THR A N 1
ATOM 3091 C CA . THR A 1 401 ? -62.452 -14.229 125.409 1.00 84.12 401 THR A CA 1
ATOM 3092 C C . THR A 1 401 ? -61.950 -13.454 124.193 1.00 84.12 401 THR A C 1
ATOM 3094 O O . THR A 1 401 ? -62.112 -13.920 123.064 1.00 84.12 401 THR A O 1
ATOM 3097 N N . ARG A 1 402 ? -61.229 -12.346 124.414 1.00 84.38 402 ARG A N 1
ATOM 3098 C CA . ARG A 1 402 ? -60.570 -11.573 123.348 1.00 84.38 402 ARG A CA 1
ATOM 3099 C C . ARG A 1 402 ? -59.509 -12.389 122.596 1.00 84.38 402 ARG A C 1
ATOM 3101 O O . ARG A 1 402 ? -59.481 -12.356 121.369 1.00 84.38 402 ARG A O 1
ATOM 3108 N N . TYR A 1 403 ? -58.703 -13.192 123.297 1.00 85.50 403 TYR A N 1
ATOM 3109 C CA . TYR A 1 403 ? -57.724 -14.098 122.681 1.00 85.50 403 TYR A CA 1
ATOM 3110 C C . TYR A 1 403 ? -58.393 -15.160 121.796 1.00 85.50 403 TYR A C 1
ATOM 3112 O O . TYR A 1 403 ? -57.963 -15.380 120.669 1.00 85.50 403 TYR A O 1
ATOM 3120 N N . ARG A 1 404 ? -59.478 -15.799 122.260 1.00 85.19 404 ARG A N 1
ATOM 3121 C CA . ARG A 1 404 ? -60.237 -16.764 121.441 1.00 85.19 404 ARG A CA 1
ATOM 3122 C C . ARG A 1 404 ? -60.858 -16.105 120.208 1.00 85.19 404 ARG A C 1
ATOM 3124 O O . ARG A 1 404 ? -60.793 -16.693 119.134 1.00 85.19 404 ARG A O 1
ATOM 3131 N N . GLY A 1 405 ? -61.398 -14.892 120.352 1.00 85.56 405 GLY A N 1
ATOM 3132 C CA . GLY A 1 405 ? -61.952 -14.114 119.240 1.00 85.56 405 GLY A CA 1
ATOM 3133 C C . GLY A 1 405 ? -60.910 -13.810 118.162 1.00 85.56 405 GLY A C 1
ATOM 3134 O O . GLY A 1 405 ? -61.112 -14.146 116.998 1.00 85.56 405 GLY A O 1
ATOM 3135 N N . HIS A 1 406 ? -59.754 -13.270 118.552 1.00 85.75 406 HIS A N 1
ATOM 3136 C CA . HIS A 1 406 ? -58.669 -12.981 117.610 1.00 85.75 406 HIS A CA 1
ATOM 3137 C C . HIS A 1 406 ? -58.001 -14.241 117.042 1.00 85.75 406 HIS A C 1
ATOM 3139 O O . HIS A 1 406 ? -57.558 -14.229 115.896 1.00 85.75 406 HIS A O 1
ATOM 3145 N N . LYS A 1 407 ? -57.954 -15.350 117.795 1.00 86.75 407 LYS A N 1
ATOM 3146 C CA . LYS A 1 407 ? -57.441 -16.633 117.292 1.00 86.75 407 LYS A CA 1
ATOM 3147 C C . LYS A 1 407 ? -58.346 -17.204 116.197 1.00 86.75 407 LYS A C 1
ATOM 3149 O O . LYS A 1 407 ? -57.837 -17.619 115.162 1.00 86.75 407 LYS A O 1
ATOM 3154 N N . ALA A 1 408 ? -59.664 -17.158 116.391 1.00 85.19 408 ALA A N 1
ATOM 3155 C CA . ALA A 1 408 ? -60.629 -17.554 115.367 1.00 85.19 408 ALA A CA 1
ATOM 3156 C C . ALA A 1 408 ? -60.565 -16.638 114.127 1.00 85.19 408 ALA A C 1
ATOM 3158 O O . ALA A 1 408 ? -60.627 -17.127 113.001 1.00 85.19 408 ALA A O 1
ATOM 3159 N N . GLU A 1 409 ? -60.378 -15.324 114.316 1.00 84.69 409 GLU A N 1
ATOM 3160 C CA . GLU A 1 409 ? -60.154 -14.364 113.218 1.00 84.69 409 GLU A CA 1
ATOM 3161 C C . GLU A 1 409 ? -58.879 -14.710 112.421 1.00 84.69 409 GLU A C 1
ATOM 3163 O O . GLU A 1 409 ? -58.898 -14.711 111.192 1.00 84.69 409 GLU A O 1
ATOM 3168 N N . LEU A 1 410 ? -57.782 -15.073 113.095 1.00 84.19 410 LEU A N 1
ATOM 3169 C CA . LEU A 1 410 ? -56.530 -15.466 112.440 1.00 84.19 410 LEU A CA 1
ATOM 3170 C C . LEU A 1 410 ? -56.664 -16.781 111.651 1.00 84.19 410 LEU A C 1
ATOM 3172 O O . LEU A 1 410 ? -56.168 -16.870 110.528 1.00 84.19 410 LEU A O 1
ATOM 3176 N N . GLU A 1 411 ? -57.359 -17.780 112.204 1.00 83.00 411 GLU A N 1
ATOM 3177 C CA . GLU A 1 411 ? -57.637 -19.058 111.527 1.00 83.00 411 GLU A CA 1
ATOM 3178 C C . GLU A 1 411 ? -58.485 -18.859 110.256 1.00 83.00 411 GLU A C 1
ATOM 3180 O O . GLU A 1 411 ? -58.220 -19.493 109.235 1.00 83.00 411 GLU A O 1
ATOM 3185 N N . GLN A 1 412 ? -59.438 -17.919 110.264 1.00 84.88 412 GLN A N 1
ATOM 3186 C CA . GLN A 1 412 ? -60.218 -17.553 109.072 1.00 84.88 412 GLN A CA 1
ATOM 3187 C C . GLN A 1 412 ? -59.397 -16.805 108.008 1.00 84.88 412 GLN A C 1
ATOM 3189 O O . GLN A 1 412 ? -59.710 -16.882 106.819 1.00 84.88 412 GLN A O 1
ATOM 3194 N N . LEU A 1 413 ? -58.345 -16.085 108.408 1.00 84.25 413 LEU A N 1
ATOM 3195 C CA . LEU A 1 413 ? -57.479 -15.328 107.497 1.00 84.25 413 LEU A CA 1
ATOM 3196 C C . LEU A 1 413 ? -56.325 -16.162 106.912 1.00 84.25 413 LEU A C 1
ATOM 3198 O O . LEU A 1 413 ? -55.748 -15.760 105.900 1.00 84.25 413 LEU A O 1
ATOM 3202 N N . ALA A 1 414 ? -55.995 -17.320 107.492 1.00 80.25 414 ALA A N 1
ATOM 3203 C CA . ALA A 1 414 ? -54.879 -18.161 107.049 1.00 80.25 414 ALA A CA 1
ATOM 3204 C C . ALA A 1 414 ? -54.965 -18.613 105.568 1.00 80.25 414 ALA A C 1
ATOM 3206 O O . ALA A 1 414 ? -53.970 -18.445 104.854 1.00 80.25 414 ALA A O 1
ATOM 3207 N N . PRO A 1 415 ? -56.123 -19.065 105.034 1.00 83.38 415 PRO A N 1
ATOM 3208 C CA . PRO A 1 415 ? -56.242 -19.441 103.618 1.00 83.38 415 PRO A CA 1
ATOM 3209 C C . PRO A 1 415 ? -55.985 -18.280 102.641 1.00 83.38 415 PRO A C 1
ATOM 3211 O O . PRO A 1 415 ? -55.573 -18.496 101.501 1.00 83.38 415 PRO A O 1
ATOM 3214 N N . ALA A 1 416 ? -56.197 -17.029 103.072 1.00 81.69 416 ALA A N 1
ATOM 3215 C CA . ALA A 1 416 ? -55.982 -15.852 102.230 1.00 81.69 416 ALA A CA 1
ATOM 3216 C C . ALA A 1 416 ? -54.491 -15.604 101.930 1.00 81.69 416 ALA A C 1
ATOM 3218 O O . ALA A 1 416 ? -54.159 -15.086 100.865 1.00 81.69 416 ALA A O 1
ATOM 3219 N N . VAL A 1 417 ? -53.585 -16.001 102.832 1.00 77.12 417 VAL A N 1
ATOM 3220 C CA . VAL A 1 417 ? -52.130 -15.854 102.644 1.00 77.12 417 VAL A CA 1
ATOM 3221 C C . VAL A 1 417 ? -51.608 -16.831 101.587 1.00 77.12 417 VAL A C 1
ATOM 3223 O O . VAL A 1 417 ? -50.781 -16.461 100.753 1.00 77.12 417 VAL A O 1
ATOM 3226 N N . GLU A 1 418 ? -52.124 -18.059 101.576 1.00 80.62 418 GLU A N 1
ATOM 3227 C CA . GLU A 1 418 ? -51.773 -19.062 100.567 1.00 80.62 418 GLU A CA 1
ATOM 3228 C C . GLU A 1 418 ? -52.348 -18.682 99.192 1.00 80.62 418 GLU A C 1
ATOM 3230 O O . GLU A 1 418 ? -51.616 -18.658 98.197 1.00 80.62 418 GLU A O 1
ATOM 3235 N N . ALA A 1 419 ? -53.609 -18.232 99.145 1.00 86.19 419 ALA A N 1
ATOM 3236 C CA . ALA A 1 419 ? -54.247 -17.722 97.928 1.00 86.19 419 ALA A CA 1
ATOM 3237 C C . ALA A 1 419 ? -53.514 -16.509 97.317 1.00 86.19 419 ALA A C 1
ATOM 3239 O O . ALA A 1 419 ? -53.418 -16.397 96.092 1.00 86.19 419 ALA A O 1
ATOM 3240 N N . LEU A 1 420 ? -52.948 -15.624 98.147 1.00 87.75 420 LEU A N 1
ATOM 3241 C CA . LEU A 1 420 ? -52.143 -14.483 97.696 1.00 87.75 420 LEU A CA 1
ATOM 3242 C C . LEU A 1 420 ? -50.888 -14.930 96.935 1.00 87.75 420 LEU A C 1
ATOM 3244 O O . LEU A 1 420 ? -50.549 -14.351 95.901 1.00 87.75 420 LEU A O 1
ATOM 3248 N N . SER A 1 421 ? -50.192 -15.957 97.434 1.00 85.94 421 SER A N 1
ATOM 3249 C CA . SER A 1 421 ? -48.989 -16.489 96.781 1.00 85.94 421 SER A CA 1
ATOM 3250 C C . SER A 1 421 ? -49.304 -17.062 95.393 1.00 85.94 421 SER A C 1
ATOM 3252 O O . SER A 1 421 ? -48.606 -16.754 94.425 1.00 85.94 421 SER A O 1
ATOM 3254 N N . ALA A 1 422 ? -50.423 -17.784 95.271 1.00 88.56 422 ALA A N 1
ATOM 3255 C CA . ALA A 1 422 ? -50.910 -18.320 94.005 1.00 88.56 422 ALA A CA 1
ATOM 3256 C C . ALA A 1 422 ? -51.290 -17.204 93.017 1.00 88.56 422 ALA A C 1
ATOM 3258 O O . ALA A 1 422 ? -50.893 -17.252 91.853 1.00 88.56 422 ALA A O 1
ATOM 3259 N N . LYS A 1 423 ? -51.990 -16.155 93.478 1.00 89.06 423 LYS A N 1
ATOM 3260 C CA . LYS A 1 423 ? -52.373 -15.016 92.625 1.00 89.06 423 LYS A CA 1
ATOM 3261 C C . LYS A 1 423 ? -51.177 -14.190 92.151 1.00 89.06 423 LYS A C 1
ATOM 3263 O O . 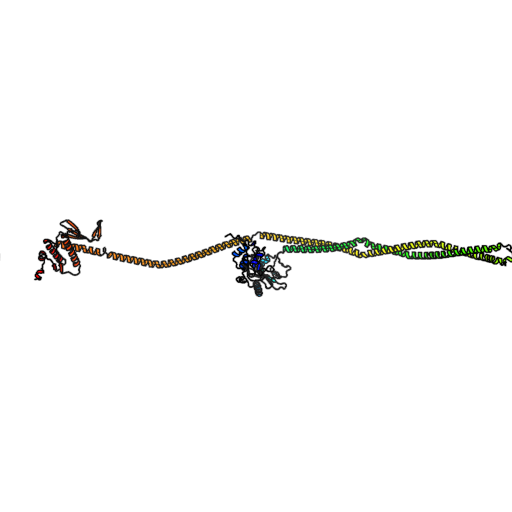LYS A 1 423 ? -51.157 -13.763 91.000 1.00 89.06 423 LYS A O 1
ATOM 3268 N N . ARG A 1 424 ? -50.138 -14.028 92.977 1.00 89.25 424 ARG A N 1
ATOM 3269 C CA . ARG A 1 424 ? -48.876 -13.387 92.562 1.00 89.25 424 ARG A CA 1
ATOM 3270 C C . ARG A 1 424 ? -48.125 -14.199 91.505 1.00 89.25 424 ARG A C 1
ATOM 3272 O O . ARG A 1 424 ? -47.624 -13.613 90.547 1.00 89.25 424 ARG A O 1
ATOM 3279 N N . ALA A 1 425 ? -48.073 -15.524 91.642 1.00 89.38 425 ALA A N 1
ATOM 3280 C CA . ALA A 1 425 ? -47.489 -16.397 90.622 1.00 89.38 425 ALA A CA 1
ATOM 3281 C C . ALA A 1 425 ? -48.285 -16.348 89.301 1.00 89.38 425 ALA A C 1
ATOM 3283 O O . ALA A 1 425 ? -47.699 -16.297 88.219 1.00 89.38 425 ALA A O 1
ATOM 3284 N N . GLU A 1 426 ? -49.618 -16.287 89.384 1.00 91.25 426 GLU A N 1
ATOM 3285 C CA . GLU A 1 426 ? -50.499 -16.109 88.225 1.00 91.25 426 GLU A CA 1
ATOM 3286 C C . GLU A 1 426 ? -50.240 -14.769 87.514 1.00 91.25 426 GLU A C 1
ATOM 3288 O O . GLU A 1 426 ? -50.056 -14.751 86.296 1.00 91.25 426 GLU A O 1
ATOM 3293 N N . LEU A 1 427 ? -50.112 -13.665 88.262 1.00 91.06 427 LEU A N 1
ATOM 3294 C CA . LEU A 1 427 ? -49.757 -12.350 87.715 1.00 91.06 427 LEU A CA 1
ATOM 3295 C C . LEU A 1 427 ? -48.376 -12.354 87.035 1.00 91.06 427 LEU A C 1
ATOM 3297 O O . LEU A 1 427 ? -48.205 -11.755 85.972 1.00 91.06 427 LEU A O 1
ATOM 3301 N N . GLN A 1 428 ? -47.381 -13.038 87.609 1.00 91.19 428 GLN A N 1
ATOM 3302 C CA . GLN A 1 428 ? -46.062 -13.184 86.981 1.00 91.19 428 GLN A CA 1
ATOM 3303 C C . GLN A 1 428 ? -46.135 -13.942 85.650 1.00 91.19 428 GLN A C 1
ATOM 3305 O O . GLN A 1 428 ? -45.516 -13.514 84.674 1.00 91.19 428 GLN A O 1
ATOM 3310 N N . ARG A 1 429 ? -46.923 -15.023 85.576 1.00 92.56 429 ARG A N 1
ATOM 3311 C CA . ARG A 1 429 ? -47.138 -15.773 84.329 1.00 92.56 429 ARG A CA 1
ATOM 3312 C C . ARG A 1 429 ? -47.801 -14.903 83.258 1.00 92.56 429 ARG A C 1
ATOM 3314 O O . ARG A 1 429 ? -47.308 -14.857 82.135 1.00 92.56 429 ARG A O 1
ATOM 3321 N N . VAL A 1 430 ? -48.855 -14.165 83.615 1.00 92.12 430 VAL A N 1
ATOM 3322 C CA . VAL A 1 430 ? -49.546 -13.247 82.690 1.00 92.12 430 VAL A CA 1
ATOM 3323 C C . VAL A 1 430 ? -48.600 -12.148 82.187 1.00 92.12 430 VAL A C 1
ATOM 3325 O O . VAL A 1 430 ? -48.573 -11.859 80.994 1.00 92.12 430 VAL A O 1
ATOM 3328 N N . ASN A 1 431 ? -47.747 -11.582 83.045 1.00 91.06 431 ASN A N 1
ATOM 3329 C CA . ASN A 1 431 ? -46.743 -10.596 82.622 1.00 91.06 431 ASN A CA 1
ATOM 3330 C C . ASN A 1 431 ? -45.685 -11.176 81.662 1.00 91.06 431 ASN A C 1
ATOM 3332 O O . ASN A 1 431 ? -45.263 -10.503 80.712 1.00 91.06 431 ASN A O 1
ATOM 3336 N N . ALA A 1 432 ? -45.268 -12.429 81.867 1.00 91.44 432 ALA A N 1
ATOM 3337 C CA . ALA A 1 432 ? -44.386 -13.126 80.932 1.00 91.44 432 ALA A CA 1
ATOM 3338 C C . ALA A 1 432 ? -45.077 -13.369 79.575 1.00 91.44 432 ALA A C 1
ATOM 3340 O O . ALA A 1 432 ? -44.469 -13.143 78.526 1.00 91.44 432 ALA A O 1
ATOM 3341 N N . GLU A 1 433 ? -46.360 -13.744 79.584 1.00 92.62 433 GLU A N 1
ATOM 3342 C CA . GLU A 1 433 ? -47.183 -13.901 78.377 1.00 92.62 433 GLU A CA 1
ATOM 3343 C C . GLU A 1 433 ? -47.346 -12.579 77.612 1.00 92.62 433 GLU A C 1
ATOM 3345 O O . GLU A 1 433 ? -47.168 -12.562 76.394 1.00 92.62 433 GLU A O 1
ATOM 3350 N N . ILE A 1 434 ? -47.592 -11.461 78.305 1.00 91.81 434 ILE A N 1
ATOM 3351 C CA . ILE A 1 434 ? -47.639 -10.113 77.709 1.00 91.81 434 ILE A CA 1
ATOM 3352 C C . ILE A 1 434 ? -46.311 -9.780 77.028 1.00 91.81 434 ILE A C 1
ATOM 3354 O O . ILE A 1 434 ? -46.292 -9.317 75.887 1.00 91.81 434 ILE A O 1
ATOM 3358 N N . THR A 1 435 ? -45.189 -10.038 77.700 1.00 91.88 435 THR A N 1
ATOM 3359 C CA . THR A 1 435 ? -43.853 -9.758 77.154 1.00 91.88 435 THR A CA 1
ATOM 3360 C C . THR A 1 435 ? -43.590 -10.577 75.888 1.00 91.88 435 THR A C 1
ATOM 3362 O O . THR A 1 435 ? -43.169 -10.027 74.866 1.00 91.88 435 THR A O 1
ATOM 3365 N N . ALA A 1 436 ? -43.903 -11.874 75.913 1.00 91.56 436 ALA A N 1
ATOM 3366 C CA . ALA A 1 436 ? -43.768 -12.752 74.756 1.00 91.56 436 ALA A CA 1
ATOM 3367 C C . ALA A 1 436 ? -44.707 -12.348 73.604 1.00 91.56 436 ALA A C 1
ATOM 3369 O O . ALA A 1 436 ? -44.292 -12.337 72.442 1.00 91.56 436 ALA A O 1
ATOM 3370 N N . ALA A 1 437 ? -45.953 -11.970 73.911 1.00 90.94 437 ALA A N 1
ATOM 3371 C CA . ALA A 1 437 ? -46.928 -11.509 72.927 1.00 90.94 437 ALA A CA 1
ATOM 3372 C C . ALA A 1 437 ? -46.503 -10.184 72.275 1.00 90.94 437 ALA A C 1
ATOM 3374 O O . ALA A 1 437 ? -46.615 -10.057 71.058 1.00 90.94 437 ALA A O 1
ATOM 3375 N N . ARG A 1 438 ? -45.931 -9.237 73.036 1.00 92.19 438 ARG A N 1
ATOM 3376 C CA . ARG A 1 438 ? -45.368 -7.981 72.500 1.00 92.19 438 ARG A CA 1
ATOM 3377 C C . ARG A 1 438 ? -44.199 -8.230 71.552 1.00 92.19 438 ARG A C 1
ATOM 3379 O O . ARG A 1 438 ? -44.180 -7.678 70.457 1.00 92.19 438 ARG A O 1
ATOM 3386 N N . GLN A 1 439 ? -43.264 -9.103 71.926 1.00 92.31 439 GLN A N 1
ATOM 3387 C CA . GLN A 1 439 ? -42.147 -9.476 71.049 1.00 92.31 439 GLN A CA 1
ATOM 3388 C C . GLN A 1 439 ? -42.628 -10.177 69.771 1.00 92.31 439 GLN A C 1
ATOM 3390 O O . GLN A 1 439 ? -42.117 -9.910 68.684 1.00 92.31 439 GLN A O 1
ATOM 3395 N N . ALA A 1 440 ? -43.619 -11.067 69.881 1.00 90.81 440 ALA A N 1
ATOM 3396 C CA . ALA A 1 440 ? -44.220 -11.723 68.724 1.00 90.81 440 ALA A CA 1
ATOM 3397 C C . ALA A 1 440 ? -44.937 -10.719 67.807 1.00 90.81 440 ALA A C 1
ATOM 3399 O O . ALA A 1 440 ? -44.747 -10.770 66.594 1.00 90.81 440 ALA A O 1
ATOM 3400 N N . LEU A 1 441 ? -45.692 -9.778 68.383 1.00 91.81 441 LEU A N 1
ATOM 3401 C CA . LEU A 1 441 ? -46.379 -8.716 67.652 1.00 91.81 441 LEU A CA 1
ATOM 3402 C C . LEU A 1 441 ? -45.390 -7.815 66.909 1.00 91.81 441 LEU A C 1
ATOM 3404 O O . LEU A 1 441 ? -45.601 -7.526 65.733 1.00 91.81 441 LEU A O 1
ATOM 3408 N N . GLN A 1 442 ? -44.295 -7.413 67.560 1.00 92.31 442 GLN A N 1
ATOM 3409 C CA . GLN A 1 442 ? -43.254 -6.598 66.938 1.00 92.31 442 GLN A CA 1
ATOM 3410 C C . GLN A 1 442 ? -42.622 -7.317 65.737 1.00 92.31 442 GLN A C 1
ATOM 3412 O O . GLN A 1 442 ? -42.619 -6.770 64.636 1.00 92.31 442 GLN A O 1
ATOM 3417 N N . ARG A 1 443 ? -42.171 -8.569 65.913 1.00 90.56 443 ARG A N 1
ATOM 3418 C CA . ARG A 1 443 ? -41.575 -9.364 64.823 1.00 90.56 443 ARG A CA 1
ATOM 3419 C C . ARG A 1 443 ? -42.537 -9.557 63.649 1.00 90.56 443 ARG A C 1
ATOM 3421 O O . ARG A 1 443 ? -42.140 -9.393 62.498 1.00 90.56 443 ARG A O 1
ATOM 3428 N N . ALA A 1 444 ? -43.798 -9.883 63.931 1.00 91.25 444 ALA A N 1
ATOM 3429 C CA . ALA A 1 444 ? -44.812 -10.068 62.898 1.00 91.25 444 ALA A CA 1
ATOM 3430 C C . ALA A 1 444 ? -45.146 -8.750 62.176 1.00 91.25 444 ALA A C 1
ATOM 3432 O O . ALA A 1 444 ? -45.341 -8.745 60.965 1.00 91.25 444 ALA A O 1
ATOM 3433 N N . THR A 1 445 ? -45.137 -7.617 62.885 1.00 90.06 445 THR A N 1
ATOM 3434 C CA . THR A 1 445 ? -45.356 -6.286 62.293 1.00 90.06 445 THR A CA 1
ATOM 3435 C C . THR A 1 445 ? -44.218 -5.892 61.352 1.00 90.06 445 THR A C 1
ATOM 3437 O O . THR A 1 445 ? -44.474 -5.475 60.223 1.00 90.06 445 THR A O 1
ATOM 3440 N N . GLU A 1 446 ? -42.966 -6.067 61.780 1.00 90.88 446 GLU A N 1
ATOM 3441 C CA . GLU A 1 446 ? -41.779 -5.796 60.957 1.00 90.88 446 GLU A CA 1
ATOM 3442 C C . GLU A 1 446 ? -41.745 -6.673 59.696 1.00 90.88 446 GLU A C 1
ATOM 3444 O O . GLU A 1 446 ? -41.380 -6.204 58.617 1.00 90.88 446 GLU A O 1
ATOM 3449 N N . LEU A 1 447 ? -42.158 -7.939 59.812 1.00 89.81 447 LEU A N 1
ATOM 3450 C CA . LEU A 1 447 ? -42.210 -8.869 58.688 1.00 89.81 447 LEU A CA 1
ATOM 3451 C C . LEU A 1 447 ? -43.380 -8.565 57.736 1.00 89.81 447 LEU A C 1
ATOM 3453 O O . LEU A 1 447 ? -43.183 -8.544 56.521 1.00 89.81 447 LEU A O 1
ATOM 3457 N N . ALA A 1 448 ? -44.566 -8.244 58.262 1.00 88.75 448 ALA A N 1
ATOM 3458 C CA . ALA A 1 448 ? -45.732 -7.859 57.464 1.00 88.75 448 ALA A CA 1
ATOM 3459 C C . ALA A 1 448 ? -45.492 -6.558 56.675 1.00 88.75 448 ALA A C 1
ATOM 3461 O O . ALA A 1 448 ? -45.943 -6.427 55.535 1.00 88.75 448 ALA A O 1
ATOM 3462 N N . ALA A 1 449 ? -44.713 -5.621 57.230 1.00 89.62 449 ALA A N 1
ATOM 3463 C CA . ALA A 1 449 ? -44.318 -4.388 56.547 1.00 89.62 449 ALA A CA 1
ATOM 3464 C C . ALA A 1 449 ? -43.466 -4.627 55.282 1.00 89.62 449 ALA A C 1
ATOM 3466 O O . ALA A 1 449 ? -43.329 -3.724 54.457 1.00 89.62 449 ALA A O 1
ATOM 3467 N N . ARG A 1 450 ? -42.923 -5.838 55.079 1.00 92.19 450 ARG A N 1
ATOM 3468 C CA . ARG A 1 450 ? -42.166 -6.209 53.871 1.00 92.19 450 ARG A CA 1
ATOM 3469 C C . ARG A 1 450 ? -43.042 -6.632 52.691 1.00 92.19 450 ARG A C 1
ATOM 3471 O O . ARG A 1 450 ? -42.504 -6.876 51.614 1.00 92.19 450 ARG A O 1
ATOM 3478 N N . LYS A 1 451 ? -44.370 -6.694 52.836 1.00 89.88 451 LYS A N 1
ATOM 3479 C CA . LYS A 1 451 ? -45.281 -7.080 51.744 1.00 89.88 451 LYS A CA 1
ATOM 3480 C C . LYS A 1 451 ? -45.104 -6.242 50.457 1.00 89.88 451 LYS A C 1
ATOM 3482 O O . LYS A 1 451 ? -44.962 -6.856 49.403 1.00 89.88 451 LYS A O 1
ATOM 3487 N N . PRO A 1 452 ? -44.972 -4.900 50.502 1.00 90.88 452 PRO A N 1
ATOM 3488 C CA . PRO A 1 452 ? -44.701 -4.111 49.296 1.00 90.88 452 PRO A CA 1
ATOM 3489 C C . PRO A 1 452 ? -43.359 -4.451 48.627 1.00 90.88 452 PRO A C 1
ATOM 3491 O O . PRO A 1 452 ? -43.246 -4.399 47.405 1.00 90.88 452 PRO A O 1
ATOM 3494 N N . LEU A 1 453 ? -42.340 -4.828 49.413 1.00 90.81 453 LEU A N 1
ATOM 3495 C CA . LEU A 1 453 ? -41.040 -5.261 48.884 1.00 90.81 453 LEU A CA 1
ATOM 3496 C C . LEU A 1 453 ? -41.141 -6.618 48.182 1.00 90.81 453 LEU A C 1
ATOM 3498 O O . LEU A 1 453 ? -40.477 -6.818 47.170 1.00 90.81 453 LEU A O 1
ATOM 3502 N N . LEU A 1 454 ? -41.973 -7.531 48.695 1.00 91.19 454 LEU A N 1
ATOM 3503 C CA . LEU A 1 454 ? -42.264 -8.807 48.042 1.00 91.19 454 LEU A CA 1
ATOM 3504 C C . LEU A 1 454 ? -42.963 -8.590 46.693 1.00 91.19 454 LEU A C 1
ATOM 3506 O O . LEU A 1 454 ? -42.517 -9.144 45.695 1.00 91.19 454 LEU A O 1
ATOM 3510 N N . ASP A 1 455 ? -43.990 -7.738 46.641 1.00 89.88 455 ASP A N 1
ATOM 3511 C CA . ASP A 1 455 ? -44.724 -7.449 45.397 1.00 89.88 455 ASP A CA 1
ATOM 3512 C C . ASP A 1 455 ? -43.817 -6.796 44.336 1.00 89.88 455 ASP A C 1
ATOM 3514 O O . ASP A 1 455 ? -43.839 -7.160 43.154 1.00 89.88 455 ASP A O 1
ATOM 3518 N N . ALA A 1 456 ? -42.952 -5.871 44.769 1.00 90.56 456 ALA A N 1
ATOM 3519 C CA . ALA A 1 456 ? -41.936 -5.268 43.914 1.00 90.56 456 ALA A CA 1
ATOM 3520 C C . ALA A 1 456 ? -40.888 -6.292 43.441 1.00 90.56 456 ALA A C 1
ATOM 3522 O O . ALA A 1 456 ? -40.474 -6.243 42.284 1.00 90.56 456 ALA A O 1
ATOM 3523 N N . ALA A 1 457 ? -40.475 -7.233 44.298 1.00 91.62 457 ALA A N 1
ATOM 3524 C CA . ALA A 1 457 ? -39.520 -8.279 43.941 1.00 91.62 457 ALA A CA 1
ATOM 3525 C C . ALA A 1 457 ? -40.104 -9.304 42.957 1.00 91.62 457 ALA A C 1
ATOM 3527 O O . ALA A 1 457 ? -39.416 -9.691 42.017 1.00 91.62 457 ALA A O 1
ATOM 3528 N N . GLU A 1 458 ? -41.367 -9.706 43.115 1.00 90.06 458 GLU A N 1
ATOM 3529 C CA . GLU A 1 458 ? -42.052 -10.601 42.171 1.00 90.06 458 GLU A CA 1
ATOM 3530 C C . GLU A 1 458 ? -42.173 -9.956 40.786 1.00 90.06 458 GLU A C 1
ATOM 3532 O O . GLU A 1 458 ? -41.820 -10.569 39.774 1.00 90.06 458 GLU A O 1
ATOM 3537 N N . THR A 1 459 ? -42.580 -8.685 40.745 1.00 92.00 459 THR A N 1
ATOM 3538 C CA . THR A 1 459 ? -42.670 -7.911 39.499 1.00 92.00 459 THR A CA 1
ATOM 3539 C C . THR A 1 459 ? -41.289 -7.706 38.868 1.00 92.00 459 THR A C 1
ATOM 3541 O O . THR 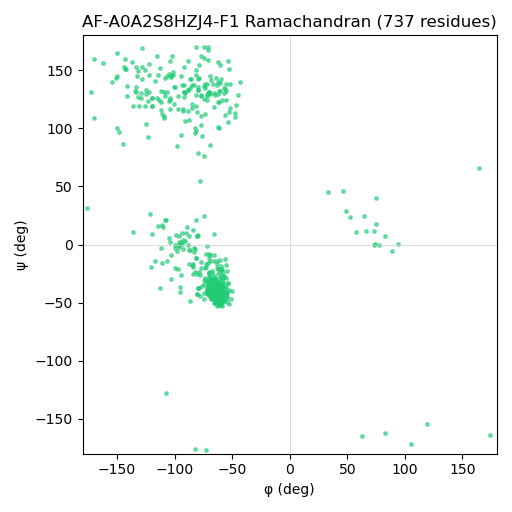A 1 459 ? -41.106 -7.943 37.673 1.00 92.00 459 THR A O 1
ATOM 3544 N N . GLY A 1 460 ? -40.290 -7.317 39.667 1.00 90.50 460 GLY A N 1
ATOM 3545 C CA . GLY A 1 460 ? -38.913 -7.108 39.216 1.00 90.50 460 GLY A CA 1
ATOM 3546 C C . GLY A 1 460 ? -38.245 -8.390 38.714 1.00 90.50 460 GLY A C 1
ATOM 3547 O O . GLY A 1 460 ? -37.484 -8.353 37.749 1.00 90.50 460 GLY A O 1
ATOM 3548 N N . MET A 1 461 ? -38.568 -9.546 39.300 1.00 91.62 461 MET A N 1
ATOM 3549 C CA . MET A 1 461 ? -38.086 -10.848 38.837 1.00 91.62 461 MET A CA 1
ATOM 3550 C C . MET A 1 461 ? -38.664 -11.209 37.464 1.00 91.62 461 MET A C 1
ATOM 3552 O O . MET A 1 461 ? -37.909 -11.627 36.587 1.00 91.62 461 MET A O 1
ATOM 3556 N N . GLN A 1 462 ? -39.967 -10.998 37.248 1.00 91.56 462 GLN A N 1
ATOM 3557 C CA . GLN A 1 462 ? -40.600 -11.214 35.941 1.00 91.56 462 GLN A CA 1
ATOM 3558 C C . GLN A 1 462 ? -40.032 -10.272 34.871 1.00 91.56 462 GLN A C 1
ATOM 3560 O O . GLN A 1 462 ? -39.689 -10.716 33.775 1.00 91.56 462 GLN A O 1
ATOM 3565 N N . GLN A 1 463 ? -39.874 -8.985 35.197 1.00 92.38 463 GLN A N 1
ATOM 3566 C CA . GLN A 1 463 ? -39.276 -7.997 34.295 1.00 92.38 463 GLN A CA 1
ATOM 3567 C C . GLN A 1 463 ? -37.825 -8.348 33.952 1.00 92.38 463 GLN A C 1
ATOM 3569 O O . GLN A 1 463 ? -37.460 -8.349 32.779 1.00 92.38 463 GLN A O 1
ATOM 3574 N N . GLY A 1 464 ? -37.016 -8.719 34.950 1.00 92.12 464 GLY A N 1
ATOM 3575 C CA . GLY A 1 464 ? -35.633 -9.138 34.737 1.00 92.12 464 GLY A CA 1
ATOM 3576 C C . GLY A 1 464 ? -35.526 -10.392 33.867 1.00 92.12 464 GLY A C 1
ATOM 3577 O O . GLY A 1 464 ? -34.673 -10.450 32.985 1.00 92.12 464 GLY A O 1
ATOM 3578 N N . GLN A 1 465 ? -36.398 -11.387 34.065 1.00 92.75 465 GLN A N 1
ATOM 3579 C CA . GLN A 1 465 ? -36.443 -12.590 33.222 1.00 92.75 465 GLN A CA 1
ATOM 3580 C C . GLN A 1 465 ? -36.821 -12.265 31.770 1.00 92.75 465 GLN A C 1
ATOM 3582 O O . GLN A 1 465 ? -36.190 -12.781 30.847 1.00 92.75 465 GLN A O 1
ATOM 3587 N N . ALA A 1 466 ? -37.805 -11.386 31.561 1.00 92.62 466 ALA A N 1
ATOM 3588 C CA . ALA A 1 466 ? -38.199 -10.932 30.229 1.00 92.62 466 ALA A CA 1
ATOM 3589 C C . ALA A 1 466 ? -37.075 -10.143 29.533 1.00 92.62 466 ALA A C 1
ATOM 3591 O O . ALA A 1 466 ? -36.794 -10.371 28.355 1.00 92.62 466 ALA A O 1
ATOM 3592 N N . GLU A 1 467 ? -36.388 -9.258 30.262 1.00 92.81 467 GLU A N 1
ATOM 3593 C CA . GLU A 1 467 ? -35.249 -8.508 29.729 1.00 92.81 467 GLU A CA 1
ATOM 3594 C C . GLU A 1 467 ? -34.090 -9.450 29.368 1.00 92.81 467 GLU A C 1
ATOM 3596 O O . GLU A 1 467 ? -33.519 -9.329 28.284 1.00 92.81 467 GLU A O 1
ATOM 3601 N N . LEU A 1 468 ? -33.792 -10.456 30.199 1.00 93.19 468 LEU A N 1
ATOM 3602 C CA . LEU A 1 468 ? -32.772 -11.462 29.890 1.00 93.19 468 LEU A CA 1
ATOM 3603 C C . LEU A 1 468 ? -33.102 -12.243 28.605 1.00 93.19 468 LEU A C 1
ATOM 3605 O O . LEU A 1 468 ? -32.231 -12.408 27.753 1.00 93.19 468 LEU A O 1
ATOM 3609 N N . ALA A 1 469 ? -34.363 -12.655 28.435 1.00 92.44 469 ALA A N 1
ATOM 3610 C CA . ALA A 1 469 ? -34.821 -13.340 27.227 1.00 92.44 469 ALA A CA 1
ATOM 3611 C C . ALA A 1 469 ? -34.686 -12.456 25.973 1.00 92.44 469 ALA A C 1
ATOM 3613 O O . ALA A 1 469 ? -34.229 -12.931 24.934 1.00 92.44 469 ALA A O 1
ATOM 3614 N N . SER A 1 470 ? -35.015 -11.161 26.070 1.00 92.88 470 SER A N 1
ATOM 3615 C CA . SER A 1 470 ? -34.818 -10.214 24.961 1.00 92.88 470 SER A CA 1
ATOM 3616 C C . SER A 1 470 ? -33.342 -10.025 24.591 1.00 92.88 470 SER A C 1
ATOM 3618 O O . SER A 1 470 ? -33.003 -10.019 23.408 1.00 92.88 470 SER A O 1
ATOM 3620 N N . LEU A 1 471 ? -32.448 -9.956 25.585 1.00 92.69 471 LEU A N 1
ATOM 3621 C CA . LEU A 1 471 ? -31.005 -9.831 25.361 1.00 92.69 471 LEU A CA 1
ATOM 3622 C C . LEU A 1 471 ? -30.404 -11.083 24.722 1.00 92.69 471 LEU A C 1
ATOM 3624 O O . LEU A 1 471 ? -29.475 -10.975 23.921 1.00 92.69 471 LEU A O 1
ATOM 3628 N N . ASP A 1 472 ? -30.920 -12.269 25.047 1.00 90.19 472 ASP A N 1
ATOM 3629 C CA . ASP A 1 472 ? -30.493 -13.511 24.400 1.00 90.19 472 ASP A CA 1
ATOM 3630 C C . ASP A 1 472 ? -30.879 -13.547 22.914 1.00 90.19 472 ASP A C 1
ATOM 3632 O O . ASP A 1 472 ? -30.074 -13.994 22.089 1.00 90.19 472 ASP A O 1
ATOM 3636 N N . VAL A 1 473 ? -32.056 -13.019 22.555 1.00 92.06 473 VAL A N 1
ATOM 3637 C CA . VAL A 1 473 ? -32.469 -12.847 21.152 1.00 92.06 473 VAL A CA 1
ATOM 3638 C C . VAL A 1 473 ? -31.561 -11.843 20.439 1.00 92.06 473 VAL A C 1
ATOM 3640 O O . VAL A 1 473 ? -30.995 -12.179 19.398 1.00 92.06 473 VAL A O 1
ATOM 3643 N N . GLU A 1 474 ? -31.346 -10.657 21.021 1.00 90.50 474 GLU A N 1
ATOM 3644 C CA . GLU A 1 474 ? -30.472 -9.613 20.461 1.00 90.50 474 GLU A CA 1
ATOM 3645 C C . GLU A 1 474 ? -29.045 -10.138 20.230 1.00 90.50 474 GLU A C 1
ATOM 3647 O O . GLU A 1 474 ? -28.462 -9.948 19.158 1.00 90.50 474 GLU A O 1
ATOM 3652 N N . ARG A 1 475 ? -28.502 -10.892 21.195 1.00 90.00 475 ARG A N 1
ATOM 3653 C CA . ARG A 1 475 ? -27.193 -11.547 21.081 1.00 90.00 475 ARG A CA 1
ATOM 3654 C C . ARG A 1 475 ? -27.154 -12.557 19.933 1.00 90.00 475 ARG A C 1
ATOM 3656 O O . ARG A 1 475 ? -26.164 -12.612 19.202 1.00 90.00 475 ARG A O 1
ATOM 3663 N N . GLY A 1 476 ? -28.205 -13.362 19.774 1.00 88.69 476 GLY A N 1
ATOM 3664 C CA . GLY A 1 476 ? -28.311 -14.341 18.692 1.00 88.69 476 GLY A CA 1
ATOM 3665 C C . GLY A 1 476 ? -28.357 -13.687 17.309 1.00 88.69 476 GLY A C 1
ATOM 3666 O O . GLY A 1 476 ? -27.672 -14.132 16.388 1.00 88.69 476 GLY A O 1
ATOM 3667 N N . GLU A 1 477 ? -29.121 -12.605 17.160 1.00 90.81 477 GLU A N 1
ATOM 3668 C CA . GLU A 1 477 ? -29.202 -11.839 15.912 1.00 90.81 477 GLU A CA 1
ATOM 3669 C C . GLU A 1 477 ? -27.885 -11.135 15.576 1.00 90.81 477 GLU A C 1
ATOM 3671 O O . GLU A 1 477 ? -27.430 -11.199 14.431 1.00 90.81 477 GLU A O 1
ATOM 3676 N N . ALA A 1 478 ? -27.239 -10.510 16.564 1.00 87.69 478 ALA A N 1
ATOM 3677 C CA . ALA A 1 478 ? -25.937 -9.876 16.387 1.00 87.69 478 ALA A CA 1
ATOM 3678 C C . ALA A 1 478 ? -24.864 -10.888 15.942 1.00 87.69 478 ALA A C 1
ATOM 3680 O O . ALA A 1 478 ? -24.128 -10.612 14.992 1.00 87.69 478 ALA A O 1
ATOM 3681 N N . SER A 1 479 ? -24.828 -12.088 16.545 1.00 88.06 479 SER A N 1
ATOM 3682 C CA . SER A 1 479 ? -23.903 -13.163 16.139 1.00 88.06 479 SER A CA 1
ATOM 3683 C C . SER A 1 479 ? -24.131 -13.593 14.692 1.00 88.06 479 SER A C 1
ATOM 3685 O O . SER A 1 479 ? -23.187 -13.620 13.905 1.00 88.06 479 SER A O 1
ATOM 3687 N N . LYS A 1 480 ? -25.390 -13.846 14.306 1.00 90.94 480 LYS A N 1
ATOM 3688 C CA . LYS A 1 480 ? -25.739 -14.241 12.932 1.00 90.94 480 LYS A CA 1
ATOM 3689 C C . LYS A 1 480 ? -25.341 -13.178 11.909 1.00 90.94 480 LYS A C 1
ATOM 3691 O O . LYS A 1 480 ? -24.758 -13.511 10.881 1.00 90.94 480 LYS A O 1
ATOM 3696 N N . ARG A 1 481 ? -25.623 -11.895 12.184 1.00 88.75 481 ARG A N 1
ATOM 3697 C CA . ARG A 1 481 ? -25.207 -10.783 11.307 1.00 88.75 481 ARG A CA 1
ATOM 3698 C C . ARG A 1 481 ? -23.690 -10.752 11.129 1.00 88.75 481 ARG A C 1
ATOM 3700 O O . ARG A 1 481 ? -23.218 -10.586 10.006 1.00 88.75 481 ARG A O 1
ATOM 3707 N N . ARG A 1 482 ? -22.939 -10.947 12.218 1.00 87.44 482 ARG A N 1
ATOM 3708 C CA . ARG A 1 482 ? -21.474 -10.974 12.192 1.00 87.44 482 ARG A CA 1
ATOM 3709 C C . ARG A 1 482 ? -20.950 -12.143 11.365 1.00 87.44 482 ARG A C 1
ATOM 3711 O O . ARG A 1 482 ? -20.133 -11.922 10.484 1.00 87.44 482 ARG A O 1
ATOM 3718 N N . GLU A 1 483 ? -21.444 -13.355 11.602 1.00 88.62 483 GLU A N 1
ATOM 3719 C CA . GLU A 1 483 ? -21.034 -14.561 10.869 1.00 88.62 483 GLU A CA 1
ATOM 3720 C C . GLU A 1 483 ? -21.248 -14.422 9.357 1.00 88.62 483 GLU A C 1
ATOM 3722 O O . GLU A 1 483 ? -20.353 -14.754 8.578 1.00 88.62 483 GLU A O 1
ATOM 3727 N N . ILE A 1 484 ? -22.394 -13.871 8.942 1.00 90.38 484 ILE A N 1
ATOM 3728 C CA . ILE A 1 484 ? -22.701 -13.617 7.528 1.00 90.38 484 ILE A CA 1
ATOM 3729 C C . ILE A 1 484 ? -21.690 -12.638 6.916 1.00 90.38 484 ILE A C 1
ATOM 3731 O O . ILE A 1 484 ? -21.137 -12.909 5.848 1.00 90.38 484 ILE A O 1
ATOM 3735 N N . GLU A 1 485 ? -21.414 -11.518 7.585 1.00 87.06 485 GLU A N 1
ATOM 3736 C CA . GLU A 1 485 ? -20.502 -10.502 7.051 1.00 87.06 485 GLU A CA 1
ATOM 3737 C C . GLU A 1 485 ? -19.034 -10.964 7.082 1.00 87.06 485 GLU A C 1
ATOM 3739 O O . GLU A 1 485 ? -18.298 -10.750 6.118 1.00 87.06 485 GLU A O 1
ATOM 3744 N N . THR A 1 486 ? -18.608 -11.692 8.122 1.00 87.81 486 THR A N 1
ATOM 3745 C CA . THR A 1 486 ? -17.285 -12.338 8.176 1.00 87.81 486 THR A CA 1
ATOM 3746 C C . THR A 1 486 ? -17.115 -13.335 7.031 1.00 87.81 486 THR A C 1
ATOM 3748 O O . THR A 1 486 ? -16.079 -13.328 6.361 1.00 87.81 486 THR A O 1
ATOM 3751 N N . ALA A 1 487 ? -18.117 -14.178 6.765 1.00 87.75 487 ALA A N 1
ATOM 3752 C CA . ALA A 1 487 ? -18.067 -15.143 5.670 1.00 87.75 487 ALA A CA 1
ATOM 3753 C C . ALA A 1 487 ? -17.973 -14.441 4.307 1.00 87.75 487 ALA A C 1
ATOM 3755 O O . ALA A 1 487 ? -17.150 -14.824 3.473 1.00 87.75 487 ALA A O 1
ATOM 3756 N N . ARG A 1 488 ? -18.748 -13.366 4.110 1.00 89.25 488 ARG A N 1
ATOM 3757 C CA . ARG A 1 488 ? -18.703 -12.534 2.902 1.00 89.25 488 ARG A CA 1
ATOM 3758 C C . ARG A 1 488 ? -17.314 -11.934 2.669 1.00 89.25 488 ARG A C 1
ATOM 3760 O O . ARG A 1 488 ? -16.761 -12.085 1.581 1.00 89.25 488 ARG A O 1
ATOM 3767 N N . LEU A 1 489 ? -16.749 -11.260 3.672 1.00 83.88 489 LEU A N 1
ATOM 3768 C CA . LEU A 1 489 ? -15.440 -10.608 3.559 1.00 83.88 489 LEU A CA 1
ATOM 3769 C C . LEU A 1 489 ? -14.313 -11.624 3.334 1.00 83.88 489 LEU A C 1
ATOM 3771 O O . LEU A 1 489 ? -13.416 -11.380 2.530 1.00 83.88 489 LEU A O 1
ATOM 3775 N N . THR A 1 490 ? -14.393 -12.785 3.986 1.00 83.25 490 THR A N 1
ATOM 3776 C CA . THR A 1 490 ? -13.434 -13.885 3.800 1.00 83.25 490 THR A CA 1
ATOM 3777 C C . THR A 1 490 ? -13.518 -14.484 2.392 1.00 83.25 490 THR A C 1
ATOM 3779 O O . THR A 1 490 ? -12.489 -14.802 1.797 1.00 83.25 490 THR A O 1
ATOM 3782 N N . GLY A 1 491 ? -14.728 -14.614 1.835 1.00 85.62 491 GLY A N 1
ATOM 3783 C CA . GLY A 1 491 ? -14.942 -15.036 0.448 1.00 85.62 491 GLY A CA 1
ATOM 3784 C C . GLY A 1 491 ? -14.290 -14.081 -0.552 1.00 85.62 491 GLY A C 1
ATOM 3785 O O . GLY A 1 491 ? -13.490 -14.511 -1.379 1.00 85.62 491 GLY A O 1
ATOM 3786 N N . LEU A 1 492 ? -14.542 -12.777 -0.399 1.00 84.25 492 LEU A N 1
ATOM 3787 C CA . LEU A 1 492 ? -13.923 -11.735 -1.228 1.00 84.25 492 LEU A CA 1
ATOM 3788 C C . LEU A 1 492 ? -12.392 -11.741 -1.122 1.00 84.25 492 LEU A C 1
ATOM 3790 O O . LEU A 1 492 ? -11.705 -11.568 -2.126 1.00 84.25 492 LEU A O 1
ATOM 3794 N N . LEU A 1 493 ? -11.843 -11.960 0.079 1.00 81.62 493 LEU A N 1
ATOM 3795 C CA . LEU A 1 493 ? -10.395 -12.045 0.274 1.00 81.62 493 LEU A CA 1
ATOM 3796 C C . LEU A 1 493 ? -9.788 -13.199 -0.540 1.00 81.62 493 LEU A C 1
ATOM 3798 O O . LEU A 1 493 ? -8.796 -12.994 -1.235 1.00 81.62 493 LEU A O 1
ATOM 3802 N N . ARG A 1 494 ? -10.418 -14.383 -0.515 1.00 83.62 494 ARG A N 1
ATOM 3803 C CA . ARG A 1 494 ? -9.974 -15.549 -1.297 1.00 83.62 494 ARG A CA 1
ATOM 3804 C C . ARG A 1 494 ? -10.048 -15.314 -2.800 1.00 83.62 494 ARG A C 1
ATOM 3806 O O . ARG A 1 494 ? -9.141 -15.728 -3.514 1.00 83.62 494 ARG A O 1
ATOM 3813 N N . GLU A 1 495 ? -11.102 -14.663 -3.288 1.00 83.12 495 GLU A N 1
ATOM 3814 C CA . GLU A 1 495 ? -11.222 -14.311 -4.709 1.00 83.12 495 GLU A CA 1
ATOM 3815 C C . GLU A 1 495 ? -10.084 -13.387 -5.147 1.00 83.12 495 GLU A C 1
ATOM 3817 O O . GLU A 1 495 ? -9.435 -13.634 -6.165 1.00 83.12 495 GLU A O 1
ATOM 3822 N N . VAL A 1 496 ? -9.785 -12.365 -4.341 1.00 75.94 496 VAL A N 1
ATOM 3823 C CA . VAL A 1 496 ? -8.672 -11.446 -4.600 1.00 75.94 496 VAL A CA 1
ATOM 3824 C C . VAL A 1 496 ? -7.330 -12.178 -4.558 1.00 75.94 496 VAL A C 1
ATOM 3826 O O . VAL A 1 496 ? -6.503 -11.967 -5.439 1.00 75.94 496 VAL A O 1
ATOM 3829 N N . GLU A 1 497 ? -7.099 -13.057 -3.582 1.00 75.81 497 GLU A N 1
ATOM 3830 C CA . GLU A 1 497 ? -5.867 -13.854 -3.489 1.00 75.81 497 GLU A CA 1
ATOM 3831 C C . GLU A 1 497 ? -5.696 -14.813 -4.675 1.00 75.81 497 GLU A C 1
ATOM 3833 O O . GLU A 1 497 ? -4.589 -14.950 -5.209 1.00 75.81 497 GLU A O 1
ATOM 3838 N N . ALA A 1 498 ? -6.782 -15.438 -5.132 1.00 78.94 498 ALA A N 1
ATOM 3839 C CA . ALA A 1 498 ? -6.780 -16.292 -6.312 1.00 78.94 498 ALA A CA 1
ATOM 3840 C C . ALA A 1 498 ? -6.487 -15.490 -7.590 1.00 78.94 498 ALA A C 1
ATOM 3842 O O . ALA A 1 498 ? -5.701 -15.934 -8.428 1.00 78.94 498 ALA A O 1
ATOM 3843 N N . GLU A 1 499 ? -7.064 -14.295 -7.733 1.00 74.00 499 GLU A N 1
ATOM 3844 C CA . GLU A 1 499 ? -6.801 -13.405 -8.868 1.00 74.00 499 GLU A CA 1
ATOM 3845 C C . GLU A 1 499 ? -5.358 -12.883 -8.855 1.00 74.00 499 GLU A C 1
ATOM 3847 O O . GLU A 1 499 ? -4.683 -12.898 -9.881 1.00 74.00 499 GLU A O 1
ATOM 3852 N N . VAL A 1 500 ? -4.838 -12.495 -7.685 1.00 71.88 500 VAL A N 1
ATOM 3853 C CA . VAL A 1 500 ? -3.432 -12.093 -7.513 1.00 71.88 500 VAL A CA 1
ATOM 3854 C C . VAL A 1 500 ? -2.493 -13.243 -7.869 1.00 71.88 500 VAL A C 1
ATOM 3856 O O . VAL A 1 500 ? -1.516 -13.022 -8.581 1.00 71.88 500 VAL A O 1
ATOM 3859 N N . SER A 1 501 ? -2.796 -14.468 -7.434 1.00 71.88 501 SER A N 1
ATOM 3860 C CA . SER A 1 501 ? -1.998 -15.655 -7.769 1.00 71.88 501 SER A CA 1
ATOM 3861 C C . SER A 1 501 ? -2.035 -15.958 -9.269 1.00 71.88 501 SER A C 1
ATOM 3863 O O . SER A 1 501 ? -1.003 -16.266 -9.864 1.00 71.88 501 SER A O 1
ATOM 3865 N N . ARG A 1 502 ? -3.200 -15.804 -9.910 1.00 73.19 502 ARG A N 1
ATOM 3866 C CA . ARG A 1 502 ? -3.345 -15.946 -11.365 1.00 73.19 502 ARG A CA 1
ATOM 3867 C C . ARG A 1 502 ? -2.514 -14.902 -12.109 1.00 73.19 502 ARG A C 1
ATOM 3869 O O . ARG A 1 502 ? -1.776 -15.256 -13.022 1.00 73.19 502 ARG A O 1
ATOM 3876 N N . LEU A 1 503 ? -2.573 -13.639 -11.696 1.00 64.00 503 LEU A N 1
ATOM 3877 C CA . LEU A 1 503 ? -1.789 -12.555 -12.296 1.00 64.00 503 LEU A CA 1
ATOM 3878 C C . LEU A 1 503 ? -0.281 -12.702 -12.042 1.00 64.00 503 LEU A C 1
ATOM 3880 O O . LEU A 1 503 ? 0.512 -12.304 -12.889 1.00 64.00 503 LEU A O 1
ATOM 3884 N N . ALA A 1 504 ? 0.120 -13.304 -10.919 1.00 60.00 504 ALA A N 1
ATOM 3885 C CA . ALA A 1 504 ? 1.518 -13.599 -10.609 1.00 60.00 504 ALA A CA 1
ATOM 3886 C C . ALA A 1 504 ? 2.102 -14.757 -11.440 1.00 60.00 504 ALA A C 1
ATOM 3888 O O . ALA A 1 504 ? 3.320 -14.860 -11.548 1.00 60.00 504 ALA A O 1
ATOM 3889 N N . SER A 1 505 ? 1.262 -15.616 -12.034 1.00 56.88 505 SER A N 1
ATOM 3890 C CA . SER A 1 505 ? 1.716 -16.734 -12.882 1.00 56.88 505 SER A CA 1
ATOM 3891 C C . SER A 1 505 ? 2.248 -16.299 -14.253 1.00 56.88 505 SER A C 1
ATOM 3893 O O . SER A 1 505 ? 2.958 -17.058 -14.910 1.00 56.88 505 SER A O 1
ATOM 3895 N N . VAL A 1 506 ? 1.941 -15.070 -14.679 1.00 58.75 506 VAL A N 1
ATOM 3896 C CA . VAL A 1 506 ? 2.524 -14.468 -15.877 1.00 58.75 506 VAL A CA 1
ATOM 3897 C C . VAL A 1 506 ? 3.776 -13.717 -15.447 1.00 58.75 506 VAL A C 1
ATOM 3899 O O . VAL A 1 506 ? 3.689 -12.645 -14.846 1.00 58.75 506 VAL A O 1
ATOM 3902 N N . ASP A 1 507 ? 4.949 -14.267 -15.756 1.00 62.75 507 ASP A N 1
ATOM 3903 C CA . ASP A 1 507 ? 6.222 -13.588 -15.517 1.00 62.75 507 ASP A CA 1
ATOM 3904 C C . ASP A 1 507 ? 6.421 -12.464 -16.546 1.00 62.75 507 ASP A C 1
ATOM 3906 O O . ASP A 1 507 ? 7.153 -12.563 -17.532 1.00 62.75 507 ASP A O 1
ATOM 3910 N N . VAL A 1 508 ? 5.702 -11.365 -16.320 1.00 65.56 508 VAL A N 1
ATOM 3911 C CA . VAL A 1 508 ? 5.785 -10.149 -17.131 1.00 65.56 508 VAL A CA 1
ATOM 3912 C C . VAL A 1 508 ? 7.208 -9.579 -17.099 1.00 65.56 508 VAL A C 1
ATOM 3914 O O . VAL A 1 508 ? 7.619 -8.933 -18.059 1.00 65.56 508 VAL A O 1
ATOM 3917 N N . ALA A 1 509 ? 7.986 -9.830 -16.039 1.00 65.94 509 ALA A N 1
ATOM 3918 C CA . ALA A 1 509 ? 9.373 -9.382 -15.967 1.00 65.94 509 ALA A CA 1
ATOM 3919 C C . ALA A 1 509 ? 10.258 -10.148 -16.958 1.00 65.94 509 ALA A C 1
ATOM 3921 O O . ALA A 1 509 ? 11.038 -9.515 -17.669 1.00 65.94 509 ALA A O 1
ATOM 3922 N N . GLN A 1 510 ? 10.084 -11.468 -17.070 1.00 68.31 510 GLN A N 1
ATOM 3923 C CA . GLN A 1 510 ? 10.774 -12.276 -18.075 1.00 68.31 510 GLN A CA 1
ATOM 3924 C C . GLN A 1 510 ? 10.343 -11.899 -19.500 1.00 68.31 510 GLN A C 1
ATOM 3926 O O . GLN A 1 510 ? 11.193 -11.702 -20.363 1.00 68.31 510 GLN A O 1
ATOM 3931 N N . ALA A 1 511 ? 9.043 -11.690 -19.737 1.00 69.56 511 ALA A N 1
ATOM 3932 C CA . ALA A 1 511 ? 8.551 -11.254 -21.047 1.00 69.56 511 ALA A CA 1
ATOM 3933 C C . ALA A 1 511 ? 9.112 -9.878 -21.463 1.00 69.56 511 ALA A C 1
ATOM 3935 O O . ALA A 1 511 ? 9.457 -9.670 -22.625 1.00 69.56 511 ALA A O 1
ATOM 3936 N N . ILE A 1 512 ? 9.242 -8.937 -20.520 1.00 74.31 512 ILE A N 1
ATOM 3937 C CA . ILE A 1 512 ? 9.881 -7.636 -20.769 1.00 74.31 512 ILE A CA 1
ATOM 3938 C C . ILE A 1 512 ? 11.381 -7.808 -21.033 1.00 74.31 512 ILE A C 1
ATOM 3940 O O . ILE A 1 512 ? 11.897 -7.188 -21.961 1.00 74.31 512 ILE A O 1
ATOM 3944 N N . ALA A 1 513 ? 12.073 -8.658 -20.269 1.00 73.25 513 ALA A N 1
ATOM 3945 C CA . ALA A 1 513 ? 13.498 -8.922 -20.464 1.00 73.25 513 ALA A CA 1
ATOM 3946 C C . ALA A 1 513 ? 13.792 -9.505 -21.857 1.00 73.25 513 ALA A C 1
ATOM 3948 O O . ALA A 1 513 ? 14.737 -9.068 -22.517 1.00 73.25 513 ALA A O 1
ATOM 3949 N N . ASP A 1 514 ? 12.951 -10.424 -22.337 1.00 76.50 514 ASP A N 1
ATOM 3950 C CA . ASP A 1 514 ? 13.065 -11.002 -23.678 1.00 76.50 514 ASP A CA 1
ATOM 3951 C C . ASP A 1 514 ? 12.846 -9.941 -24.771 1.00 76.50 514 ASP A C 1
ATOM 3953 O O . ASP A 1 514 ? 13.582 -9.894 -25.761 1.00 76.50 514 ASP A O 1
ATOM 3957 N N . VAL A 1 515 ? 11.874 -9.039 -24.586 1.00 80.38 515 VAL A N 1
ATOM 3958 C CA . VAL A 1 515 ? 11.628 -7.918 -25.509 1.00 80.38 515 VAL A CA 1
ATOM 3959 C C . VAL A 1 515 ? 12.791 -6.919 -25.507 1.00 80.38 515 VAL A C 1
ATOM 3961 O O . VAL A 1 515 ? 13.200 -6.464 -26.577 1.00 80.38 515 VAL A O 1
ATOM 3964 N N . ASP A 1 516 ? 13.365 -6.603 -24.346 1.00 82.31 516 ASP A N 1
ATOM 3965 C CA . ASP A 1 516 ? 14.526 -5.712 -24.228 1.00 82.31 516 ASP A CA 1
ATOM 3966 C C . ASP A 1 516 ? 15.773 -6.303 -24.907 1.00 82.31 516 ASP A C 1
ATOM 3968 O O . ASP A 1 516 ? 16.496 -5.584 -25.605 1.00 82.31 516 ASP A O 1
ATOM 3972 N N . LEU A 1 517 ? 15.990 -7.617 -24.777 1.00 81.44 517 LEU A N 1
ATOM 3973 C CA . LEU A 1 517 ? 17.034 -8.357 -25.496 1.00 81.44 517 LEU A CA 1
ATOM 3974 C C . LEU A 1 517 ? 16.848 -8.264 -27.017 1.00 81.44 517 LEU A C 1
ATOM 3976 O O . LEU A 1 517 ? 17.797 -7.949 -27.740 1.00 81.44 517 LEU A O 1
ATOM 3980 N N . GLN A 1 518 ? 15.623 -8.463 -27.511 1.00 86.94 518 GLN A N 1
ATOM 3981 C CA . GLN A 1 518 ? 15.317 -8.320 -28.940 1.00 86.94 518 GLN A CA 1
ATOM 3982 C C . GLN A 1 518 ? 15.525 -6.881 -29.436 1.00 86.94 518 GLN A C 1
ATOM 3984 O O . GLN A 1 518 ? 16.040 -6.669 -30.536 1.00 86.94 518 GLN A O 1
ATOM 3989 N N . LEU A 1 519 ? 15.158 -5.881 -28.633 1.00 85.44 519 LEU A N 1
ATOM 3990 C CA . LEU A 1 519 ? 15.371 -4.465 -28.939 1.00 85.44 519 LEU A CA 1
ATOM 3991 C C . LEU A 1 519 ? 16.858 -4.104 -28.996 1.00 85.44 519 LEU A C 1
ATOM 3993 O O . LEU A 1 519 ? 17.264 -3.357 -29.888 1.00 85.44 519 LEU A O 1
ATOM 3997 N N . ALA A 1 520 ? 17.670 -4.629 -28.077 1.00 84.88 520 ALA A N 1
ATOM 3998 C CA . ALA A 1 520 ? 19.118 -4.452 -28.094 1.00 84.88 520 ALA A CA 1
ATOM 3999 C C . ALA A 1 520 ? 19.746 -5.062 -29.359 1.00 84.88 520 ALA A C 1
ATOM 4001 O O . ALA A 1 520 ? 20.452 -4.354 -30.077 1.00 84.88 520 ALA A O 1
ATOM 4002 N N . ALA A 1 521 ? 19.405 -6.311 -29.695 1.00 86.69 521 ALA A N 1
ATOM 4003 C CA . ALA A 1 521 ? 19.910 -6.985 -30.894 1.00 86.69 521 ALA A CA 1
ATOM 4004 C C . ALA A 1 521 ? 19.515 -6.259 -32.198 1.00 86.69 521 ALA A C 1
ATOM 4006 O O . ALA A 1 521 ? 20.328 -6.087 -33.111 1.00 86.69 521 ALA A O 1
ATOM 4007 N N . ARG A 1 522 ? 18.271 -5.766 -32.287 1.00 88.69 522 ARG A N 1
ATOM 4008 C CA . ARG A 1 522 ? 17.815 -4.976 -33.445 1.00 88.69 522 ARG A CA 1
ATOM 4009 C C . ARG A 1 522 ? 18.549 -3.642 -33.566 1.00 88.69 522 ARG A C 1
ATOM 4011 O O . ARG A 1 522 ? 18.884 -3.247 -34.677 1.00 88.69 522 ARG A O 1
ATOM 4018 N N . ARG A 1 523 ? 18.832 -2.961 -32.449 1.00 88.19 523 ARG A N 1
ATOM 4019 C CA . ARG A 1 523 ? 19.617 -1.714 -32.457 1.00 88.19 523 ARG A CA 1
ATOM 4020 C C . ARG A 1 523 ? 21.036 -1.943 -32.957 1.00 88.19 523 ARG A C 1
ATOM 4022 O O . ARG A 1 523 ? 21.498 -1.160 -33.777 1.00 88.19 523 ARG A O 1
ATOM 4029 N N . GLU A 1 524 ? 21.686 -3.015 -32.515 1.00 87.62 524 GLU A N 1
ATOM 4030 C CA . GLU A 1 524 ? 23.026 -3.381 -32.985 1.00 87.62 524 GLU A CA 1
ATOM 4031 C C . GLU A 1 524 ? 23.032 -3.663 -34.498 1.00 87.62 524 GLU A C 1
ATOM 4033 O O . GLU A 1 524 ? 23.890 -3.168 -35.232 1.00 87.62 524 GLU A O 1
ATOM 4038 N N . THR A 1 525 ? 21.994 -4.344 -34.993 1.00 89.94 525 THR A N 1
ATOM 4039 C CA . THR A 1 525 ? 21.797 -4.568 -36.434 1.00 89.94 525 THR A CA 1
ATOM 4040 C C . THR A 1 525 ? 21.638 -3.250 -37.200 1.00 89.94 525 THR A C 1
ATOM 4042 O O . THR A 1 525 ? 22.293 -3.062 -38.223 1.00 89.94 525 THR A O 1
ATOM 4045 N N . CYS A 1 526 ? 20.820 -2.313 -36.704 1.00 89.62 526 CYS A N 1
ATOM 4046 C CA . CYS A 1 526 ? 20.674 -0.983 -37.307 1.00 89.62 526 CYS A CA 1
ATOM 4047 C C . CYS A 1 526 ? 22.010 -0.233 -37.354 1.00 89.62 526 CYS A C 1
ATOM 4049 O O . CYS A 1 526 ? 22.386 0.246 -38.417 1.00 89.62 526 CYS A O 1
ATOM 4051 N N . THR A 1 527 ? 22.774 -0.217 -36.255 1.00 89.94 527 THR A N 1
ATOM 4052 C CA . THR A 1 527 ? 24.093 0.437 -36.240 1.00 89.94 527 THR A CA 1
ATOM 4053 C C . THR A 1 527 ? 25.080 -0.196 -37.225 1.00 89.94 527 THR A C 1
ATOM 4055 O O . THR A 1 527 ? 25.863 0.515 -37.851 1.00 89.94 527 THR A O 1
ATOM 4058 N N . GLY A 1 528 ? 25.025 -1.520 -37.414 1.00 90.12 528 GLY A N 1
ATOM 4059 C CA . GLY A 1 528 ? 25.838 -2.214 -38.414 1.00 90.12 528 GLY A CA 1
ATOM 4060 C C . GLY A 1 528 ? 25.441 -1.869 -39.854 1.00 90.12 528 GLY A C 1
ATOM 4061 O O . GLY A 1 528 ? 26.308 -1.714 -40.715 1.00 90.12 528 GLY A O 1
ATOM 4062 N N . LEU A 1 529 ? 24.141 -1.711 -40.120 1.00 91.31 529 LEU A N 1
ATOM 4063 C CA . LEU A 1 529 ? 23.639 -1.278 -41.426 1.00 91.31 529 LEU A CA 1
ATOM 4064 C C . LEU A 1 529 ? 24.023 0.175 -41.731 1.00 91.31 529 LEU A C 1
ATOM 4066 O O . LEU A 1 529 ? 24.494 0.437 -42.835 1.00 91.31 529 LEU A O 1
ATOM 4070 N N . ASP A 1 530 ? 23.909 1.083 -40.761 1.00 90.56 530 ASP A N 1
ATOM 4071 C CA . ASP A 1 530 ? 24.306 2.489 -40.922 1.00 90.56 530 ASP A CA 1
ATOM 4072 C C . ASP A 1 530 ? 25.801 2.612 -41.254 1.00 90.56 530 ASP A C 1
ATOM 4074 O O . ASP A 1 530 ? 26.177 3.277 -42.221 1.00 90.56 530 ASP A O 1
ATOM 4078 N N . ALA A 1 531 ? 26.662 1.877 -40.539 1.00 88.75 531 ALA A N 1
ATOM 4079 C CA . ALA A 1 531 ? 28.096 1.835 -40.830 1.00 88.75 531 ALA A CA 1
ATOM 4080 C C . ALA A 1 531 ? 28.395 1.305 -42.248 1.00 88.75 531 ALA A C 1
ATOM 4082 O O . ALA A 1 531 ? 29.306 1.791 -42.925 1.00 88.75 531 ALA A O 1
ATOM 4083 N N . ARG A 1 532 ? 27.615 0.324 -42.727 1.00 93.12 532 ARG A N 1
ATOM 4084 C CA . ARG A 1 532 ? 27.738 -0.207 -44.093 1.00 93.12 532 ARG A CA 1
ATOM 4085 C C . ARG A 1 532 ? 27.289 0.809 -45.143 1.00 93.12 532 ARG A C 1
ATOM 4087 O O . ARG A 1 532 ? 27.944 0.918 -46.177 1.00 93.12 532 ARG A O 1
ATOM 4094 N N . ILE A 1 533 ? 26.219 1.558 -44.884 1.00 93.50 533 ILE A N 1
ATOM 4095 C CA . ILE A 1 533 ? 25.756 2.641 -45.760 1.00 93.50 533 ILE A CA 1
ATOM 4096 C C . ILE A 1 533 ? 26.835 3.723 -45.867 1.00 93.50 533 ILE A C 1
ATOM 4098 O O . ILE A 1 533 ? 27.210 4.093 -46.976 1.00 93.50 533 ILE A O 1
ATOM 4102 N N . GLU A 1 534 ? 27.410 4.171 -44.749 1.00 91.75 534 GLU A N 1
ATOM 4103 C CA . GLU A 1 534 ? 28.498 5.159 -44.766 1.00 91.75 534 GLU A CA 1
ATOM 4104 C C . GLU A 1 534 ? 29.744 4.669 -45.518 1.00 91.75 534 GLU A C 1
ATOM 4106 O O . GLU A 1 534 ? 30.429 5.456 -46.177 1.00 91.75 534 GLU A O 1
ATOM 4111 N N . ALA A 1 535 ? 30.071 3.377 -45.419 1.00 90.69 535 ALA A N 1
ATOM 4112 C CA . ALA A 1 535 ? 31.168 2.786 -46.180 1.00 90.69 535 ALA A CA 1
ATOM 4113 C C . ALA A 1 535 ? 30.876 2.785 -47.691 1.00 90.69 535 ALA A C 1
ATOM 4115 O O . ALA A 1 535 ? 31.753 3.132 -48.482 1.00 90.69 535 ALA A O 1
ATOM 4116 N N . LEU A 1 536 ? 29.644 2.453 -48.091 1.00 93.62 536 LEU A N 1
ATOM 4117 C CA . LEU A 1 536 ? 29.218 2.479 -49.493 1.00 93.62 536 LEU A CA 1
ATOM 4118 C C . LEU A 1 536 ? 29.200 3.901 -50.063 1.00 93.62 536 LEU A C 1
ATOM 4120 O O . LEU A 1 536 ? 29.710 4.102 -51.160 1.00 93.62 536 LEU A O 1
ATOM 4124 N N . ILE A 1 537 ? 28.705 4.890 -49.311 1.00 93.19 537 ILE A N 1
ATOM 4125 C CA . ILE A 1 537 ? 28.725 6.305 -49.722 1.00 93.19 537 ILE A CA 1
ATOM 4126 C C . ILE A 1 537 ? 30.163 6.773 -49.962 1.00 93.19 537 ILE A C 1
ATOM 4128 O O . ILE A 1 537 ? 30.453 7.388 -50.986 1.00 93.19 537 ILE A O 1
ATOM 4132 N N . ARG A 1 538 ? 31.091 6.442 -49.052 1.00 91.44 538 ARG A N 1
ATOM 4133 C CA . ARG A 1 538 ? 32.516 6.762 -49.234 1.00 91.44 538 ARG A CA 1
ATOM 4134 C C . ARG A 1 538 ? 33.096 6.093 -50.478 1.00 91.44 538 ARG A C 1
ATOM 4136 O O . ARG A 1 538 ? 33.772 6.761 -51.252 1.00 91.44 538 ARG A O 1
ATOM 4143 N N . SER A 1 539 ? 32.797 4.811 -50.694 1.00 91.88 539 SER A N 1
ATOM 4144 C CA . SER A 1 539 ? 33.242 4.080 -51.886 1.00 91.88 539 SER A CA 1
ATOM 4145 C C . SER A 1 539 ? 32.696 4.691 -53.177 1.00 91.88 539 SER A C 1
ATOM 4147 O O . SER A 1 539 ? 33.431 4.782 -54.157 1.00 91.88 539 SER A O 1
ATOM 4149 N N . GLN A 1 540 ? 31.430 5.115 -53.186 1.00 93.25 540 GLN A N 1
ATOM 4150 C CA . GLN A 1 540 ? 30.815 5.774 -54.335 1.00 93.25 540 GLN A CA 1
ATOM 4151 C C . GLN A 1 540 ? 31.495 7.115 -54.622 1.00 93.25 540 GLN A C 1
ATOM 4153 O O . GLN A 1 540 ? 31.902 7.343 -55.755 1.00 93.25 540 GLN A O 1
ATOM 4158 N N . ALA A 1 541 ? 31.712 7.953 -53.604 1.00 90.75 541 ALA A N 1
ATOM 4159 C CA . ALA A 1 541 ? 32.394 9.237 -53.769 1.00 90.75 541 ALA A CA 1
ATOM 4160 C C . ALA A 1 541 ? 33.834 9.074 -54.299 1.00 90.75 541 ALA A C 1
ATOM 4162 O O . ALA A 1 541 ? 34.282 9.845 -55.147 1.00 90.75 541 ALA A O 1
ATOM 4163 N N . THR A 1 542 ? 34.566 8.050 -53.837 1.00 92.00 542 THR A N 1
ATOM 4164 C CA . THR A 1 542 ? 35.887 7.710 -54.396 1.00 92.00 542 THR A CA 1
ATOM 4165 C C . THR A 1 542 ? 35.784 7.259 -55.855 1.00 92.00 542 THR A C 1
ATOM 4167 O O . THR A 1 542 ? 36.595 7.678 -56.682 1.00 92.00 542 THR A O 1
ATOM 4170 N N . GLY A 1 543 ? 34.781 6.443 -56.189 1.00 90.94 543 GLY A N 1
ATOM 4171 C CA . GLY A 1 543 ? 34.512 6.018 -57.563 1.00 90.94 543 GLY A CA 1
ATOM 4172 C C . GLY A 1 543 ? 34.209 7.195 -58.492 1.00 90.94 543 GLY A C 1
ATOM 4173 O O . GLY A 1 543 ? 34.833 7.314 -59.542 1.00 90.94 543 GLY A O 1
ATOM 4174 N N . GLU A 1 544 ? 33.329 8.106 -58.077 1.00 93.31 544 GLU A N 1
ATOM 4175 C CA . GLU A 1 544 ? 32.966 9.316 -58.829 1.00 93.31 544 GLU A CA 1
ATOM 4176 C C . GLU A 1 544 ? 34.182 10.222 -59.068 1.00 93.31 544 GLU A C 1
ATOM 4178 O O . GLU A 1 544 ? 34.406 10.675 -60.187 1.00 93.31 544 GLU A O 1
ATOM 4183 N N . MET A 1 545 ? 35.029 10.425 -58.054 1.00 91.44 545 MET A N 1
ATOM 4184 C CA . MET A 1 545 ? 36.260 11.212 -58.202 1.00 91.44 545 MET A CA 1
ATOM 4185 C C . MET A 1 545 ? 37.258 10.558 -59.168 1.00 91.44 545 MET A C 1
ATOM 4187 O O . MET A 1 545 ? 37.922 11.247 -59.948 1.00 91.44 545 MET A O 1
ATOM 4191 N N . THR A 1 546 ? 37.353 9.228 -59.137 1.00 91.81 546 THR A N 1
ATOM 4192 C CA . THR A 1 546 ? 38.205 8.471 -60.064 1.00 91.81 546 THR A CA 1
ATOM 4193 C C . THR A 1 546 ? 37.695 8.610 -61.496 1.00 91.81 546 THR A C 1
ATOM 4195 O O . THR A 1 546 ? 38.485 8.845 -62.405 1.00 91.81 546 THR A O 1
ATOM 4198 N N . LEU A 1 547 ? 36.376 8.541 -61.688 1.00 92.12 547 LEU A N 1
ATOM 4199 C CA . LEU A 1 547 ? 35.732 8.700 -62.988 1.00 92.12 547 LEU A CA 1
ATOM 4200 C C . LEU A 1 547 ? 36.007 10.093 -63.574 1.00 92.12 547 LEU A C 1
ATOM 4202 O O . LEU A 1 547 ? 36.521 10.179 -64.684 1.00 92.12 547 LEU A O 1
ATOM 4206 N N . VAL A 1 548 ? 35.795 11.162 -62.799 1.00 91.94 548 VAL A N 1
ATOM 4207 C CA . VAL A 1 548 ? 36.103 12.544 -63.227 1.00 91.94 548 VAL A CA 1
ATOM 4208 C C . VAL A 1 548 ? 37.581 12.707 -63.605 1.00 91.94 548 VAL A C 1
ATOM 4210 O O . VAL A 1 548 ? 37.921 13.415 -64.553 1.00 91.94 548 VAL A O 1
ATOM 4213 N N . THR A 1 549 ? 38.485 12.048 -62.873 1.00 89.12 549 THR A N 1
ATOM 4214 C CA . THR A 1 549 ? 39.924 12.092 -63.175 1.00 89.12 549 THR A CA 1
ATOM 4215 C C . THR A 1 549 ? 40.231 11.415 -64.511 1.00 89.12 549 THR A C 1
ATOM 4217 O O . THR A 1 549 ? 40.933 11.996 -65.338 1.00 89.12 549 THR A O 1
ATOM 4220 N N . LEU A 1 550 ? 39.664 10.227 -64.742 1.00 88.62 550 LEU A N 1
ATOM 4221 C CA . LEU A 1 550 ? 39.829 9.473 -65.986 1.00 88.62 550 LEU A CA 1
ATOM 4222 C C . LEU A 1 550 ? 39.227 10.200 -67.194 1.00 88.62 550 LEU A C 1
ATOM 4224 O O . LEU A 1 550 ? 39.838 10.210 -68.258 1.00 88.62 550 LEU A O 1
ATOM 4228 N N . GLU A 1 551 ? 38.068 10.844 -67.039 1.00 88.56 551 GLU A N 1
ATOM 4229 C CA . GLU A 1 551 ? 37.458 11.661 -68.098 1.00 88.56 551 GLU A CA 1
ATOM 4230 C C . GLU A 1 551 ? 38.389 12.801 -68.526 1.00 88.56 551 GLU A C 1
ATOM 4232 O O . GLU A 1 551 ? 38.629 12.992 -69.719 1.00 88.56 551 GLU A O 1
ATOM 4237 N N . ARG A 1 552 ? 39.002 13.498 -67.560 1.00 84.94 552 ARG A N 1
ATOM 4238 C CA . ARG A 1 552 ? 39.961 14.575 -67.842 1.00 84.94 552 ARG A CA 1
ATOM 4239 C C . ARG A 1 552 ? 41.224 14.073 -68.547 1.00 84.94 552 ARG A C 1
ATOM 4241 O O . ARG A 1 552 ? 41.773 14.768 -69.399 1.00 84.94 552 ARG A O 1
ATOM 4248 N N . GLU A 1 553 ? 41.717 12.891 -68.186 1.00 84.69 553 GLU A N 1
ATOM 4249 C CA . GLU A 1 553 ? 42.862 12.272 -68.867 1.00 84.69 553 GLU A CA 1
ATOM 4250 C C . GLU A 1 553 ? 42.514 11.866 -70.307 1.00 84.69 553 GLU A C 1
ATOM 4252 O O . GLU A 1 553 ? 43.322 12.058 -71.220 1.00 84.69 553 GLU A O 1
ATOM 4257 N N . LEU A 1 554 ? 41.293 11.372 -70.532 1.00 85.62 554 LEU A N 1
ATOM 4258 C CA . LEU A 1 554 ? 40.822 10.950 -71.848 1.00 85.62 554 LEU A CA 1
ATOM 4259 C C . LEU A 1 554 ? 40.657 12.129 -72.821 1.00 85.62 554 LEU A C 1
ATOM 4261 O O . LEU A 1 554 ? 41.004 11.995 -73.997 1.00 85.62 554 LEU A O 1
ATOM 4265 N N . GLU A 1 555 ? 40.203 13.294 -72.342 1.00 80.75 555 GLU A N 1
ATOM 4266 C CA . GLU A 1 555 ? 40.091 14.516 -73.158 1.00 80.75 555 GLU A CA 1
ATOM 4267 C C . GLU A 1 555 ? 41.432 14.909 -73.815 1.00 80.75 555 GLU A C 1
ATOM 4269 O O . GLU A 1 555 ? 41.462 15.305 -74.982 1.00 80.75 555 GLU A O 1
ATOM 4274 N N . GLY A 1 556 ? 42.560 14.743 -73.111 1.00 76.31 556 GLY A N 1
ATOM 4275 C CA . GLY A 1 556 ? 43.899 15.087 -73.615 1.00 76.31 556 GLY A CA 1
ATOM 4276 C C . GLY A 1 556 ? 44.569 14.014 -74.485 1.00 76.31 556 GLY A C 1
ATOM 4277 O O . GLY A 1 556 ? 45.501 14.314 -75.244 1.00 76.31 556 GLY A O 1
ATOM 4278 N N . PHE A 1 557 ? 44.111 12.763 -74.392 1.00 82.12 557 PHE A N 1
ATOM 4279 C CA . PHE A 1 557 ? 44.735 11.625 -75.070 1.00 82.12 557 PHE A CA 1
ATOM 4280 C C . PHE A 1 557 ? 44.624 11.723 -76.598 1.00 82.12 557 PHE A C 1
ATOM 4282 O O . PHE A 1 557 ? 45.619 11.549 -77.301 1.00 82.12 557 PHE A O 1
ATOM 4289 N N . SER A 1 558 ? 43.445 12.086 -77.114 1.00 80.56 558 SER A N 1
ATOM 4290 C CA . SER A 1 558 ? 43.194 12.181 -78.562 1.00 80.56 558 SER A CA 1
ATOM 4291 C C . SER A 1 558 ? 44.105 13.201 -79.263 1.00 80.56 558 SER A C 1
ATOM 4293 O O . SER A 1 558 ? 44.677 12.916 -80.316 1.00 80.56 558 SER A O 1
ATOM 4295 N N . ALA A 1 559 ? 44.312 14.369 -78.646 1.00 80.31 559 ALA A N 1
ATOM 4296 C CA . ALA A 1 559 ? 45.182 15.415 -79.178 1.00 80.31 559 ALA A CA 1
ATOM 4297 C C . ALA A 1 559 ? 46.661 14.993 -79.174 1.00 80.31 559 ALA A C 1
ATOM 4299 O O . ALA A 1 559 ? 47.403 15.299 -80.109 1.00 80.31 559 ALA A O 1
ATOM 4300 N N . THR A 1 560 ? 47.079 14.257 -78.140 1.00 84.50 560 THR A N 1
ATOM 4301 C CA . THR A 1 560 ? 48.451 13.756 -78.002 1.00 84.50 560 THR A CA 1
ATOM 4302 C C . THR A 1 560 ? 48.731 12.637 -79.007 1.00 84.50 560 THR A C 1
ATOM 4304 O O . THR A 1 560 ? 49.784 12.636 -79.646 1.00 84.50 560 THR A O 1
ATOM 4307 N N . GLN A 1 561 ? 47.774 11.729 -79.218 1.00 87.25 561 GLN A N 1
ATOM 4308 C CA . GLN A 1 561 ? 47.871 10.676 -80.227 1.00 87.25 561 GLN A CA 1
ATOM 4309 C C . GLN A 1 561 ? 48.004 11.260 -81.644 1.00 87.25 561 GLN A C 1
ATOM 4311 O O . GLN A 1 561 ? 48.923 10.892 -82.375 1.00 87.25 561 GLN A O 1
ATOM 4316 N N . ALA A 1 562 ? 47.163 12.235 -82.001 1.00 85.38 562 ALA A N 1
ATOM 4317 C CA . ALA A 1 562 ? 47.216 12.877 -83.316 1.00 85.38 562 ALA A CA 1
ATOM 4318 C C . ALA A 1 562 ? 48.545 13.616 -83.575 1.00 85.38 562 ALA A C 1
ATOM 4320 O O . ALA A 1 562 ? 49.020 13.687 -84.712 1.00 85.38 562 ALA A O 1
ATOM 4321 N N . LEU A 1 563 ? 49.166 14.183 -82.534 1.00 88.25 563 LEU A N 1
ATOM 4322 C CA . LEU A 1 563 ? 50.488 14.800 -82.649 1.00 88.25 563 LEU A CA 1
ATOM 4323 C C . LEU A 1 563 ? 51.588 13.750 -82.868 1.00 88.25 563 LEU A C 1
ATOM 4325 O O . LEU A 1 563 ? 52.467 13.961 -83.705 1.00 88.25 563 LEU A O 1
ATOM 4329 N N . ALA A 1 564 ? 51.533 12.626 -82.149 1.00 88.69 564 ALA A N 1
ATOM 4330 C CA . ALA A 1 564 ? 52.504 11.543 -82.282 1.00 88.69 564 ALA A CA 1
ATOM 4331 C C . ALA A 1 564 ? 52.489 10.921 -83.690 1.00 88.69 564 ALA A C 1
ATOM 4333 O O . ALA A 1 564 ? 53.551 10.727 -84.285 1.00 88.69 564 ALA A O 1
ATOM 4334 N N . GLU A 1 565 ? 51.299 10.675 -84.246 1.00 91.75 565 GLU A N 1
ATOM 4335 C CA . GLU A 1 565 ? 51.127 10.166 -85.615 1.00 91.75 565 GLU A CA 1
ATOM 4336 C C . GLU A 1 565 ? 51.752 11.119 -86.646 1.00 91.75 565 GLU A C 1
ATOM 4338 O O . GLU A 1 565 ? 52.548 10.694 -87.484 1.00 91.75 565 GLU A O 1
ATOM 4343 N N . ARG A 1 566 ? 51.509 12.430 -86.513 1.00 91.56 566 ARG A N 1
ATOM 4344 C CA . ARG A 1 566 ? 52.083 13.447 -87.407 1.00 91.56 566 ARG A CA 1
ATOM 4345 C C . ARG A 1 566 ? 53.612 13.478 -87.376 1.00 91.56 566 ARG A C 1
ATOM 4347 O O . ARG A 1 566 ? 54.240 13.563 -88.429 1.00 91.56 566 ARG A O 1
ATOM 4354 N N . ILE A 1 567 ? 54.210 13.422 -86.185 1.00 92.06 567 ILE A N 1
ATOM 4355 C CA . ILE A 1 567 ? 55.673 13.409 -86.033 1.00 92.06 567 ILE A CA 1
ATOM 4356 C C . ILE A 1 567 ? 56.263 12.136 -86.661 1.00 92.06 567 ILE A C 1
ATOM 4358 O O . ILE A 1 567 ? 57.292 12.204 -87.332 1.00 92.06 567 ILE A O 1
ATOM 4362 N N . SER A 1 568 ? 55.610 10.984 -86.485 1.00 92.19 568 SER A N 1
ATOM 4363 C CA . SER A 1 568 ? 56.039 9.713 -87.086 1.00 92.19 568 SER A CA 1
ATOM 4364 C C . SER A 1 568 ? 56.070 9.789 -88.619 1.00 92.19 568 SER A C 1
ATOM 4366 O O . SER A 1 568 ? 57.080 9.435 -89.238 1.00 92.19 568 SER A O 1
ATOM 4368 N N . ASP A 1 569 ? 55.013 10.333 -89.231 1.00 91.62 569 ASP A N 1
ATOM 4369 C CA . ASP A 1 569 ? 54.931 10.533 -90.684 1.00 91.62 569 ASP A CA 1
ATOM 4370 C C . ASP A 1 569 ? 56.040 11.451 -91.207 1.00 91.62 569 ASP A C 1
ATOM 4372 O O . ASP A 1 569 ? 56.619 11.217 -92.273 1.00 91.62 569 ASP A O 1
ATOM 4376 N N . GLU A 1 570 ? 56.357 12.507 -90.462 1.00 93.62 570 GLU A N 1
ATOM 4377 C CA . GLU A 1 570 ? 57.417 13.439 -90.825 1.00 93.62 570 GLU A CA 1
ATOM 4378 C C . GLU A 1 570 ? 58.798 12.769 -90.769 1.00 93.62 570 GLU A C 1
ATOM 4380 O O . GLU A 1 570 ? 59.578 12.867 -91.720 1.00 93.62 570 GLU A O 1
ATOM 4385 N N . ILE A 1 571 ? 59.074 11.995 -89.715 1.00 91.19 571 ILE A N 1
ATOM 4386 C CA . ILE A 1 571 ? 60.303 11.197 -89.598 1.00 91.19 571 ILE A CA 1
ATOM 4387 C C . ILE A 1 571 ? 60.438 10.224 -90.778 1.00 91.19 571 ILE A C 1
ATOM 4389 O O . ILE A 1 571 ? 61.535 10.064 -91.320 1.00 91.19 571 ILE A O 1
ATOM 4393 N N . ALA A 1 572 ? 59.347 9.577 -91.198 1.00 90.19 572 ALA A N 1
ATOM 4394 C CA . ALA A 1 572 ? 59.365 8.655 -92.332 1.00 90.19 572 ALA A CA 1
ATOM 4395 C C . ALA A 1 572 ? 59.761 9.358 -93.643 1.00 90.19 572 ALA A C 1
ATOM 4397 O O . ALA A 1 572 ? 60.604 8.843 -94.385 1.00 90.19 572 ALA A O 1
ATOM 4398 N N . LYS A 1 573 ? 59.228 10.561 -93.898 1.00 92.00 573 LYS A N 1
ATOM 4399 C CA . LYS A 1 573 ? 59.586 11.377 -95.073 1.00 92.00 573 LYS A CA 1
ATOM 4400 C C . LYS A 1 573 ? 61.065 11.766 -95.068 1.00 92.00 573 LYS A C 1
ATOM 4402 O O . LYS A 1 573 ? 61.741 11.596 -96.082 1.00 92.00 573 LYS A O 1
ATOM 4407 N N . TRP A 1 574 ? 61.590 12.219 -93.928 1.00 92.62 574 TRP A N 1
ATOM 4408 C CA . TRP A 1 574 ? 63.006 12.582 -93.802 1.00 92.62 574 TRP A CA 1
ATOM 4409 C C . TRP A 1 574 ? 63.942 11.385 -94.009 1.00 92.62 574 TRP A C 1
ATOM 4411 O O . TRP A 1 574 ? 64.965 11.512 -94.682 1.00 92.62 574 TRP A O 1
ATOM 4421 N N . LYS A 1 575 ? 63.574 10.200 -93.505 1.00 88.94 575 LYS A N 1
ATOM 4422 C CA . LYS A 1 575 ? 64.333 8.963 -93.751 1.00 88.94 575 LYS A CA 1
ATOM 4423 C C . LYS A 1 575 ? 64.358 8.576 -95.229 1.00 88.94 575 LYS A C 1
ATOM 4425 O O . LYS A 1 575 ? 65.405 8.163 -95.724 1.00 88.94 575 LYS A O 1
ATOM 4430 N N . LEU A 1 576 ? 63.233 8.716 -95.933 1.00 88.12 576 LEU A N 1
ATOM 4431 C CA . LEU A 1 576 ? 63.161 8.433 -97.367 1.00 88.12 576 LEU A CA 1
ATOM 4432 C C . LEU A 1 576 ? 64.070 9.374 -98.167 1.00 88.12 576 LEU A C 1
ATOM 4434 O O . LEU A 1 576 ? 64.835 8.907 -99.009 1.00 88.12 576 LEU A O 1
ATOM 4438 N N . LEU A 1 577 ? 64.031 10.674 -97.861 1.00 89.50 577 LEU A N 1
ATOM 4439 C CA . LEU A 1 577 ? 64.895 11.664 -98.504 1.00 89.50 577 LEU A CA 1
ATOM 4440 C C . LEU A 1 577 ? 66.380 11.348 -98.278 1.00 89.50 577 LEU A C 1
ATOM 4442 O O . LEU A 1 577 ? 67.160 11.348 -99.228 1.00 89.50 577 LEU A O 1
ATOM 4446 N N . GLY A 1 578 ? 66.755 11.013 -97.039 1.00 88.12 578 GLY A N 1
ATOM 4447 C CA . GLY A 1 578 ? 68.126 10.626 -96.704 1.00 88.12 578 GLY A CA 1
ATOM 4448 C C . GLY A 1 578 ? 68.612 9.403 -97.487 1.00 88.12 578 GLY A C 1
ATOM 4449 O O . GLY A 1 578 ? 69.761 9.371 -97.915 1.00 88.12 578 GLY A O 1
ATOM 4450 N N . LYS A 1 579 ? 67.735 8.422 -97.736 1.00 84.94 579 LYS A N 1
ATOM 4451 C CA . LYS A 1 579 ? 68.067 7.261 -98.572 1.00 84.94 579 LYS A CA 1
ATOM 4452 C C . LYS A 1 579 ? 68.230 7.641 -100.049 1.00 84.94 579 LYS A C 1
ATOM 4454 O O . LYS A 1 579 ? 69.175 7.186 -100.682 1.00 84.94 579 LYS A O 1
ATOM 4459 N N . GLY A 1 580 ? 67.339 8.475 -100.591 1.00 84.62 580 GLY A N 1
ATOM 4460 C CA . GLY A 1 580 ? 67.367 8.871 -102.005 1.00 84.62 580 GLY A CA 1
ATOM 4461 C C . GLY A 1 580 ? 68.594 9.699 -102.406 1.00 84.62 580 GLY A C 1
ATOM 4462 O O . GLY A 1 580 ? 69.068 9.581 -103.532 1.00 84.62 580 GLY A O 1
ATOM 4463 N N . LEU A 1 581 ? 69.138 10.501 -101.487 1.00 85.19 581 LEU A N 1
ATOM 4464 C CA . LEU A 1 581 ? 70.343 11.315 -101.711 1.00 85.19 581 LEU A CA 1
ATOM 4465 C C . LEU A 1 581 ? 71.657 10.598 -101.338 1.00 85.19 581 LEU A C 1
ATOM 4467 O O . LEU A 1 581 ? 72.721 11.208 -101.393 1.00 85.19 581 LEU A O 1
ATOM 4471 N N . GLY A 1 582 ? 71.593 9.331 -100.918 1.00 81.31 582 GLY A N 1
ATOM 4472 C CA . GLY A 1 582 ? 72.762 8.547 -100.522 1.00 81.31 582 GLY A CA 1
ATOM 4473 C C . GLY A 1 582 ? 73.514 7.910 -101.696 1.00 81.31 582 GLY A C 1
ATOM 4474 O O . GLY A 1 582 ? 73.159 8.078 -102.863 1.00 81.31 582 GLY A O 1
ATOM 4475 N N . ASN A 1 583 ? 74.537 7.120 -101.360 1.00 73.75 583 ASN A N 1
ATOM 4476 C CA . ASN A 1 583 ? 75.398 6.429 -102.329 1.00 73.75 583 ASN A CA 1
ATOM 4477 C C . ASN A 1 583 ? 74.623 5.474 -103.252 1.00 73.75 583 ASN A C 1
ATOM 4479 O O . ASN A 1 583 ? 74.930 5.408 -104.435 1.00 73.75 583 ASN A O 1
ATOM 4483 N N . ASP A 1 584 ? 73.595 4.803 -102.727 1.00 72.31 584 ASP A N 1
ATOM 4484 C CA . ASP A 1 584 ? 72.735 3.873 -103.480 1.00 72.31 584 ASP A CA 1
ATOM 4485 C C . ASP A 1 584 ? 71.543 4.584 -104.166 1.00 72.31 584 ASP A C 1
ATOM 4487 O O . ASP A 1 584 ? 70.600 3.939 -104.621 1.00 72.31 584 ASP A O 1
ATOM 4491 N N . GLY A 1 585 ? 71.517 5.919 -104.139 1.00 79.62 585 GLY A N 1
ATOM 4492 C CA . GLY A 1 585 ? 70.448 6.747 -104.689 1.00 79.62 585 GLY A CA 1
ATOM 4493 C C . GLY A 1 585 ? 70.880 7.466 -105.964 1.00 79.62 585 GLY A C 1
ATOM 4494 O O . GLY A 1 585 ? 71.393 6.860 -106.900 1.00 79.62 585 GLY A O 1
ATOM 4495 N N . VAL A 1 586 ? 70.690 8.788 -105.995 1.00 82.94 586 VAL A N 1
ATOM 4496 C CA . VAL A 1 586 ? 71.003 9.635 -107.166 1.00 82.94 586 VAL A CA 1
ATOM 4497 C C . VAL A 1 586 ? 72.448 9.473 -107.661 1.00 82.94 586 VAL A C 1
ATOM 4499 O O . VAL A 1 586 ? 72.691 9.557 -108.863 1.00 82.94 586 VAL A O 1
ATOM 4502 N N . ILE A 1 587 ? 73.406 9.214 -106.764 1.00 78.81 587 ILE A N 1
ATOM 4503 C CA . ILE A 1 587 ? 74.821 9.048 -107.128 1.00 78.81 587 ILE A CA 1
ATOM 4504 C C . ILE A 1 587 ? 75.017 7.826 -108.038 1.00 78.81 587 ILE A C 1
ATOM 4506 O O . ILE A 1 587 ? 75.601 7.970 -109.110 1.00 78.81 587 ILE A O 1
ATOM 4510 N N . ALA A 1 588 ? 74.497 6.657 -107.651 1.00 77.00 588 ALA A N 1
ATOM 4511 C CA . ALA A 1 588 ? 74.579 5.431 -108.447 1.00 77.00 588 ALA A CA 1
ATOM 4512 C C . ALA A 1 588 ? 73.922 5.600 -109.828 1.00 77.00 588 ALA A C 1
ATOM 4514 O O . ALA A 1 588 ? 74.544 5.313 -110.849 1.00 77.00 588 ALA A O 1
ATOM 4515 N N . LEU A 1 589 ? 72.725 6.200 -109.866 1.00 79.62 589 LEU A N 1
ATOM 4516 C CA . LEU A 1 589 ? 72.003 6.483 -111.113 1.00 79.62 589 LEU A CA 1
ATOM 4517 C C . LEU A 1 589 ? 72.785 7.405 -112.065 1.00 79.62 589 LEU A C 1
ATOM 4519 O O . LEU A 1 589 ? 72.717 7.237 -113.276 1.00 79.62 589 LEU A O 1
ATOM 4523 N N . THR A 1 590 ? 73.543 8.367 -111.530 1.00 81.56 590 THR A N 1
ATOM 4524 C CA . THR A 1 590 ? 74.360 9.282 -112.351 1.00 81.56 590 THR A CA 1
ATOM 4525 C C . THR A 1 590 ? 75.546 8.556 -112.997 1.00 81.56 590 THR A C 1
ATOM 4527 O O . THR A 1 590 ? 75.941 8.883 -114.114 1.00 81.56 590 THR A O 1
ATOM 4530 N N . ILE A 1 591 ? 76.130 7.576 -112.301 1.00 76.62 591 ILE A N 1
ATOM 4531 C CA . ILE A 1 591 ? 77.228 6.760 -112.839 1.00 76.62 591 ILE A CA 1
ATOM 4532 C C . ILE A 1 591 ? 76.699 5.823 -113.931 1.00 76.62 591 ILE A C 1
ATOM 4534 O O . ILE A 1 591 ? 77.344 5.693 -114.971 1.00 76.62 591 ILE A O 1
ATOM 4538 N N . ASP A 1 592 ? 75.529 5.217 -113.715 1.00 80.00 592 ASP A N 1
ATOM 4539 C CA . ASP A 1 592 ? 74.866 4.345 -114.693 1.00 80.00 592 ASP A CA 1
ATOM 4540 C C . ASP A 1 592 ? 74.566 5.072 -116.012 1.00 80.00 592 ASP A C 1
ATOM 4542 O O . ASP A 1 592 ? 74.868 4.556 -117.086 1.00 80.00 592 ASP A O 1
ATOM 4546 N N . ASP A 1 593 ? 74.100 6.322 -115.936 1.00 82.62 593 ASP A N 1
ATOM 4547 C CA . ASP A 1 593 ? 73.850 7.169 -117.110 1.00 82.62 593 ASP A CA 1
ATOM 4548 C C . ASP A 1 593 ? 75.140 7.523 -117.884 1.00 82.62 593 ASP A C 1
ATOM 4550 O O . ASP A 1 593 ? 75.167 7.515 -119.116 1.00 82.62 593 ASP A O 1
ATOM 4554 N N . ALA A 1 594 ? 76.250 7.784 -117.179 1.00 84.00 594 ALA A N 1
ATOM 4555 C CA . ALA A 1 594 ? 77.519 8.195 -117.794 1.00 84.00 594 ALA A CA 1
ATOM 4556 C C . ALA A 1 594 ? 78.357 7.034 -118.375 1.00 84.00 594 ALA A C 1
ATOM 4558 O O . ALA A 1 594 ? 79.184 7.246 -119.270 1.00 84.00 594 ALA A O 1
ATOM 4559 N N . GLY A 1 595 ? 78.180 5.810 -117.866 1.00 83.25 595 GLY A N 1
ATOM 4560 C CA . GLY A 1 595 ? 79.006 4.640 -118.192 1.00 83.25 595 GLY A CA 1
ATOM 4561 C C . GLY A 1 595 ? 79.116 4.313 -119.692 1.00 83.25 595 GLY A C 1
ATOM 4562 O O . GLY A 1 595 ? 80.241 4.158 -120.189 1.00 83.25 595 GLY A O 1
ATOM 4563 N N . PRO A 1 596 ? 78.002 4.242 -120.450 1.00 86.69 596 PRO A N 1
ATOM 4564 C CA . PRO A 1 596 ? 78.034 3.916 -121.878 1.00 86.69 596 PRO A CA 1
ATOM 4565 C C . PRO A 1 596 ? 78.807 4.936 -122.727 1.00 86.69 596 PRO A C 1
ATOM 4567 O O . PRO A 1 596 ? 79.637 4.550 -123.553 1.00 86.69 596 PRO A O 1
ATOM 4570 N N . ALA A 1 597 ? 78.595 6.237 -122.495 1.00 86.19 597 ALA A N 1
ATOM 4571 C CA . ALA A 1 597 ? 79.264 7.307 -123.240 1.00 86.19 597 ALA A CA 1
ATOM 4572 C C . ALA A 1 597 ? 80.779 7.337 -122.976 1.00 86.19 597 ALA A C 1
ATOM 4574 O O . ALA A 1 597 ? 81.581 7.496 -123.903 1.00 86.19 597 ALA A O 1
ATOM 4575 N N . LEU A 1 598 ? 81.183 7.117 -121.720 1.00 86.88 598 LEU A N 1
ATOM 4576 C CA . LEU A 1 598 ? 82.590 6.970 -121.348 1.00 86.88 598 LEU A CA 1
ATOM 4577 C C . LEU A 1 598 ? 83.220 5.747 -122.018 1.00 86.88 598 LEU A C 1
ATOM 4579 O O . LEU A 1 598 ? 84.301 5.857 -122.594 1.00 86.88 598 LEU A O 1
ATOM 4583 N N . THR A 1 599 ? 82.531 4.605 -121.989 1.00 89.44 599 THR A N 1
ATOM 4584 C CA . THR A 1 599 ? 82.993 3.361 -122.623 1.00 89.44 599 THR A CA 1
ATOM 4585 C C . THR A 1 599 ? 83.265 3.572 -124.111 1.00 89.44 599 THR A C 1
ATOM 4587 O O . THR A 1 599 ? 84.336 3.214 -124.601 1.00 89.44 599 THR A O 1
ATOM 4590 N N . GLN A 1 600 ? 82.328 4.208 -124.820 1.00 89.19 600 GLN A N 1
ATOM 4591 C CA . GLN A 1 600 ? 82.483 4.525 -126.237 1.00 89.19 600 GLN A CA 1
ATOM 4592 C C . GLN A 1 600 ? 83.693 5.435 -126.488 1.00 89.19 600 GLN A C 1
ATOM 4594 O O . GLN A 1 600 ? 84.566 5.084 -127.277 1.00 89.19 600 GLN A O 1
ATOM 4599 N N . THR A 1 601 ? 83.790 6.555 -125.765 1.00 87.94 601 THR A N 1
ATOM 4600 C CA . THR A 1 601 ? 84.881 7.533 -125.932 1.00 87.94 601 THR A CA 1
ATOM 4601 C C . THR A 1 601 ? 86.256 6.889 -125.729 1.00 87.94 601 THR A C 1
ATOM 4603 O O . THR A 1 601 ? 87.187 7.101 -126.503 1.00 87.94 601 THR A O 1
ATOM 4606 N N . VAL A 1 602 ? 86.394 6.056 -124.697 1.00 89.38 602 VAL A N 1
ATOM 4607 C CA . VAL A 1 602 ? 87.654 5.370 -124.377 1.00 89.38 602 VAL A CA 1
ATOM 4608 C C . VAL A 1 602 ? 88.019 4.348 -125.452 1.00 89.38 602 VAL A C 1
ATOM 4610 O O . VAL A 1 602 ? 89.191 4.241 -125.815 1.00 89.38 602 VAL A O 1
ATOM 4613 N N . ASN A 1 603 ? 87.035 3.627 -125.991 1.00 90.25 603 ASN A N 1
ATOM 4614 C CA . ASN A 1 603 ? 87.248 2.667 -127.072 1.00 90.25 603 ASN A CA 1
ATOM 4615 C C . ASN A 1 603 ? 87.651 3.335 -128.385 1.00 90.25 603 ASN A C 1
ATOM 4617 O O . ASN A 1 603 ? 88.542 2.826 -129.064 1.00 90.25 603 ASN A O 1
ATOM 4621 N N . ASP A 1 604 ? 87.073 4.491 -128.708 1.00 88.06 604 ASP A N 1
ATOM 4622 C CA . ASP A 1 604 ? 87.469 5.263 -129.887 1.00 88.06 604 ASP A CA 1
ATOM 4623 C C . ASP A 1 604 ? 88.933 5.735 -129.769 1.00 88.06 604 ASP A C 1
ATOM 4625 O O . ASP A 1 604 ? 89.705 5.636 -130.728 1.00 88.06 604 ASP A O 1
ATOM 4629 N N . LEU A 1 605 ? 89.357 6.172 -128.574 1.00 87.19 605 LEU A N 1
ATOM 4630 C CA . LEU A 1 605 ? 90.756 6.529 -128.302 1.00 87.19 605 LEU A CA 1
ATOM 4631 C C . LEU A 1 605 ? 91.705 5.327 -128.418 1.00 87.19 605 LEU A C 1
ATOM 4633 O O . LEU A 1 605 ? 92.763 5.442 -129.043 1.00 87.19 605 LEU A O 1
ATOM 4637 N N . LEU A 1 606 ? 91.334 4.179 -127.839 1.00 87.06 606 LEU A N 1
ATOM 4638 C CA . LEU A 1 606 ? 92.122 2.944 -127.918 1.00 87.06 606 LEU A CA 1
ATOM 4639 C C . LEU A 1 606 ? 92.264 2.459 -129.360 1.00 87.06 606 LEU A C 1
ATOM 4641 O O . LEU A 1 606 ? 93.362 2.084 -129.774 1.00 87.06 606 LEU A O 1
ATOM 4645 N N . LEU A 1 607 ? 91.188 2.529 -130.146 1.00 87.44 607 LEU A N 1
ATOM 4646 C CA . LEU A 1 607 ? 91.205 2.154 -131.554 1.00 87.44 607 LEU A CA 1
ATOM 4647 C C . LEU A 1 607 ? 92.184 3.024 -132.354 1.00 87.44 607 LEU A C 1
ATOM 4649 O O . LEU A 1 607 ? 92.941 2.500 -133.172 1.00 87.44 607 LEU A O 1
ATOM 4653 N N . ALA A 1 608 ? 92.210 4.334 -132.100 1.00 82.12 608 ALA A N 1
ATOM 4654 C CA . ALA A 1 608 ? 93.089 5.260 -132.808 1.00 82.12 608 ALA A CA 1
ATOM 4655 C C . ALA A 1 608 ? 94.576 5.092 -132.448 1.00 82.12 608 ALA A C 1
ATOM 4657 O O . ALA A 1 608 ? 95.444 5.237 -133.315 1.00 82.12 608 ALA A O 1
ATOM 4658 N N . CYS A 1 609 ? 94.890 4.804 -131.180 1.00 78.25 609 CYS A N 1
ATOM 4659 C CA . CYS A 1 609 ? 96.276 4.750 -130.711 1.00 78.25 609 CYS A CA 1
ATOM 4660 C C . CYS A 1 609 ? 96.883 3.342 -130.712 1.00 78.25 609 CYS A C 1
ATOM 4662 O O . CYS A 1 609 ? 98.059 3.186 -131.040 1.00 78.25 609 CYS A O 1
ATOM 4664 N N . TYR A 1 610 ? 96.086 2.327 -130.381 1.00 75.31 610 TYR A N 1
ATOM 4665 C CA . TYR A 1 610 ? 96.532 0.954 -130.138 1.00 75.31 610 TYR A CA 1
ATOM 4666 C C . TYR A 1 610 ? 95.948 -0.054 -131.143 1.00 75.31 610 TYR A C 1
ATOM 4668 O O . TYR A 1 610 ? 96.443 -1.177 -131.258 1.00 75.31 610 TYR A O 1
ATOM 4676 N N . GLY A 1 611 ? 94.923 0.337 -131.905 1.00 80.31 611 GLY A N 1
ATOM 4677 C CA . GLY A 1 611 ? 94.243 -0.522 -132.873 1.00 80.31 611 GLY A CA 1
ATOM 4678 C C . GLY A 1 611 ? 93.173 -1.416 -132.238 1.00 80.31 611 GLY A C 1
ATOM 4679 O O . GLY A 1 611 ? 92.717 -1.186 -131.124 1.00 80.31 611 GLY A O 1
ATOM 4680 N N . THR A 1 612 ? 92.764 -2.469 -132.947 1.00 83.56 612 THR A N 1
ATOM 4681 C CA . THR A 1 612 ? 91.597 -3.307 -132.595 1.00 83.56 612 THR A CA 1
ATOM 4682 C C . THR A 1 612 ? 91.855 -4.342 -131.496 1.00 83.56 612 THR A C 1
ATOM 4684 O O . THR A 1 612 ? 91.031 -5.228 -131.289 1.00 83.56 612 THR A O 1
ATOM 4687 N N . ARG A 1 613 ? 93.013 -4.302 -130.830 1.00 82.44 613 ARG A N 1
ATOM 4688 C CA . ARG A 1 613 ? 93.388 -5.328 -129.850 1.00 82.44 613 ARG A CA 1
ATOM 4689 C C . ARG A 1 613 ? 92.620 -5.189 -128.540 1.00 82.44 613 ARG A C 1
ATOM 4691 O O . ARG A 1 613 ? 92.164 -6.194 -128.009 1.00 82.44 613 ARG A O 1
ATOM 4698 N N . PHE A 1 614 ? 92.541 -3.975 -128.001 1.00 85.62 614 PHE A N 1
ATOM 4699 C CA . PHE A 1 614 ? 91.950 -3.732 -126.690 1.00 85.62 614 PHE A CA 1
ATOM 4700 C C . PHE A 1 614 ? 90.646 -2.959 -126.812 1.00 85.62 614 PHE A C 1
ATOM 4702 O O . PHE A 1 614 ? 90.605 -1.909 -127.450 1.00 85.62 614 PHE A O 1
ATOM 4709 N N . THR A 1 615 ? 89.618 -3.443 -126.125 1.00 87.94 615 THR A N 1
ATOM 4710 C CA . THR A 1 615 ? 88.378 -2.704 -125.875 1.00 87.94 615 THR A CA 1
ATOM 4711 C C . THR A 1 615 ? 88.066 -2.730 -124.386 1.00 87.94 615 THR A C 1
ATOM 4713 O O . THR A 1 615 ? 88.297 -3.728 -123.708 1.00 87.94 615 THR A O 1
ATOM 4716 N N . VAL A 1 616 ? 87.551 -1.629 -123.867 1.00 89.19 616 VAL A N 1
ATOM 4717 C CA . VAL A 1 616 ? 87.119 -1.442 -122.487 1.00 89.19 616 VAL A CA 1
ATOM 4718 C C . VAL A 1 616 ? 85.599 -1.543 -122.412 1.00 89.19 616 VAL A C 1
ATOM 4720 O O . VAL A 1 616 ? 84.898 -1.105 -123.322 1.00 89.19 616 VAL A O 1
ATOM 4723 N N . GLU A 1 617 ? 85.099 -2.079 -121.306 1.00 88.31 617 GLU A N 1
ATOM 4724 C CA . GLU A 1 617 ? 83.693 -2.067 -120.912 1.00 88.31 617 GLU A CA 1
ATOM 4725 C C . GLU A 1 617 ? 83.595 -1.543 -119.473 1.00 88.31 617 GLU A C 1
ATOM 4727 O O . GLU A 1 617 ? 84.269 -2.051 -118.573 1.00 88.31 617 GLU A O 1
ATOM 4732 N N . ILE A 1 618 ? 82.785 -0.507 -119.244 1.00 85.62 618 ILE A N 1
ATOM 4733 C CA . ILE A 1 618 ? 82.500 0.005 -117.898 1.00 85.62 618 ILE A CA 1
ATOM 4734 C C . ILE A 1 618 ? 81.180 -0.606 -117.429 1.00 85.62 618 ILE A C 1
ATOM 4736 O O . ILE A 1 618 ? 80.131 -0.334 -118.006 1.00 85.62 618 ILE A O 1
ATOM 4740 N N . GLN A 1 619 ? 81.235 -1.403 -116.366 1.00 80.50 619 GLN A N 1
ATOM 4741 C CA . GLN A 1 619 ? 80.076 -2.022 -115.733 1.00 80.50 619 GLN A CA 1
ATOM 4742 C C . GLN A 1 619 ? 79.768 -1.323 -114.405 1.00 80.50 619 GLN A C 1
ATOM 4744 O O . GLN A 1 619 ? 80.648 -1.110 -113.570 1.00 80.50 619 GLN A O 1
ATOM 4749 N N . THR A 1 620 ? 78.501 -0.971 -114.207 1.00 73.19 620 THR A N 1
ATOM 4750 C CA . THR A 1 620 ? 77.952 -0.379 -112.971 1.00 73.19 620 THR A CA 1
ATOM 4751 C C . THR A 1 620 ? 77.349 -1.423 -112.034 1.00 73.19 620 THR A C 1
ATOM 4753 O O . THR A 1 620 ? 76.877 -1.102 -110.942 1.00 73.19 620 THR A O 1
ATOM 4756 N N . GLN A 1 621 ? 77.429 -2.698 -112.419 1.00 74.31 621 GLN A N 1
ATOM 4757 C CA . GLN A 1 621 ? 77.005 -3.833 -111.617 1.00 74.31 621 GLN A CA 1
ATOM 4758 C C . GLN A 1 621 ? 78.152 -4.822 -111.461 1.00 74.31 621 GLN A C 1
ATOM 4760 O O . GLN A 1 621 ? 78.789 -5.227 -112.430 1.00 74.31 621 GLN A O 1
ATOM 4765 N N . ARG A 1 622 ? 78.372 -5.264 -110.225 1.00 68.69 622 ARG A N 1
ATOM 4766 C CA . ARG A 1 622 ? 79.325 -6.312 -109.886 1.00 68.69 622 ARG A CA 1
ATOM 4767 C C . ARG A 1 622 ? 78.583 -7.572 -109.472 1.00 68.69 622 ARG A C 1
ATOM 4769 O O . ARG A 1 622 ? 77.727 -7.535 -108.587 1.00 68.69 622 ARG A O 1
ATOM 4776 N N . THR A 1 623 ? 78.978 -8.705 -110.038 1.00 67.50 623 THR A N 1
ATOM 4777 C CA . THR A 1 623 ? 78.490 -10.012 -109.585 1.00 67.50 623 THR A CA 1
ATOM 4778 C C . THR A 1 623 ? 79.289 -10.446 -108.356 1.00 67.50 623 THR A C 1
ATOM 4780 O O . THR A 1 623 ? 80.516 -10.566 -108.401 1.00 67.50 623 THR A O 1
ATOM 4783 N N . LEU A 1 624 ? 78.613 -10.637 -107.225 1.00 66.56 624 LEU A N 1
ATOM 4784 C CA . LEU A 1 624 ? 79.217 -11.154 -105.999 1.00 66.56 624 LEU A CA 1
ATOM 4785 C C . LEU A 1 624 ? 79.482 -12.664 -106.131 1.00 66.56 624 LEU A C 1
ATOM 4787 O O . LEU A 1 624 ? 78.879 -13.355 -106.948 1.00 66.56 624 LEU A O 1
ATOM 4791 N N . ALA A 1 625 ? 80.367 -13.209 -105.290 1.00 64.81 625 ALA A N 1
ATOM 4792 C CA . ALA A 1 625 ? 80.746 -14.630 -105.318 1.00 64.81 625 ALA A CA 1
ATOM 4793 C C . ALA A 1 625 ? 79.572 -15.610 -105.074 1.00 64.81 625 ALA A C 1
ATOM 4795 O O . ALA A 1 625 ? 79.715 -16.807 -105.307 1.00 64.81 625 ALA A O 1
ATOM 4796 N N . ASN A 1 626 ? 78.426 -15.111 -104.600 1.00 70.56 626 ASN A N 1
ATOM 4797 C CA . ASN A 1 626 ? 77.186 -15.857 -104.384 1.00 70.56 626 ASN A CA 1
ATOM 4798 C C . ASN A 1 626 ? 76.209 -15.801 -105.581 1.00 70.56 626 ASN A C 1
ATOM 4800 O O . ASN A 1 626 ? 75.140 -16.397 -105.495 1.00 70.56 626 ASN A O 1
ATOM 4804 N N . GLY A 1 627 ? 76.561 -15.110 -106.672 1.00 62.19 627 GLY A N 1
ATOM 4805 C CA . GLY A 1 627 ? 75.716 -14.938 -107.858 1.00 62.19 627 GLY A CA 1
ATOM 4806 C C . GLY A 1 627 ? 74.781 -13.724 -107.821 1.00 62.19 627 GLY A C 1
ATOM 4807 O O . GLY A 1 627 ? 74.156 -13.438 -108.838 1.00 62.19 627 GLY A O 1
ATOM 4808 N N . ASP A 1 628 ? 74.706 -12.984 -106.708 1.00 66.44 628 ASP A N 1
ATOM 4809 C CA . ASP A 1 628 ? 73.893 -11.765 -106.624 1.00 66.44 628 ASP A CA 1
ATOM 4810 C C . ASP A 1 628 ? 74.615 -10.580 -107.280 1.00 66.44 628 ASP A C 1
ATOM 4812 O O . ASP A 1 628 ? 75.789 -10.309 -107.008 1.00 66.44 628 ASP A O 1
ATOM 4816 N N . THR A 1 629 ? 73.904 -9.832 -108.120 1.00 61.12 629 THR A N 1
ATOM 4817 C CA . THR A 1 629 ? 74.377 -8.567 -108.693 1.00 61.12 629 THR A CA 1
ATOM 4818 C C . THR A 1 629 ? 74.176 -7.427 -107.701 1.00 61.12 629 THR A C 1
ATOM 4820 O O . THR A 1 629 ? 73.074 -7.225 -107.186 1.00 61.12 629 THR A O 1
ATOM 4823 N N . ARG A 1 630 ? 75.231 -6.653 -107.444 1.00 70.50 630 ARG A N 1
ATOM 4824 C CA . ARG A 1 630 ? 75.184 -5.433 -106.632 1.00 70.50 630 ARG A CA 1
ATOM 4825 C C . ARG A 1 630 ? 75.681 -4.249 -107.453 1.00 70.50 630 ARG A C 1
ATOM 4827 O O . ARG A 1 630 ? 76.616 -4.410 -108.229 1.00 70.50 630 ARG A O 1
ATOM 4834 N N . GLU A 1 631 ? 75.105 -3.074 -107.225 1.00 69.25 631 GLU A N 1
ATOM 4835 C CA . GLU A 1 631 ? 75.657 -1.786 -107.672 1.00 69.25 631 GLU A CA 1
ATOM 4836 C C . GLU A 1 631 ? 77.158 -1.717 -107.334 1.00 69.25 631 GLU A C 1
ATOM 4838 O O . GLU A 1 631 ? 77.560 -1.871 -106.172 1.00 69.25 631 GLU A O 1
ATOM 4843 N N . GLY A 1 632 ? 77.996 -1.566 -108.355 1.00 69.31 632 GLY A N 1
ATOM 4844 C CA . GLY A 1 632 ? 79.445 -1.627 -108.229 1.00 69.31 632 GLY A CA 1
ATOM 4845 C C . GLY A 1 632 ? 80.140 -1.232 -109.524 1.00 69.31 632 GLY A C 1
ATOM 4846 O O . GLY A 1 632 ? 79.813 -1.735 -110.585 1.00 69.31 632 GLY A O 1
ATOM 4847 N N . PHE A 1 633 ? 81.122 -0.342 -109.423 1.00 76.56 633 PHE A N 1
ATOM 4848 C CA . PHE A 1 633 ? 81.862 0.170 -110.572 1.00 76.56 633 PHE A CA 1
ATOM 4849 C C . PHE A 1 633 ? 83.068 -0.726 -110.890 1.00 76.56 633 PHE A C 1
ATOM 4851 O O . PHE A 1 633 ? 84.002 -0.821 -110.086 1.00 76.56 633 PHE A O 1
ATOM 4858 N N . GLU A 1 634 ? 83.059 -1.374 -112.053 1.00 82.19 634 GLU A N 1
ATOM 4859 C CA . GLU A 1 634 ? 84.139 -2.229 -112.547 1.00 82.19 634 GLU A CA 1
ATOM 4860 C C . GLU A 1 634 ? 84.453 -1.908 -114.013 1.00 82.19 634 GLU A C 1
ATOM 4862 O O . GLU A 1 634 ? 83.563 -1.726 -114.835 1.00 82.19 634 GLU A O 1
ATOM 4867 N N . ILE A 1 635 ? 85.742 -1.817 -114.346 1.00 86.44 635 ILE A N 1
ATOM 4868 C CA . ILE A 1 635 ? 86.205 -1.563 -115.714 1.00 86.44 635 ILE A CA 1
ATOM 4869 C C . ILE A 1 635 ? 86.886 -2.834 -116.214 1.00 86.44 635 ILE A C 1
ATOM 4871 O O . ILE A 1 635 ? 87.955 -3.212 -115.713 1.00 86.44 635 ILE A O 1
ATOM 4875 N N . LEU A 1 636 ? 86.265 -3.485 -117.191 1.00 87.19 636 LEU A N 1
ATOM 4876 C CA . LEU A 1 636 ? 86.775 -4.674 -117.858 1.00 87.19 636 LEU A CA 1
ATOM 4877 C C . LEU A 1 636 ? 87.522 -4.286 -119.129 1.00 87.19 636 LEU A C 1
ATOM 4879 O O . LEU A 1 636 ? 87.179 -3.328 -119.813 1.00 87.19 636 LEU A O 1
ATOM 4883 N N . VAL A 1 637 ? 88.569 -5.039 -119.431 1.00 86.94 637 VAL A N 1
ATOM 4884 C CA . VAL A 1 637 ? 89.362 -4.896 -120.647 1.00 86.94 637 VAL A CA 1
ATOM 4885 C C . VAL A 1 637 ? 89.344 -6.229 -121.369 1.00 86.94 637 VAL A C 1
ATOM 4887 O O . VAL A 1 637 ? 89.752 -7.244 -120.798 1.00 86.94 637 VAL A O 1
ATOM 4890 N N . HIS A 1 638 ? 88.906 -6.210 -122.619 1.00 87.88 638 HIS A N 1
ATOM 4891 C CA . HIS A 1 638 ? 88.919 -7.340 -123.535 1.00 87.88 638 HIS A CA 1
ATOM 4892 C C . HIS A 1 638 ? 90.154 -7.244 -124.433 1.00 87.88 638 HIS A C 1
ATOM 4894 O O . HIS A 1 638 ? 90.405 -6.201 -125.038 1.00 87.88 638 HIS A O 1
ATOM 4900 N N . ASP A 1 639 ? 90.934 -8.320 -124.500 1.00 85.50 639 ASP A N 1
ATOM 4901 C CA . ASP A 1 639 ? 92.106 -8.453 -125.368 1.00 85.50 639 ASP A CA 1
ATOM 4902 C C . ASP A 1 639 ? 91.805 -9.455 -126.486 1.00 85.50 639 ASP A C 1
ATOM 4904 O O . ASP A 1 639 ? 91.729 -10.661 -126.241 1.00 85.50 639 ASP A O 1
ATOM 4908 N N . ALA A 1 640 ? 91.657 -8.957 -127.712 1.00 83.19 640 ALA A N 1
ATOM 4909 C CA . ALA A 1 640 ? 91.315 -9.753 -128.886 1.00 83.19 640 ALA A CA 1
ATOM 4910 C C . ALA A 1 640 ? 92.424 -10.736 -129.306 1.00 83.19 640 ALA A C 1
ATOM 4912 O O . ALA A 1 640 ? 92.133 -11.730 -129.963 1.00 83.19 640 ALA A O 1
ATOM 4913 N N . GLU A 1 641 ? 93.691 -10.495 -128.939 1.00 81.88 641 GLU A N 1
ATOM 4914 C CA . GLU A 1 641 ? 94.786 -11.427 -129.258 1.00 81.88 641 GLU A CA 1
ATOM 4915 C C . GLU A 1 641 ? 94.820 -12.635 -128.319 1.00 81.88 641 GLU A C 1
ATOM 4917 O O . GLU A 1 641 ? 95.156 -13.741 -128.742 1.00 81.88 641 GLU A O 1
ATOM 4922 N N . SER A 1 642 ? 94.520 -12.421 -127.035 1.00 78.25 642 SER A N 1
ATOM 4923 C CA . SER A 1 642 ? 94.543 -13.483 -126.021 1.00 78.25 642 SER A CA 1
ATOM 4924 C C . SER A 1 642 ? 93.174 -14.110 -125.758 1.00 78.25 642 SER A C 1
ATOM 4926 O O . SER A 1 642 ? 93.095 -15.030 -124.944 1.00 78.25 642 SER A O 1
ATOM 4928 N N . ASP A 1 643 ? 92.129 -13.607 -126.422 1.00 79.81 643 ASP A N 1
ATOM 4929 C CA . ASP A 1 643 ? 90.721 -13.960 -126.215 1.00 79.81 643 ASP A CA 1
ATOM 4930 C C . ASP A 1 643 ? 90.352 -13.984 -124.720 1.00 79.81 643 ASP A C 1
ATOM 4932 O O . ASP A 1 643 ? 89.784 -14.938 -124.186 1.00 79.81 643 ASP A O 1
ATOM 4936 N N . SER A 1 644 ? 90.781 -12.945 -123.989 1.00 83.06 644 SER A N 1
ATOM 4937 C CA . SER A 1 644 ? 90.600 -12.863 -122.538 1.00 83.06 644 SER A CA 1
ATOM 4938 C C . SER A 1 644 ? 90.057 -11.511 -122.093 1.00 83.06 644 SER A C 1
ATOM 4940 O O . SER A 1 644 ? 90.383 -10.471 -122.659 1.00 83.06 644 SER A O 1
ATOM 4942 N N . SER A 1 645 ? 89.219 -11.537 -121.054 1.00 84.38 645 SER A N 1
ATOM 4943 C CA . SER A 1 645 ? 88.624 -10.348 -120.437 1.00 84.38 645 SER A CA 1
ATOM 4944 C C . SER A 1 645 ? 89.046 -10.275 -118.975 1.00 84.38 645 SER A C 1
ATOM 4946 O O . SER A 1 645 ? 88.901 -11.255 -118.241 1.00 84.38 645 SER A O 1
ATOM 4948 N N . LYS A 1 646 ? 89.620 -9.150 -118.544 1.00 84.12 646 LYS A N 1
ATOM 4949 C CA . LYS A 1 646 ? 90.125 -8.974 -117.171 1.00 84.12 646 LYS A CA 1
ATOM 4950 C C . LYS A 1 646 ? 89.850 -7.562 -116.672 1.00 84.12 646 LYS A C 1
ATOM 4952 O O . LYS A 1 646 ? 89.851 -6.619 -117.454 1.00 84.12 646 LYS A O 1
ATOM 4957 N N . ALA A 1 647 ? 89.679 -7.405 -115.362 1.00 82.62 647 ALA A N 1
ATOM 4958 C CA . ALA A 1 647 ? 89.566 -6.082 -114.757 1.00 82.62 647 ALA A CA 1
ATOM 4959 C C . ALA A 1 647 ? 90.858 -5.270 -114.962 1.00 82.62 647 ALA A C 1
ATOM 4961 O O . ALA A 1 647 ? 91.965 -5.791 -114.787 1.00 82.62 647 ALA A O 1
ATOM 4962 N N . VAL A 1 648 ? 90.736 -3.971 -115.251 1.00 81.75 648 VAL A N 1
ATOM 4963 C CA . VAL A 1 648 ? 91.890 -3.075 -115.481 1.00 81.75 648 VAL A CA 1
ATOM 4964 C C . VAL A 1 648 ? 92.890 -3.082 -114.310 1.00 81.75 648 VAL A C 1
ATOM 4966 O O . VAL A 1 648 ? 94.101 -2.917 -114.482 1.00 81.75 648 VAL A O 1
ATOM 4969 N N . GLY A 1 649 ? 92.401 -3.347 -113.092 1.00 76.44 649 GLY A N 1
ATOM 4970 C CA . GLY A 1 649 ? 93.212 -3.456 -111.882 1.00 76.44 649 GLY A CA 1
ATOM 4971 C C . GLY A 1 649 ? 94.306 -4.527 -111.959 1.00 76.44 649 GLY A C 1
ATOM 4972 O O . GLY A 1 649 ? 95.405 -4.279 -111.458 1.00 76.44 649 GLY A O 1
ATOM 4973 N N . VAL A 1 650 ? 94.042 -5.655 -112.633 1.00 77.62 650 VAL A N 1
ATOM 4974 C CA . VAL A 1 650 ? 94.903 -6.857 -112.657 1.00 77.62 650 VAL A CA 1
ATOM 4975 C C . VAL A 1 650 ? 95.805 -6.969 -113.900 1.00 77.62 650 VAL A C 1
ATOM 4977 O O . VAL A 1 650 ? 96.442 -8.001 -114.109 1.00 77.62 650 VAL A O 1
ATOM 4980 N N . MET A 1 651 ? 95.874 -5.931 -114.740 1.00 73.00 651 MET A N 1
ATOM 4981 C CA . MET A 1 651 ? 96.657 -5.938 -115.985 1.00 73.00 651 MET A CA 1
ATOM 4982 C C . MET A 1 651 ? 98.169 -5.713 -115.794 1.00 73.00 651 MET A C 1
ATOM 4984 O O . MET A 1 651 ? 98.602 -5.070 -114.837 1.00 73.00 651 MET A O 1
ATOM 4988 N N . SER A 1 652 ? 98.974 -6.214 -116.748 1.00 62.78 652 SER A N 1
ATOM 4989 C CA . SER A 1 652 ? 100.440 -6.064 -116.776 1.00 62.78 652 SER A CA 1
ATOM 4990 C C . SER A 1 652 ? 100.873 -4.613 -117.059 1.00 62.78 652 SER A C 1
ATOM 4992 O O . SER A 1 652 ? 100.212 -3.891 -117.810 1.00 62.78 652 SER A O 1
ATOM 4994 N N . GLY A 1 653 ? 101.981 -4.172 -116.447 1.00 62.56 653 GLY A N 1
ATOM 4995 C CA . GLY A 1 653 ? 102.347 -2.752 -116.324 1.00 62.56 653 GLY A CA 1
ATOM 4996 C C . GLY A 1 653 ? 102.408 -1.963 -117.636 1.00 62.56 653 GLY A C 1
ATOM 4997 O O . GLY A 1 653 ? 101.897 -0.851 -117.686 1.00 62.56 653 GLY A O 1
ATOM 4998 N N . GLY A 1 654 ? 102.951 -2.539 -118.713 1.00 64.56 654 GLY A N 1
ATOM 4999 C CA . GLY A 1 654 ? 103.074 -1.836 -119.997 1.00 64.56 654 GLY A CA 1
ATOM 5000 C C . GLY A 1 654 ? 101.743 -1.627 -120.732 1.00 64.56 654 GLY A C 1
ATOM 5001 O O . GLY A 1 654 ? 101.545 -0.592 -121.357 1.00 64.56 654 GLY A O 1
ATOM 5002 N N . GLN A 1 655 ? 100.809 -2.580 -120.644 1.00 70.81 655 GLN A N 1
ATOM 5003 C CA . GLN A 1 655 ? 99.485 -2.488 -121.284 1.00 70.81 655 GLN A CA 1
ATOM 5004 C C . GLN A 1 655 ? 98.527 -1.607 -120.474 1.00 70.81 655 GLN A C 1
ATOM 5006 O O . GLN A 1 655 ? 97.757 -0.832 -121.038 1.00 70.81 655 GLN A O 1
ATOM 5011 N N . LYS A 1 656 ? 98.613 -1.689 -119.141 1.00 76.94 656 LYS A N 1
ATOM 5012 C CA . LYS A 1 656 ? 97.770 -0.926 -118.215 1.00 76.94 656 LYS A CA 1
ATOM 5013 C C . LYS A 1 656 ? 97.935 0.586 -118.372 1.00 76.94 656 LYS A C 1
ATOM 5015 O O . LYS A 1 656 ? 96.957 1.311 -118.220 1.00 76.94 656 LYS A O 1
ATOM 5020 N N . VAL A 1 657 ? 99.142 1.054 -118.700 1.00 74.75 657 VAL A N 1
ATOM 5021 C CA . VAL A 1 657 ? 99.405 2.481 -118.946 1.00 74.75 657 VAL A CA 1
ATOM 5022 C C . VAL A 1 657 ? 98.505 3.011 -120.066 1.00 74.75 657 VAL A C 1
ATOM 5024 O O . VAL A 1 657 ? 97.810 3.992 -119.853 1.00 74.75 657 VAL A O 1
ATOM 5027 N N . TRP A 1 658 ? 98.409 2.325 -121.207 1.00 74.12 658 TRP A N 1
ATOM 5028 C CA . TRP A 1 658 ? 97.608 2.786 -122.352 1.00 74.12 658 TRP A CA 1
ATOM 5029 C C . TRP A 1 658 ? 96.119 2.882 -122.062 1.00 74.12 658 TRP A C 1
ATOM 5031 O O . TRP A 1 658 ? 95.467 3.863 -122.418 1.00 74.12 658 TRP A O 1
ATOM 5041 N N . ILE A 1 659 ? 95.593 1.869 -121.383 1.00 82.69 659 ILE A N 1
ATOM 5042 C CA . ILE A 1 659 ? 94.183 1.828 -121.016 1.00 82.69 659 ILE A CA 1
ATOM 5043 C C . ILE A 1 659 ? 93.881 2.916 -119.989 1.00 82.69 659 ILE A C 1
ATOM 5045 O O . ILE A 1 659 ? 92.888 3.616 -120.137 1.00 82.69 659 ILE A O 1
ATOM 5049 N N . ASN A 1 660 ? 94.762 3.132 -119.008 1.00 82.12 660 ASN A N 1
ATOM 5050 C CA . ASN A 1 660 ? 94.620 4.227 -118.049 1.00 82.12 660 ASN A CA 1
ATOM 5051 C C . ASN A 1 660 ? 94.700 5.609 -118.712 1.00 82.12 660 ASN A C 1
ATOM 5053 O O . ASN A 1 660 ? 93.929 6.498 -118.353 1.00 82.12 660 ASN A O 1
ATOM 5057 N N . GLU A 1 661 ? 95.599 5.801 -119.677 1.00 79.62 661 GLU A N 1
ATOM 5058 C CA . GLU A 1 661 ? 95.728 7.069 -120.399 1.00 79.62 661 GLU A CA 1
ATOM 5059 C C . GLU A 1 661 ? 94.479 7.360 -121.245 1.00 79.62 661 GLU A C 1
ATOM 5061 O O . GLU A 1 661 ? 93.966 8.483 -121.203 1.00 79.62 661 GLU A O 1
ATOM 5066 N N . CYS A 1 662 ? 93.938 6.348 -121.937 1.00 84.44 662 CYS A N 1
ATOM 5067 C CA . CYS A 1 662 ? 92.683 6.464 -122.685 1.00 84.44 662 CYS A CA 1
ATOM 5068 C C . CYS A 1 662 ? 91.480 6.667 -121.755 1.00 84.44 662 CYS A C 1
ATOM 5070 O O . CYS A 1 662 ? 90.644 7.512 -122.046 1.00 84.44 662 CYS A O 1
ATOM 5072 N N . LEU A 1 663 ? 91.410 5.970 -120.614 1.00 85.88 663 LEU A N 1
ATOM 5073 C CA . LEU A 1 663 ? 90.372 6.160 -119.591 1.00 85.88 663 LEU A CA 1
ATOM 5074 C C . LEU A 1 663 ? 90.377 7.586 -119.042 1.00 85.88 663 LEU A C 1
ATOM 5076 O O . LEU A 1 663 ? 89.342 8.243 -119.006 1.00 85.88 663 LEU A O 1
ATOM 5080 N N . THR A 1 664 ? 91.549 8.088 -118.654 1.00 84.19 664 THR A N 1
ATOM 5081 C CA . THR A 1 664 ? 91.696 9.436 -118.088 1.00 84.19 664 THR A CA 1
ATOM 5082 C C . THR A 1 664 ? 91.283 10.502 -119.102 1.00 84.19 664 THR A C 1
ATOM 5084 O O . THR A 1 664 ? 90.546 11.428 -118.765 1.00 84.19 664 THR A O 1
ATOM 5087 N N . ARG A 1 665 ? 91.701 10.352 -120.365 1.00 85.00 665 ARG A N 1
ATOM 5088 C CA . ARG A 1 665 ? 91.306 11.255 -121.457 1.00 85.00 665 ARG A CA 1
ATOM 5089 C C . ARG A 1 665 ? 89.841 11.117 -121.831 1.00 85.00 665 ARG A C 1
ATOM 5091 O O . ARG A 1 665 ? 89.206 12.133 -122.062 1.00 85.00 665 ARG A O 1
ATOM 5098 N N . GLY A 1 666 ? 89.290 9.909 -121.829 1.00 87.19 666 GLY A N 1
ATOM 5099 C CA . GLY A 1 666 ? 87.868 9.673 -122.061 1.00 87.19 666 GLY A CA 1
ATOM 5100 C C . GLY A 1 666 ? 87.000 10.339 -120.997 1.00 87.19 666 GLY A C 1
ATOM 5101 O O . GLY A 1 666 ? 86.024 11.000 -121.333 1.00 87.19 666 GLY A O 1
ATOM 5102 N N . VAL A 1 667 ? 87.406 10.271 -119.723 1.00 84.62 667 VAL A N 1
ATOM 5103 C CA . VAL A 1 667 ? 86.751 11.011 -118.632 1.00 84.62 667 VAL A CA 1
ATOM 5104 C C . VAL A 1 667 ? 86.882 12.518 -118.829 1.00 84.62 667 VAL A C 1
ATOM 5106 O O . VAL A 1 667 ? 85.890 13.233 -118.712 1.00 84.62 667 VAL A O 1
ATOM 5109 N N . ALA A 1 668 ? 88.074 13.015 -119.166 1.00 83.31 668 ALA A N 1
ATOM 5110 C CA . ALA A 1 668 ? 88.276 14.438 -119.429 1.00 83.31 668 ALA A CA 1
ATOM 5111 C C . ALA A 1 668 ? 87.430 14.937 -120.614 1.00 83.31 668 ALA A C 1
ATOM 5113 O O . ALA A 1 668 ? 86.824 16.000 -120.513 1.00 83.31 668 ALA A O 1
ATOM 5114 N N . LEU A 1 669 ? 87.338 14.160 -121.698 1.00 85.12 669 LEU A N 1
ATOM 5115 C CA . LEU A 1 669 ? 86.508 14.447 -122.869 1.00 85.12 669 LEU A CA 1
ATOM 5116 C C . LEU A 1 669 ? 85.018 14.425 -122.530 1.00 85.12 669 LEU A C 1
ATOM 5118 O O . LEU A 1 669 ? 84.294 15.314 -122.960 1.00 85.12 669 LEU A O 1
ATOM 5122 N N . TYR A 1 670 ? 84.559 13.466 -121.726 1.00 85.25 670 TYR A N 1
ATOM 5123 C CA . TYR A 1 670 ? 83.165 13.403 -121.285 1.00 85.25 670 TYR A CA 1
ATOM 5124 C C . TYR A 1 670 ? 82.791 14.602 -120.407 1.00 85.25 670 TYR A C 1
ATOM 5126 O O . TYR A 1 670 ? 81.768 15.250 -120.623 1.00 85.25 670 TYR A O 1
ATOM 5134 N N . ILE A 1 671 ? 83.659 14.955 -119.453 1.00 82.44 671 ILE A N 1
ATOM 5135 C CA . ILE A 1 671 ? 83.477 16.153 -118.626 1.00 82.44 671 ILE A CA 1
ATOM 5136 C C . ILE A 1 671 ? 83.499 17.411 -119.499 1.00 82.44 671 ILE A C 1
ATOM 5138 O O . ILE A 1 671 ? 82.669 18.291 -119.301 1.00 82.44 671 ILE A O 1
ATOM 5142 N N . ALA A 1 672 ? 84.410 17.497 -120.472 1.00 82.06 672 ALA A N 1
ATOM 5143 C CA . ALA A 1 672 ? 84.499 18.623 -121.395 1.00 82.06 672 ALA A CA 1
ATOM 5144 C C . ALA A 1 672 ? 83.281 18.734 -122.324 1.00 82.06 672 ALA A C 1
ATOM 5146 O O . ALA A 1 672 ? 82.792 19.837 -122.539 1.00 82.06 672 ALA A O 1
ATOM 5147 N N . GLY A 1 673 ? 82.755 17.619 -122.833 1.00 79.25 673 GLY A N 1
ATOM 5148 C CA . GLY A 1 673 ? 81.552 17.590 -123.668 1.00 79.25 673 GLY A CA 1
ATOM 5149 C C . GLY A 1 673 ? 80.295 18.019 -122.910 1.00 79.25 673 GLY A C 1
ATOM 5150 O O . GLY A 1 673 ? 79.405 18.641 -123.487 1.00 79.25 673 GLY A O 1
ATOM 5151 N N . ASN A 1 674 ? 80.259 17.759 -121.601 1.00 76.88 674 ASN A N 1
ATOM 5152 C CA . ASN A 1 674 ? 79.182 18.198 -120.717 1.00 76.88 674 ASN A CA 1
ATOM 5153 C C . ASN A 1 674 ? 79.475 19.555 -120.049 1.00 76.88 674 ASN A C 1
ATOM 5155 O O . ASN A 1 674 ? 78.617 20.096 -119.345 1.00 76.88 674 ASN A O 1
ATOM 5159 N N . ALA A 1 675 ? 80.660 20.131 -120.269 1.00 73.38 675 ALA A N 1
ATOM 5160 C CA . ALA A 1 675 ? 80.971 21.488 -119.858 1.00 73.38 675 ALA A CA 1
ATOM 5161 C C . ALA A 1 675 ? 80.307 22.453 -120.846 1.00 73.38 675 ALA A C 1
ATOM 5163 O O . ALA A 1 675 ? 80.490 22.364 -122.055 1.00 73.38 675 ALA A O 1
ATOM 5164 N N . GLY A 1 676 ? 79.537 23.420 -120.346 1.00 72.88 676 GLY A N 1
ATOM 5165 C CA . GLY A 1 676 ? 78.824 24.387 -121.193 1.00 72.88 676 GLY A CA 1
ATOM 5166 C C . GLY A 1 676 ? 79.715 25.346 -122.003 1.00 72.88 676 GLY A C 1
ATOM 5167 O O . GLY A 1 676 ? 79.195 26.312 -122.558 1.00 72.88 676 GLY A O 1
ATOM 5168 N N . GLN A 1 677 ? 81.037 25.140 -122.037 1.00 77.75 677 GLN A N 1
ATOM 5169 C CA . GLN A 1 677 ? 82.011 25.950 -122.771 1.00 77.75 677 GLN A CA 1
ATOM 5170 C C . GLN A 1 677 ? 83.105 25.060 -123.391 1.00 77.75 677 GLN A C 1
ATOM 5172 O O . GLN A 1 677 ? 83.614 24.177 -122.700 1.00 77.75 677 GLN A O 1
ATOM 5177 N N . PRO A 1 678 ? 83.505 25.301 -124.656 1.00 75.69 678 PRO A N 1
ATOM 5178 C CA . PRO A 1 678 ? 84.561 24.534 -125.306 1.00 75.69 678 PRO A CA 1
ATOM 5179 C C . PRO A 1 678 ? 85.941 24.912 -124.756 1.00 75.69 678 PRO A C 1
ATOM 5181 O O . PRO A 1 678 ? 86.259 26.088 -124.575 1.00 75.69 678 PRO A O 1
ATOM 5184 N N . TYR A 1 679 ? 86.783 23.907 -124.531 1.00 84.06 679 TYR A N 1
ATOM 5185 C CA . TYR A 1 679 ? 88.187 24.100 -124.182 1.00 84.06 679 TYR A CA 1
ATOM 5186 C C . TYR A 1 679 ? 89.038 24.099 -125.460 1.00 84.06 679 TYR A C 1
ATOM 5188 O O . TYR A 1 679 ? 88.967 23.165 -126.248 1.00 84.06 679 TYR A O 1
ATOM 5196 N N . GLU A 1 680 ? 89.866 25.126 -125.677 1.00 84.12 680 GLU A N 1
ATOM 5197 C CA . GLU A 1 680 ? 90.624 25.261 -126.936 1.00 84.12 680 GLU A CA 1
ATOM 5198 C C . GLU A 1 680 ? 92.040 24.676 -126.895 1.00 84.12 680 GLU A C 1
ATOM 5200 O O . GLU A 1 680 ? 92.608 24.368 -127.939 1.00 84.12 680 GLU A O 1
ATOM 5205 N N . THR A 1 681 ? 92.677 24.597 -125.727 1.00 85.81 681 THR A N 1
ATOM 5206 C CA . THR A 1 681 ? 94.107 24.264 -125.621 1.00 85.81 681 THR A CA 1
ATOM 5207 C C . THR A 1 681 ? 94.348 23.219 -124.541 1.00 85.81 681 THR A C 1
ATOM 5209 O O . THR A 1 681 ? 93.892 23.382 -123.411 1.00 85.81 681 THR A O 1
ATOM 5212 N N . LEU A 1 682 ? 95.103 22.176 -124.887 1.00 85.69 682 LEU A N 1
ATOM 5213 C CA . LEU A 1 682 ? 95.592 21.163 -123.953 1.00 85.69 682 LEU A CA 1
ATOM 5214 C C . LEU A 1 682 ? 97.057 21.411 -123.585 1.00 85.69 682 LEU A C 1
ATOM 5216 O O . LEU A 1 682 ? 97.840 21.883 -124.407 1.00 85.69 682 LEU A O 1
ATOM 5220 N N . PHE A 1 683 ? 97.422 21.044 -122.358 1.00 84.12 683 PHE A N 1
ATOM 5221 C CA . PHE A 1 683 ? 98.804 21.010 -121.887 1.00 84.12 683 PHE A CA 1
ATOM 5222 C C . PHE A 1 683 ? 99.113 19.614 -121.349 1.00 84.12 683 PHE A C 1
ATOM 5224 O O . PHE A 1 683 ? 98.368 19.101 -120.515 1.00 84.12 683 PHE A O 1
ATOM 5231 N N . SER A 1 684 ? 100.210 19.021 -121.810 1.00 79.12 684 SER A N 1
ATOM 5232 C CA . SER A 1 684 ? 100.693 17.718 -121.353 1.00 79.12 684 SER A CA 1
ATOM 5233 C C . SER A 1 684 ? 102.179 17.790 -121.022 1.00 79.12 684 SER A C 1
ATOM 5235 O O . SER A 1 684 ? 102.994 18.055 -121.903 1.00 79.12 684 SER A O 1
ATOM 5237 N N . ASP A 1 685 ? 102.538 17.517 -119.774 1.00 79.38 685 ASP A N 1
ATOM 5238 C CA . ASP A 1 685 ? 103.930 17.519 -119.320 1.00 79.38 685 ASP A CA 1
ATOM 5239 C C . ASP A 1 685 ? 104.487 16.085 -119.249 1.00 79.38 685 ASP A C 1
ATOM 5241 O O . ASP A 1 685 ? 103.770 15.178 -118.820 1.00 79.38 685 ASP A O 1
ATOM 5245 N N . GLU A 1 686 ? 105.714 15.879 -119.741 1.00 68.44 686 GLU A N 1
ATOM 5246 C CA . GLU A 1 686 ? 106.537 14.646 -119.685 1.00 68.44 686 GLU A CA 1
ATOM 5247 C C . GLU A 1 686 ? 105.785 13.298 -119.738 1.00 68.44 686 GLU A C 1
ATOM 5249 O O . GLU A 1 686 ? 106.035 12.361 -118.975 1.00 68.44 686 GLU A O 1
ATOM 5254 N N . SER A 1 687 ? 104.824 13.170 -120.650 1.00 62.31 687 SER A N 1
ATOM 5255 C CA . SER A 1 687 ? 103.861 12.061 -120.620 1.00 62.31 687 SER A CA 1
ATOM 5256 C C . SER A 1 687 ? 104.364 10.759 -121.287 1.00 62.31 687 SER A C 1
ATOM 5258 O O . SER A 1 687 ? 103.570 9.859 -121.541 1.00 62.31 687 SER A O 1
ATOM 5260 N N . ASP A 1 688 ? 105.663 10.645 -121.603 1.00 60.00 688 ASP A N 1
ATOM 5261 C CA . ASP A 1 688 ? 106.261 9.616 -122.478 1.00 60.00 688 ASP A CA 1
ATOM 5262 C C . ASP A 1 688 ? 107.324 8.697 -121.821 1.00 60.00 688 ASP A C 1
ATOM 5264 O O . ASP A 1 688 ? 107.984 7.908 -122.505 1.00 60.00 688 ASP A O 1
ATOM 5268 N N . GLY A 1 689 ? 107.494 8.772 -120.496 1.00 58.31 689 GLY A N 1
ATOM 5269 C CA . GLY A 1 689 ? 108.646 8.234 -119.749 1.00 58.31 689 GLY A CA 1
ATOM 5270 C C . GLY A 1 689 ? 108.989 6.728 -119.856 1.00 58.31 689 GLY A C 1
ATOM 5271 O O . GLY A 1 689 ? 110.179 6.419 -119.864 1.00 58.31 689 GLY A O 1
ATOM 5272 N N . PRO A 1 690 ? 108.040 5.770 -119.938 1.00 57.94 690 PRO A N 1
ATOM 5273 C CA . PRO A 1 690 ? 108.374 4.335 -119.962 1.00 57.94 690 PRO A CA 1
ATOM 5274 C C . PRO A 1 690 ? 108.045 3.595 -121.276 1.00 57.94 690 PRO A C 1
ATOM 5276 O O . PRO A 1 690 ? 107.977 2.366 -121.279 1.00 57.94 690 PRO A O 1
ATOM 5279 N N . LEU A 1 691 ? 107.802 4.297 -122.387 1.00 63.66 691 LEU A N 1
ATOM 5280 C CA . LEU A 1 691 ? 107.403 3.668 -123.656 1.00 63.66 691 LEU A CA 1
ATOM 5281 C C . LEU A 1 691 ? 108.613 3.337 -124.554 1.00 63.66 691 LEU A C 1
ATOM 5283 O O . LEU A 1 691 ? 109.512 4.160 -124.705 1.00 63.66 691 LEU A O 1
ATOM 5287 N N . ASP A 1 692 ? 108.621 2.154 -125.182 1.00 62.19 692 ASP A N 1
ATOM 5288 C CA . ASP A 1 692 ? 109.600 1.798 -126.227 1.00 62.19 692 ASP A CA 1
ATOM 5289 C C . ASP A 1 692 ? 109.510 2.758 -127.437 1.00 62.19 692 ASP A C 1
ATOM 5291 O O . ASP A 1 692 ? 108.427 3.293 -127.692 1.00 62.19 692 ASP A O 1
ATOM 5295 N N . PRO A 1 693 ? 110.585 2.958 -128.227 1.00 64.25 693 PRO A N 1
ATOM 5296 C CA . PRO A 1 693 ? 110.612 3.921 -129.339 1.00 64.25 693 PRO A CA 1
ATOM 5297 C C . PRO A 1 693 ? 109.440 3.789 -130.331 1.00 64.25 693 PRO A C 1
ATOM 5299 O O . PRO A 1 693 ? 108.745 4.770 -130.593 1.00 64.25 693 PRO A O 1
ATOM 5302 N N . ASP A 1 694 ? 109.115 2.567 -130.774 1.00 64.44 694 ASP A N 1
ATOM 5303 C CA . ASP A 1 694 ? 107.966 2.307 -131.664 1.00 64.44 694 ASP A CA 1
ATOM 5304 C C . ASP A 1 694 ? 106.614 2.670 -131.015 1.00 64.44 694 ASP A C 1
ATOM 5306 O O . ASP A 1 694 ? 105.653 3.055 -131.687 1.00 64.44 694 ASP A O 1
ATOM 5310 N N . ARG A 1 695 ? 106.532 2.571 -129.683 1.00 67.31 695 ARG A N 1
ATOM 5311 C CA . ARG A 1 695 ? 105.326 2.853 -128.892 1.00 67.31 695 ARG A CA 1
ATOM 5312 C C . ARG A 1 695 ? 105.153 4.348 -128.606 1.00 67.31 695 ARG A C 1
ATOM 5314 O O . ARG A 1 695 ? 104.027 4.790 -128.394 1.00 67.31 695 ARG A O 1
ATOM 5321 N N . LYS A 1 696 ? 106.223 5.149 -128.635 1.00 70.75 696 LYS A N 1
ATOM 5322 C CA . LYS A 1 696 ? 106.141 6.610 -128.458 1.00 70.75 696 LYS A CA 1
ATOM 5323 C C . LYS A 1 696 ? 105.419 7.283 -129.628 1.00 70.75 696 LYS A C 1
ATOM 5325 O O . LYS A 1 696 ? 104.525 8.092 -129.404 1.00 70.75 696 LYS A O 1
ATOM 5330 N N . VAL A 1 697 ? 105.679 6.868 -130.868 1.00 69.75 697 VAL A N 1
ATOM 5331 C CA . VAL A 1 697 ? 104.970 7.401 -132.051 1.00 69.75 697 VAL A CA 1
ATOM 5332 C C . VAL A 1 697 ? 103.455 7.130 -131.980 1.00 69.75 697 VAL A C 1
ATOM 5334 O O . VAL A 1 697 ? 102.638 7.984 -132.324 1.00 69.75 697 VAL A O 1
ATOM 5337 N N . GLN A 1 698 ? 103.042 5.970 -131.456 1.00 72.12 698 GLN A N 1
ATOM 5338 C CA . GLN A 1 698 ? 101.624 5.638 -131.241 1.00 72.12 698 GLN A CA 1
ATOM 5339 C C . GLN A 1 698 ? 100.943 6.553 -130.204 1.00 72.12 698 GLN A C 1
ATOM 5341 O O . GLN A 1 698 ? 99.752 6.845 -130.315 1.00 72.12 698 GLN A O 1
ATOM 5346 N N . PHE A 1 699 ? 101.698 7.083 -129.238 1.00 75.12 699 PHE A N 1
ATOM 5347 C CA . PHE A 1 699 ? 101.187 7.998 -128.213 1.00 75.12 699 PHE A CA 1
ATOM 5348 C C . PHE A 1 699 ? 100.792 9.355 -128.812 1.00 75.12 699 PHE A C 1
ATOM 5350 O O . PHE A 1 699 ? 99.793 9.955 -128.410 1.00 75.12 699 PHE A O 1
ATOM 5357 N N . MET A 1 700 ? 101.508 9.799 -129.850 1.00 78.38 700 MET A N 1
ATOM 5358 C CA . MET A 1 700 ? 101.154 11.002 -130.612 1.00 78.38 700 MET A CA 1
ATOM 5359 C C . MET A 1 700 ? 99.855 10.828 -131.393 1.00 78.38 700 MET A C 1
ATOM 5361 O O . MET A 1 700 ? 99.077 11.774 -131.507 1.00 78.38 700 MET A O 1
ATOM 5365 N N . ARG A 1 701 ? 99.556 9.612 -131.869 1.00 80.50 701 ARG A N 1
ATOM 5366 C CA . ARG A 1 701 ? 98.261 9.319 -132.504 1.00 80.50 701 ARG A CA 1
ATOM 5367 C C . ARG A 1 701 ? 97.109 9.459 -131.516 1.00 80.50 701 ARG A C 1
ATOM 5369 O O . ARG A 1 701 ? 96.107 10.074 -131.861 1.00 80.50 701 ARG A O 1
ATOM 5376 N N . MET A 1 702 ? 97.280 8.975 -130.281 1.00 81.31 702 MET A N 1
ATOM 5377 C CA . MET A 1 702 ? 96.297 9.180 -129.210 1.00 81.31 702 MET A CA 1
ATOM 5378 C C . MET A 1 702 ? 96.056 10.670 -128.955 1.00 81.31 702 MET A C 1
ATOM 5380 O O . MET A 1 702 ? 94.914 11.108 -128.918 1.00 81.31 702 MET A O 1
ATOM 5384 N N . LYS A 1 703 ? 97.125 11.459 -128.803 1.00 83.56 703 LYS A N 1
ATOM 5385 C CA . LYS A 1 703 ? 97.049 12.912 -128.584 1.00 83.56 703 LYS A CA 1
ATOM 5386 C C . LYS A 1 703 ? 96.306 13.635 -129.704 1.00 83.56 703 LYS A C 1
ATOM 5388 O O . LYS A 1 703 ? 95.389 14.408 -129.440 1.00 83.56 703 LYS A O 1
ATOM 5393 N N . ARG A 1 704 ? 96.641 13.321 -130.958 1.00 84.00 704 ARG A N 1
ATOM 5394 C CA . ARG A 1 704 ? 95.941 13.854 -132.136 1.00 84.00 704 ARG A CA 1
ATOM 5395 C C . ARG A 1 704 ? 94.464 13.464 -132.144 1.00 84.00 704 ARG A C 1
ATOM 5397 O O . ARG A 1 704 ? 93.622 14.294 -132.473 1.00 84.00 704 ARG A O 1
ATOM 5404 N N . GLU A 1 705 ? 94.140 12.240 -131.741 1.00 86.38 705 GLU A N 1
ATOM 5405 C CA . GLU A 1 705 ? 92.751 11.802 -131.638 1.00 86.38 705 GLU A CA 1
ATOM 5406 C C . GLU A 1 705 ? 91.993 12.519 -130.511 1.00 86.38 705 GLU A C 1
ATOM 5408 O O . GLU A 1 705 ? 90.855 12.930 -130.718 1.00 86.38 705 GLU A O 1
ATOM 5413 N N . VAL A 1 706 ? 92.622 12.768 -129.359 1.00 86.44 706 VAL A N 1
ATOM 5414 C CA . VAL A 1 706 ? 92.030 13.587 -128.286 1.00 86.44 706 VAL A CA 1
ATOM 5415 C C . VAL A 1 706 ? 91.771 15.012 -128.767 1.00 86.44 706 VAL A C 1
ATOM 5417 O O . VAL A 1 706 ? 90.677 15.528 -128.543 1.00 86.44 706 VAL A O 1
ATOM 5420 N N . LEU A 1 707 ? 92.737 15.632 -129.458 1.00 86.12 707 LEU A N 1
ATOM 5421 C CA . LEU A 1 707 ? 92.563 16.948 -130.082 1.00 86.12 707 LEU A CA 1
ATOM 5422 C C . LEU A 1 707 ? 91.342 16.965 -131.008 1.00 86.12 707 LEU A C 1
ATOM 5424 O O . LEU A 1 707 ? 90.503 17.861 -130.916 1.00 86.12 707 LEU A O 1
ATOM 5428 N N . ARG A 1 708 ? 91.213 15.934 -131.851 1.00 85.38 708 ARG A N 1
ATOM 5429 C CA . ARG A 1 708 ? 90.114 15.783 -132.808 1.00 85.38 708 ARG A CA 1
ATOM 5430 C C . ARG A 1 708 ? 88.761 15.582 -132.125 1.00 85.38 708 ARG A C 1
ATOM 5432 O O . ARG A 1 708 ? 87.808 16.267 -132.486 1.00 85.38 708 ARG A O 1
ATOM 5439 N N . GLN A 1 709 ? 88.657 14.648 -131.178 1.00 85.00 709 GLN A N 1
ATOM 5440 C CA . GLN A 1 709 ? 87.394 14.318 -130.509 1.00 85.00 709 GLN A CA 1
ATOM 5441 C C . GLN A 1 709 ? 86.912 15.443 -129.594 1.00 85.00 709 GLN A C 1
ATOM 5443 O O . GLN A 1 709 ? 85.724 15.745 -129.576 1.00 85.00 709 GLN A O 1
ATOM 5448 N N . GLY A 1 710 ? 87.825 16.086 -128.864 1.00 82.94 710 GLY A N 1
ATOM 5449 C CA . GLY A 1 710 ? 87.475 17.193 -127.976 1.00 82.94 710 GLY A CA 1
ATOM 5450 C C . GLY A 1 710 ? 87.333 18.545 -128.670 1.00 82.94 710 GLY A C 1
ATOM 5451 O O . GLY A 1 710 ? 86.987 19.520 -128.011 1.00 82.94 710 GLY A O 1
ATOM 5452 N N . GLY A 1 711 ? 87.604 18.629 -129.978 1.00 84.12 711 GLY A N 1
ATOM 5453 C CA . GLY A 1 711 ? 87.538 19.886 -130.728 1.00 84.12 711 GLY A CA 1
ATOM 5454 C C . GLY A 1 711 ? 88.561 20.928 -130.264 1.00 84.12 711 GLY A C 1
ATOM 5455 O O . GLY A 1 711 ? 88.349 22.126 -130.446 1.00 84.12 711 GLY A O 1
ATOM 5456 N N . TYR A 1 712 ? 89.658 20.484 -129.653 1.00 87.00 712 TYR A N 1
ATOM 5457 C CA . TYR A 1 712 ? 90.718 21.362 -129.178 1.00 87.00 712 TYR A CA 1
ATOM 5458 C C . TYR A 1 712 ? 91.498 21.924 -130.376 1.00 87.00 712 TYR A C 1
ATOM 5460 O O . TYR A 1 712 ? 91.847 21.200 -131.309 1.00 87.00 712 TYR A O 1
ATOM 5468 N N . ALA A 1 713 ? 91.829 23.213 -130.339 1.00 85.44 713 ALA A N 1
ATOM 5469 C CA . ALA A 1 713 ? 92.581 23.879 -131.397 1.00 85.44 713 ALA A CA 1
ATOM 5470 C C . ALA A 1 713 ? 94.064 23.472 -131.419 1.00 85.44 713 ALA A C 1
ATOM 5472 O O . ALA A 1 713 ? 94.688 23.485 -132.479 1.00 85.44 713 ALA A O 1
ATOM 5473 N N . ARG A 1 714 ? 94.649 23.163 -130.253 1.00 87.56 714 ARG A N 1
ATOM 5474 C CA . ARG A 1 714 ? 96.075 22.819 -130.117 1.00 87.56 714 ARG A CA 1
ATOM 5475 C C . ARG A 1 714 ? 96.392 22.108 -128.805 1.00 87.56 714 ARG A C 1
ATOM 5477 O O . ARG A 1 714 ? 95.709 22.300 -127.800 1.00 87.56 714 ARG A O 1
ATOM 5484 N N . GLU A 1 715 ? 97.486 21.356 -128.798 1.00 87.69 715 GLU A N 1
ATOM 5485 C CA . GLU A 1 715 ? 98.104 20.813 -127.588 1.00 87.69 715 GLU A CA 1
ATOM 5486 C C . GLU A 1 715 ? 99.550 21.299 -127.497 1.00 87.69 715 GLU A C 1
ATOM 5488 O O . GLU A 1 715 ? 100.312 21.182 -128.455 1.00 87.69 715 GLU A O 1
ATOM 5493 N N . PHE A 1 716 ? 99.933 21.814 -126.331 1.00 87.12 716 PHE A N 1
ATOM 5494 C CA . PHE A 1 716 ? 101.331 21.962 -125.950 1.00 87.12 716 PHE A CA 1
ATOM 5495 C C . PHE A 1 716 ? 101.738 20.711 -125.185 1.00 87.12 716 PHE A C 1
ATOM 5497 O O . PHE A 1 716 ? 101.220 20.452 -124.098 1.00 87.12 716 PHE A O 1
ATOM 5504 N N . PHE A 1 717 ? 102.662 19.934 -125.741 1.00 86.00 717 PHE A N 1
ATOM 5505 C CA . PHE A 1 717 ? 103.258 18.819 -125.022 1.00 86.00 717 PHE A CA 1
ATOM 5506 C C . PHE A 1 717 ? 104.756 19.041 -124.837 1.00 86.00 717 PHE A C 1
ATOM 5508 O O . PHE A 1 717 ? 105.433 19.560 -125.724 1.00 86.00 717 PHE A O 1
ATOM 5515 N N . ILE A 1 718 ? 105.257 18.663 -123.667 1.00 85.38 718 ILE A N 1
ATOM 5516 C CA . ILE A 1 718 ? 106.667 18.767 -123.300 1.00 85.38 718 ILE A CA 1
ATOM 5517 C C . ILE A 1 718 ? 107.261 17.359 -123.388 1.00 85.38 718 ILE A C 1
ATOM 5519 O O . ILE A 1 718 ? 106.730 16.422 -122.794 1.00 85.38 718 ILE A O 1
ATOM 5523 N N . SER A 1 719 ? 108.332 17.189 -124.166 1.00 81.00 719 SER A N 1
ATOM 5524 C CA . SER A 1 719 ? 109.058 15.920 -124.267 1.00 81.00 719 SER A CA 1
ATOM 5525 C C . SER A 1 719 ? 110.533 16.158 -124.582 1.00 81.00 719 SER A C 1
ATOM 5527 O O . SER A 1 719 ? 110.887 17.066 -125.331 1.00 81.00 719 SER A O 1
ATOM 5529 N N . GLN A 1 720 ? 111.385 15.298 -124.026 1.00 80.94 720 GLN A N 1
ATOM 5530 C CA . GLN A 1 720 ? 112.817 15.214 -124.328 1.00 80.94 720 GLN A CA 1
ATOM 5531 C C . GLN A 1 720 ? 113.147 14.129 -125.372 1.00 80.94 720 GLN A C 1
ATOM 5533 O O . GLN A 1 720 ? 114.313 13.930 -125.707 1.00 80.94 720 GLN A O 1
ATOM 5538 N N . THR A 1 721 ? 112.143 13.398 -125.875 1.00 78.69 721 THR A N 1
ATOM 5539 C CA . THR A 1 721 ? 112.342 12.301 -126.830 1.00 78.69 721 THR A CA 1
ATOM 5540 C C . THR A 1 721 ? 112.415 12.838 -128.265 1.00 78.69 721 THR A C 1
ATOM 5542 O O . THR A 1 721 ? 111.413 13.368 -128.751 1.00 78.69 721 THR A O 1
ATOM 5545 N N . PRO A 1 722 ? 113.524 12.617 -129.001 1.00 77.94 722 PRO A N 1
ATOM 5546 C CA . PRO A 1 722 ? 113.665 13.079 -130.385 1.00 77.94 722 PRO A CA 1
ATOM 5547 C C . PRO A 1 722 ? 112.544 12.608 -131.322 1.00 77.94 722 PRO A C 1
ATOM 5549 O O . PRO A 1 722 ? 112.036 13.405 -132.104 1.00 77.94 722 PRO A O 1
ATOM 5552 N N . ASP A 1 723 ? 112.109 11.349 -131.195 1.00 77.69 723 ASP A N 1
ATOM 5553 C CA . ASP A 1 723 ? 111.048 10.768 -132.033 1.00 77.69 723 ASP A CA 1
ATOM 5554 C C . ASP A 1 723 ? 109.697 11.480 -131.858 1.00 77.69 723 ASP A C 1
ATOM 5556 O O . ASP A 1 723 ? 108.945 11.633 -132.813 1.00 77.69 723 ASP A O 1
ATOM 5560 N N . LEU A 1 724 ? 109.387 11.963 -130.650 1.00 76.88 724 LEU A N 1
ATOM 5561 C CA . LEU A 1 724 ? 108.153 12.711 -130.381 1.00 76.88 724 LEU A CA 1
ATOM 5562 C C . LEU A 1 724 ? 108.256 14.162 -130.831 1.00 76.88 724 LEU A C 1
ATOM 5564 O O . LEU A 1 724 ? 107.287 14.723 -131.336 1.00 76.88 724 LEU A O 1
ATOM 5568 N N . ILE A 1 725 ? 109.437 14.759 -130.663 1.00 81.00 725 ILE A N 1
ATOM 5569 C CA . ILE A 1 725 ? 109.731 16.104 -131.159 1.00 81.00 725 ILE A CA 1
ATOM 5570 C C . ILE A 1 725 ? 109.562 16.142 -132.686 1.00 81.00 725 ILE A C 1
ATOM 5572 O O . ILE A 1 725 ? 109.015 17.111 -133.206 1.00 81.00 725 ILE A O 1
ATOM 5576 N N . ALA A 1 726 ? 109.958 15.081 -133.399 1.00 80.69 726 ALA A N 1
ATOM 5577 C CA . ALA A 1 726 ? 109.787 14.971 -134.849 1.00 80.69 726 ALA A CA 1
ATOM 5578 C C . ALA A 1 726 ? 108.314 14.899 -135.303 1.00 80.69 726 ALA A C 1
ATOM 5580 O O . ALA A 1 726 ? 108.002 15.315 -136.416 1.00 80.69 726 ALA A O 1
ATOM 5581 N N . GLU A 1 727 ? 107.410 14.407 -134.451 1.00 82.69 727 GLU A N 1
ATOM 5582 C CA . GLU A 1 727 ? 105.965 14.315 -134.723 1.00 82.69 727 GLU A CA 1
ATOM 5583 C C . GLU A 1 727 ? 105.191 15.599 -134.350 1.00 82.69 727 GLU A C 1
ATOM 5585 O O . GLU A 1 727 ? 103.974 15.689 -134.573 1.00 82.69 727 GLU A O 1
ATOM 5590 N N . ALA A 1 728 ? 105.872 16.588 -133.758 1.00 83.88 728 ALA A N 1
ATOM 5591 C CA . ALA A 1 728 ? 105.295 17.886 -133.438 1.00 83.88 728 ALA A CA 1
ATOM 5592 C C . ALA A 1 728 ? 105.119 18.734 -134.705 1.00 83.88 728 ALA A C 1
ATOM 5594 O O . ALA A 1 728 ? 106.035 18.856 -135.516 1.00 83.88 728 ALA A O 1
ATOM 5595 N N . ASP A 1 729 ? 103.974 19.407 -134.837 1.00 87.88 729 ASP A N 1
ATOM 5596 C CA . ASP A 1 729 ? 103.747 20.321 -135.966 1.00 87.88 729 ASP A CA 1
ATOM 5597 C C . ASP A 1 729 ? 104.615 21.598 -135.859 1.00 87.88 729 ASP A C 1
ATOM 5599 O O . ASP A 1 729 ? 104.914 22.246 -136.862 1.00 87.88 729 ASP A O 1
ATOM 5603 N N . ALA A 1 730 ? 105.041 21.957 -134.641 1.00 87.19 730 ALA A N 1
ATOM 5604 C CA . ALA A 1 730 ? 106.007 23.014 -134.359 1.00 87.19 730 ALA A CA 1
ATOM 5605 C C . ALA A 1 730 ? 106.784 22.701 -133.070 1.00 87.19 730 ALA A C 1
ATOM 5607 O O . ALA A 1 730 ? 106.212 22.197 -132.103 1.00 87.19 730 ALA A O 1
ATOM 5608 N N . VAL A 1 731 ? 108.075 23.042 -133.038 1.00 86.88 731 VAL A N 1
ATOM 5609 C CA . VAL A 1 731 ? 108.963 22.794 -131.891 1.00 86.88 731 VAL A CA 1
ATOM 5610 C C . VAL A 1 731 ? 109.428 24.121 -131.300 1.00 86.88 731 VAL A C 1
ATOM 5612 O O . VAL A 1 731 ? 109.990 24.960 -132.003 1.00 86.88 731 VAL A O 1
ATOM 5615 N N . ILE A 1 732 ? 109.220 24.299 -129.996 1.00 87.50 732 ILE A N 1
ATOM 5616 C CA . ILE A 1 732 ? 109.823 25.386 -129.219 1.00 87.50 732 ILE A CA 1
ATOM 5617 C C . ILE A 1 732 ? 111.096 24.825 -128.583 1.00 87.50 732 ILE A C 1
ATOM 5619 O O . ILE A 1 732 ? 111.047 24.192 -127.531 1.00 87.50 732 ILE A O 1
ATOM 5623 N N . ASP A 1 733 ? 112.235 25.019 -129.247 1.00 84.00 733 ASP A N 1
ATOM 5624 C CA . ASP A 1 733 ? 113.525 24.550 -128.739 1.00 84.00 733 ASP A CA 1
ATOM 5625 C C . ASP A 1 733 ? 114.035 25.481 -127.628 1.00 84.00 733 ASP A C 1
ATOM 5627 O O . ASP A 1 733 ? 114.553 26.575 -127.871 1.00 84.00 733 ASP A O 1
ATOM 5631 N N . VAL A 1 734 ? 113.885 25.023 -126.385 1.00 84.44 734 VAL A N 1
ATOM 5632 C CA . VAL A 1 734 ? 114.311 25.754 -125.186 1.00 84.44 734 VAL A CA 1
ATOM 5633 C C . VAL A 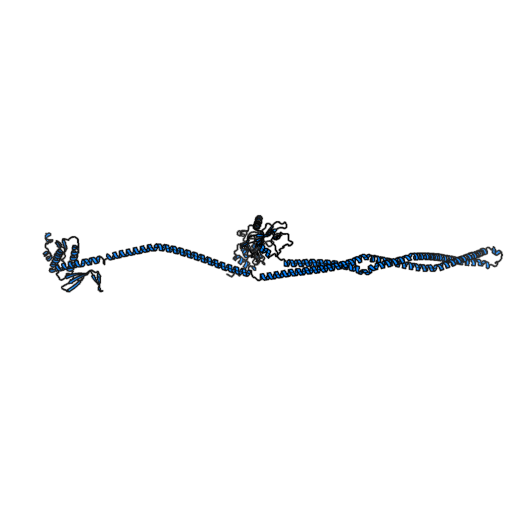1 734 ? 115.839 25.904 -125.123 1.00 84.44 734 VAL A C 1
ATOM 5635 O O . VAL A 1 734 ? 116.326 26.906 -124.603 1.00 84.44 734 VAL A O 1
ATOM 5638 N N . ALA A 1 735 ? 116.612 24.964 -125.683 1.00 78.69 735 ALA A N 1
ATOM 5639 C CA . ALA A 1 735 ? 118.072 25.046 -125.713 1.00 78.69 735 ALA A CA 1
ATOM 5640 C C . ALA A 1 735 ? 118.571 26.044 -126.771 1.00 78.69 735 ALA A C 1
ATOM 5642 O O . ALA A 1 735 ? 119.548 26.756 -126.524 1.00 78.69 735 ALA A O 1
ATOM 5643 N N . ALA A 1 736 ? 1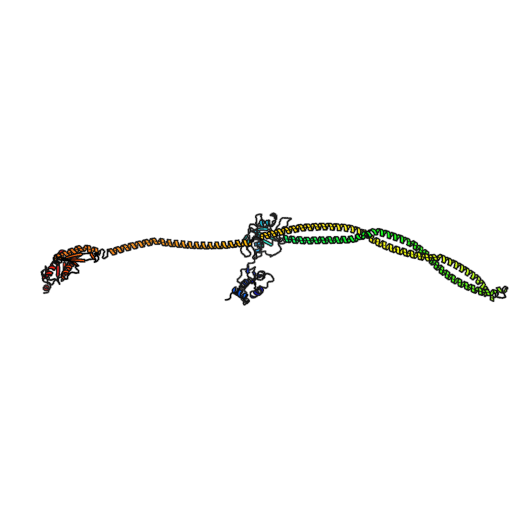17.895 26.139 -127.921 1.00 76.06 736 ALA A N 1
ATOM 5644 C CA . ALA A 1 736 ? 118.185 27.152 -128.940 1.00 76.06 736 ALA A CA 1
ATOM 5645 C C . ALA A 1 736 ? 117.789 28.568 -128.492 1.00 76.06 736 ALA A C 1
ATOM 5647 O O . ALA A 1 736 ? 118.491 29.523 -128.810 1.00 76.06 736 ALA A O 1
ATOM 5648 N N . LEU A 1 737 ? 116.711 28.707 -127.713 1.00 74.62 737 LEU A N 1
ATOM 5649 C CA . LEU A 1 737 ? 116.300 29.981 -127.107 1.00 74.62 737 LEU A CA 1
ATOM 5650 C C . LEU A 1 737 ? 117.253 30.465 -125.994 1.00 74.62 737 LEU A C 1
ATOM 5652 O O . LEU A 1 737 ? 117.172 31.625 -125.594 1.00 74.62 737 LEU A O 1
ATOM 5656 N N . ALA A 1 738 ? 118.143 29.598 -125.496 1.00 66.00 738 ALA A N 1
ATOM 5657 C CA . ALA A 1 738 ? 119.096 29.895 -124.425 1.00 66.00 738 ALA A CA 1
ATOM 5658 C C . ALA A 1 738 ? 120.507 30.309 -124.914 1.00 66.00 738 ALA A C 1
ATOM 5660 O O . ALA A 1 738 ? 121.409 30.427 -124.080 1.00 66.00 738 ALA A O 1
ATOM 5661 N N . ARG A 1 739 ? 120.721 30.519 -126.228 1.00 51.28 739 ARG A N 1
ATOM 5662 C CA . ARG A 1 739 ? 121.981 31.039 -126.806 1.00 51.28 739 ARG A CA 1
ATOM 5663 C C . ARG A 1 739 ? 121.878 32.467 -127.315 1.00 51.28 739 ARG A C 1
ATOM 5665 O O . ARG A 1 739 ? 120.863 32.789 -127.968 1.00 51.28 739 ARG A O 1
#

Solvent-accessible surface area (backbone atoms only — not comparable to full-atom values): 40857 Å² total; per-residue (Å²): 135,80,83,79,70,84,76,62,53,63,77,50,64,45,85,75,50,44,64,53,58,41,66,61,86,44,72,65,47,90,70,81,38,16,38,23,86,73,74,73,35,72,65,30,15,30,72,43,55,60,94,79,28,37,42,34,24,36,39,25,76,50,61,71,50,65,45,39,37,68,52,51,44,30,65,61,64,67,53,56,66,71,56,55,54,48,27,70,71,66,72,49,77,87,57,65,75,57,87,74,61,87,71,70,65,71,89,62,76,61,66,80,80,76,50,53,68,53,29,51,50,53,53,48,52,57,55,70,64,29,41,75,69,43,86,89,33,33,49,34,47,37,47,47,77,71,35,83,88,64,54,77,80,38,62,13,94,35,42,29,31,23,78,58,47,80,41,64,51,74,83,71,48,76,78,49,65,32,31,26,36,38,33,41,23,21,37,94,87,65,49,79,62,42,44,38,37,36,35,24,37,84,84,17,42,67,39,90,47,45,36,94,82,71,45,82,50,27,66,45,74,57,71,46,76,80,70,93,69,87,61,52,64,54,55,64,69,53,98,60,100,68,82,89,80,90,63,103,55,60,64,64,53,49,51,54,49,53,51,52,53,51,51,56,51,52,51,52,53,51,52,52,49,49,54,40,51,52,52,31,53,57,21,48,59,50,53,72,42,44,69,62,31,67,46,14,52,59,48,22,54,54,19,49,53,51,27,55,58,37,57,66,48,48,62,62,49,50,53,53,39,54,57,25,49,53,45,40,51,49,37,52,52,46,51,53,50,46,54,50,51,50,53,54,44,52,53,50,52,54,49,37,52,54,27,46,62,49,21,51,57,59,79,72,42,96,62,63,90,44,83,67,61,84,72,40,75,92,48,46,66,24,54,52,24,45,58,47,29,56,57,49,49,54,51,47,52,52,49,51,51,53,44,52,53,45,49,53,52,40,64,71,37,49,65,39,50,58,52,33,55,54,48,52,52,50,51,53,51,40,52,51,50,35,52,53,22,50,53,45,24,51,55,17,46,63,38,31,69,41,45,68,57,38,58,51,22,54,52,48,32,54,52,35,52,52,52,48,53,52,52,54,50,53,52,51,52,53,50,52,56,48,53,53,52,52,53,50,49,53,50,53,49,51,54,51,52,52,50,52,52,56,60,62,70,55,59,59,66,59,56,48,51,55,51,50,51,53,51,51,55,52,49,53,50,51,55,52,50,51,56,49,49,55,51,49,52,51,51,46,54,52,49,52,53,50,49,58,51,51,53,58,54,52,69,53,46,62,61,51,50,57,51,52,54,52,53,51,55,50,53,51,54,54,52,51,52,55,50,46,73,29,73,89,22,57,57,44,56,53,50,56,69,47,30,64,62,36,28,51,47,22,31,55,40,31,40,64,34,72,31,88,41,53,43,57,45,57,35,55,59,36,74,43,100,87,72,52,74,39,87,33,86,46,48,36,34,36,33,65,85,75,76,44,73,44,50,59,88,79,50,59,73,80,63,38,51,58,54,49,53,28,46,55,48,18,51,49,42,52,54,45,73,70,38,98,58,89,60,49,71,47,81,44,73,66,84,66,85,88,55,56,77,82,53,45,59,32,51,52,40,32,51,54,47,50,33,61,75,57,63,31,78,47,72,52,71,46,76,91,49,68,74,56,58,70,72,43,97,69,80,85,58,67,72,68,72,70,108

pLDDT: mean 80.88, std 11.33, range [37.72, 96.88]

Mean predicted aligned error: 22.76 Å

Foldseek 3Di:
DDDPDPDDLLPFPLLVPCVLQAPCQQVDDDDQAGQDLQARDGRFKGFDDSVVPSQRWIAGNFLGDIDGSLVSSCQQQVDDSVVSSVCRSVVPSPDHRDPVSSDDRPNRDTDDDQDQVRLVVVQVVQLVQWAQDDCQALQVLQVCVVDPPDDSLFFDPQWTKHQWDWDQAQVRDTPGTFIWTWGFWADPVRHGFWIKTQGAHSSNHGDQGAHPVRHRDRIDIGDHDPPDDDTDTRRGDDPDPDDDDDDPPPLVVVLVVLVVVLVVVVVVLVVVLVVLVVLLVVLVVLLVCVVVLVCLVVLLVVLVVLLVVLVVVQVVLVVLLVVLVVLVVVLVVLVVVLVVLVVVLVVLVVLLVVLVVLLCVQVVDPCRPDPVSVVDPVCPSNVVSVVVSVVSVVVSVVSVVSSVVSVVSNVVSVVSVVVSVVSVVVSVVSVVSNVVSVVSNVVSVVSNVCVVVNVVSVVSNVVSVVVSVVSVVVSVVSVVVSVVVSVVSVVVVVVVVVVVVVVVVPPVVVVVVVVVVVVVVVVVVVVVVVVVVVVVVVVVVVVVVVVVVVVVVVVVPVVVVVVVVVVVVVVVVVVVVVVQPDCQHPVLVVCVVCQVQLQVQLQLLCCQQPNDFKGKHWDQWDQDPVRDIDGDTWIWIAGPVVRDIDTLVPDDDVVSLSSVVSSVLSVVLSVQVVPPDAAAEAEEEASQPPDDLVSSVSVVSSVVVSCVSSVHNYYDYDHPDPSVQVVDPDDDPPVVVVD

Radius of gyration: 97.54 Å; Cα contacts (8 Å, |Δi|>4): 771; chains: 1; bounding box: 189×52×301 Å

Nearest PDB structures (foldseek):
  3ja6-assembly1_H  TM=3.190E-01  e=1.689E-02  Escherichia coli
  6ixe-assembly1_A  TM=2.280E-01  e=6.514E-03  Homo sapiens
  5nnv-assembly4_D  TM=2.815E-01  e=7.842E-02  Bacillus subtilis subsp. subtilis str. 168
  7ogt-assembly1_B  TM=3.250E-01  e=1.981E+00  Saccharomyces cerevisiae S288C

InterPro domains:
  IPR027417 P-loop containing nucleoside triphosphate hydrolase [G3DSA:3.40.50.300] (479-737)
  IPR027417 P-loop containing nucleoside triphosphate hydrolase [SSF52540] (397-732)
  IPR036977 DNA Primase, CHC2-type zinc finger [G3DSA:3.90.580.10] (5-93)
  IPR055570 Domain of unknown function DUF7146 [PF23639] (119-207)